Protein AF-A0AAD5Q472-F1 (afdb_monomer)

Secondary structure (DSSP, 8-state):
--SSGGG--HHHHHHHHHHHHHHHHHHHHHHHHHHTTT--EEEEEEEEEEE--GGG--EE--SSTT-TTBTT-EEEEEETTEEEEEEHHHHHH-TTT-EEEE-SS---SSEEEB--S-PPPPHHHHHHHHHHHHHHHHTHHHHHHHHHHTT--B--S-EEEEESSS---EEEETTEEEEEEEESSTT-SSEEEEE-BTTSS-EEEEEEETTT-TT-S-EEEEE--HHHHHHHHHHHHT-TT-EEETTEEE-SSS-EEEEEEEE--TT-TTS-BPEEEETTT-PBP-TTSSS--GGGSPPPEEEEETTTEEEEEEEEEEEEEEEE-SSSEEEEEEEEEEEEEEEE---HHHHHHHHHHHHHHHHHHHHHHHHHHHHHTTSS-----SGGGGTT-HHHHHHHHHSTTTHHHHHHHHHHTT--B-GGGHHHHH-HHHHHHHHHHHHHHHHHHHHHHHHHTT-PPP-TTHHHHHHHHHHHHHTHHHHHHTS-SSSSS-B--SS-HHHHHH--TTHHHHSTHHHHHTTT-HHHHHHHHHHHHHTTHHHHHS-----TT-TTT---S--HHHHHHHHHTT-S-S-HHHHHHHHTGGGTT-GGG-------PPP---SS----------------------------------------------------------

Structure (mmCIF, N/CA/C/O backbone):
data_AF-A0AAD5Q472-F1
#
_entry.id   AF-A0AAD5Q472-F1
#
loop_
_atom_site.group_PDB
_atom_site.id
_atom_site.type_symbol
_atom_site.label_atom_id
_atom_site.label_alt_id
_atom_site.label_comp_id
_atom_site.label_asym_id
_atom_site.label_entity_id
_atom_site.label_seq_id
_atom_site.pdbx_PDB_ins_code
_atom_site.Cartn_x
_atom_site.Cartn_y
_atom_site.Cartn_z
_atom_site.occupancy
_atom_site.B_iso_or_equiv
_atom_site.auth_seq_id
_atom_site.auth_comp_id
_atom_site.auth_asym_id
_atom_site.auth_atom_id
_atom_site.pdbx_PDB_model_num
ATOM 1 N N . MET A 1 1 ? 22.581 -11.177 -60.165 1.00 41.44 1 MET A N 1
ATOM 2 C CA . MET A 1 1 ? 21.904 -10.679 -58.945 1.00 41.44 1 MET A CA 1
ATOM 3 C C . MET A 1 1 ? 21.185 -11.772 -58.127 1.00 41.44 1 MET A C 1
ATOM 5 O O . MET A 1 1 ? 20.852 -11.508 -56.986 1.00 41.44 1 MET A O 1
ATOM 9 N N . GLY A 1 2 ? 20.999 -13.009 -58.627 1.00 43.72 2 GLY A N 1
ATOM 10 C CA . GLY A 1 2 ? 20.171 -14.043 -57.966 1.00 43.72 2 GLY A CA 1
ATOM 11 C C . GLY A 1 2 ? 20.872 -15.263 -57.334 1.00 43.72 2 GLY A C 1
ATOM 12 O O . GLY A 1 2 ? 20.244 -16.307 -57.261 1.00 43.72 2 GLY A O 1
ATOM 13 N N . LYS A 1 3 ? 22.147 -15.198 -56.906 1.00 43.47 3 LYS A N 1
ATOM 14 C CA . LYS A 1 3 ? 22.877 -16.388 -56.381 1.00 43.47 3 LYS A CA 1
ATOM 15 C C . LYS A 1 3 ? 23.445 -16.292 -54.951 1.00 43.47 3 LYS A C 1
ATOM 17 O O . LYS A 1 3 ? 24.090 -17.232 -54.513 1.00 43.47 3 LYS A O 1
ATOM 22 N N . ARG A 1 4 ? 23.199 -15.215 -54.191 1.00 48.53 4 ARG A N 1
ATOM 23 C CA . ARG A 1 4 ? 23.667 -15.094 -52.784 1.00 48.53 4 ARG A CA 1
ATOM 24 C C . ARG A 1 4 ? 22.573 -15.111 -51.712 1.00 48.53 4 ARG A C 1
ATOM 26 O O . ARG A 1 4 ? 22.899 -15.083 -50.535 1.00 48.53 4 ARG A O 1
ATOM 33 N N . LEU A 1 5 ? 21.298 -15.230 -52.088 1.00 48.47 5 LEU A N 1
ATOM 34 C CA . LEU A 1 5 ? 20.202 -15.404 -51.122 1.00 48.47 5 LEU A CA 1
ATOM 35 C C . LEU A 1 5 ? 20.043 -16.860 -50.632 1.00 48.47 5 LEU A C 1
ATOM 37 O O . LEU A 1 5 ? 19.292 -17.099 -49.697 1.00 48.47 5 LEU A O 1
ATOM 41 N N . GLN A 1 6 ? 20.777 -17.825 -51.204 1.00 47.38 6 GLN A N 1
ATOM 42 C CA . GLN A 1 6 ? 20.754 -19.244 -50.798 1.00 47.38 6 GLN A CA 1
ATOM 43 C C . GLN A 1 6 ? 21.632 -19.573 -49.570 1.00 47.38 6 GLN A C 1
ATOM 45 O O . GLN A 1 6 ? 21.747 -20.736 -49.204 1.00 47.38 6 GLN A O 1
ATOM 50 N N . GLY A 1 7 ? 22.247 -18.573 -48.928 1.00 55.06 7 GLY A N 1
ATOM 51 C CA . GLY A 1 7 ? 23.180 -18.766 -47.809 1.00 55.06 7 GLY A CA 1
ATOM 52 C C . GLY A 1 7 ? 22.794 -18.060 -46.508 1.00 55.06 7 GLY A C 1
ATOM 53 O O . GLY A 1 7 ? 23.669 -17.823 -45.679 1.00 55.06 7 GLY A O 1
ATOM 54 N N . VAL A 1 8 ? 21.528 -17.667 -46.317 1.00 60.12 8 VAL A N 1
ATOM 55 C CA . VAL A 1 8 ? 21.082 -17.166 -45.007 1.00 60.12 8 VAL A CA 1
ATOM 56 C C . VAL A 1 8 ? 20.968 -18.371 -44.078 1.00 60.12 8 VAL A C 1
ATOM 58 O O . VAL A 1 8 ? 20.042 -19.169 -44.207 1.00 60.12 8 VAL A O 1
ATOM 61 N N . SER A 1 9 ? 21.915 -18.530 -43.154 1.00 75.00 9 SER A N 1
ATOM 62 C CA . SER A 1 9 ? 21.753 -19.510 -42.081 1.00 75.00 9 SER A CA 1
ATOM 63 C C . SER A 1 9 ? 20.526 -19.126 -41.244 1.00 75.00 9 SER A C 1
ATOM 65 O O . SER A 1 9 ? 20.268 -17.940 -41.018 1.00 75.00 9 SER A O 1
ATOM 67 N N . GLY A 1 10 ? 19.763 -20.110 -40.758 1.00 78.81 10 GLY A N 1
ATOM 68 C CA . GLY A 1 10 ? 18.623 -19.840 -39.868 1.00 78.81 10 GLY A CA 1
ATOM 69 C C . GLY A 1 10 ? 19.013 -19.000 -38.641 1.00 78.81 10 GLY A C 1
ATOM 70 O O . GLY A 1 10 ? 18.224 -18.185 -38.173 1.00 78.81 10 GLY A O 1
ATOM 71 N N . TRP A 1 11 ? 20.266 -19.120 -38.191 1.00 79.94 11 TRP A N 1
ATOM 72 C CA . TRP A 1 11 ? 20.851 -18.322 -37.113 1.00 79.94 11 TRP A CA 1
ATOM 73 C C . TRP A 1 11 ? 20.925 -16.824 -37.427 1.00 79.94 11 TRP A C 1
ATOM 75 O O . TRP A 1 11 ? 20.538 -16.015 -36.589 1.00 79.94 11 TRP A O 1
ATOM 85 N N . ASN A 1 12 ? 21.335 -16.441 -38.640 1.00 79.38 12 ASN A N 1
ATOM 86 C CA . ASN A 1 12 ? 21.407 -15.029 -39.037 1.00 79.38 12 ASN A CA 1
ATOM 87 C C . ASN A 1 12 ? 20.014 -14.379 -39.053 1.00 79.38 12 ASN A C 1
ATOM 89 O O . ASN A 1 12 ? 19.842 -13.235 -38.632 1.00 79.38 12 ASN A O 1
ATOM 93 N N . LEU A 1 13 ? 19.001 -15.126 -39.505 1.00 80.44 13 LEU A N 1
ATOM 94 C CA . LEU A 1 13 ? 17.613 -14.668 -39.480 1.00 80.44 13 LEU A CA 1
ATOM 95 C C . LEU A 1 13 ? 17.094 -14.524 -38.042 1.00 80.44 13 LEU A C 1
ATOM 97 O O . LEU A 1 13 ? 16.429 -13.538 -37.730 1.00 80.44 13 LEU A O 1
ATOM 101 N N . LEU A 1 14 ? 17.422 -15.471 -37.160 1.00 84.81 14 LEU A N 1
ATOM 102 C CA . LEU A 1 14 ? 17.043 -15.411 -35.749 1.00 84.81 14 LEU A CA 1
ATOM 103 C C . LEU A 1 14 ? 17.661 -14.192 -35.048 1.00 84.81 14 LEU A C 1
ATOM 105 O O . LEU A 1 14 ? 16.957 -13.468 -34.347 1.00 84.81 14 LEU A O 1
ATOM 109 N N . GLU A 1 15 ? 18.948 -13.920 -35.278 1.00 82.44 15 GLU A N 1
ATOM 110 C CA . GLU A 1 15 ? 19.627 -12.736 -34.738 1.00 82.44 15 GLU A CA 1
ATOM 111 C C . GLU A 1 15 ? 19.015 -11.429 -35.255 1.00 82.44 15 GLU A C 1
ATOM 113 O O . GLU A 1 15 ? 18.872 -10.467 -34.496 1.00 82.44 15 GLU A O 1
ATOM 118 N N . PHE A 1 16 ? 18.619 -11.376 -36.530 1.00 83.50 16 PHE A N 1
ATOM 119 C CA . PHE A 1 16 ? 17.910 -10.218 -37.074 1.00 83.50 16 PHE A CA 1
ATOM 120 C C . PHE A 1 16 ? 16.604 -9.956 -36.331 1.00 83.50 16 PHE A C 1
ATOM 122 O O . PHE A 1 16 ? 16.375 -8.856 -35.827 1.00 83.50 16 PHE A O 1
ATOM 129 N N . VAL A 1 17 ? 15.757 -10.986 -36.261 1.00 87.88 17 VAL A N 1
ATOM 130 C CA . VAL A 1 17 ? 14.439 -10.908 -35.631 1.00 87.88 17 VAL A CA 1
ATOM 131 C C . VAL A 1 17 ? 14.589 -10.524 -34.166 1.00 87.88 17 VAL A C 1
ATOM 133 O O . VAL A 1 17 ? 13.853 -9.657 -33.697 1.00 87.88 17 VAL A O 1
ATOM 136 N N . TYR A 1 18 ? 15.576 -11.087 -33.468 1.00 90.00 18 TYR A N 1
ATOM 137 C CA . TYR A 1 18 ? 15.899 -10.718 -32.094 1.00 90.00 18 TYR A CA 1
ATOM 138 C C . TYR A 1 18 ? 16.235 -9.226 -31.958 1.00 90.00 18 TYR A C 1
ATOM 140 O O . TYR A 1 18 ? 15.607 -8.540 -31.156 1.00 90.00 18 TYR A O 1
ATOM 148 N N . ASN A 1 19 ? 17.162 -8.692 -32.760 1.00 88.94 19 ASN A N 1
ATOM 149 C CA . ASN A 1 19 ? 17.557 -7.281 -32.672 1.00 88.94 19 ASN A CA 1
ATOM 150 C C . ASN A 1 19 ? 16.419 -6.323 -33.033 1.00 88.94 19 ASN A C 1
ATOM 152 O O . ASN A 1 19 ? 16.234 -5.313 -32.357 1.00 88.94 19 ASN A O 1
ATOM 156 N N . CYS A 1 20 ? 15.633 -6.639 -34.065 1.00 91.38 20 CYS A N 1
ATOM 157 C CA . CYS A 1 20 ? 14.455 -5.854 -34.426 1.00 91.38 20 CYS A CA 1
ATOM 158 C C . CYS A 1 20 ? 13.390 -5.884 -33.327 1.00 91.38 20 CYS A C 1
ATOM 160 O O . CYS A 1 20 ? 12.823 -4.842 -33.003 1.00 91.38 20 CYS A O 1
ATOM 162 N N . SER A 1 21 ? 13.142 -7.055 -32.735 1.00 93.00 21 SER A N 1
ATOM 163 C CA . SER A 1 21 ? 12.173 -7.210 -31.645 1.00 93.00 21 SER A CA 1
ATOM 164 C C . SER A 1 21 ? 12.630 -6.469 -30.395 1.00 93.00 21 SER A C 1
ATOM 166 O O . SER A 1 21 ? 11.836 -5.776 -29.771 1.00 93.00 21 SER A O 1
ATOM 168 N N . LEU A 1 22 ? 13.918 -6.555 -30.059 1.00 94.06 22 LEU A N 1
ATOM 169 C CA . LEU A 1 22 ? 14.508 -5.839 -28.936 1.00 94.06 22 LEU A CA 1
ATOM 170 C C . LEU A 1 22 ? 14.446 -4.322 -29.144 1.00 94.06 22 LEU A C 1
ATOM 172 O O . LEU A 1 22 ? 14.017 -3.607 -28.242 1.00 94.06 22 LEU A O 1
ATOM 176 N N . TRP A 1 23 ? 14.828 -3.831 -30.326 1.00 95.00 23 TRP A N 1
ATOM 177 C CA . TRP A 1 23 ? 14.689 -2.417 -30.669 1.00 95.00 23 TRP A CA 1
ATOM 178 C C . TRP A 1 23 ? 13.230 -1.966 -30.551 1.00 95.00 23 TRP A C 1
ATOM 180 O O . TRP A 1 23 ? 12.956 -0.970 -29.888 1.00 95.00 23 TRP A O 1
ATOM 190 N N . GLY A 1 24 ? 12.294 -2.723 -31.133 1.00 96.25 24 GLY A N 1
ATOM 191 C CA . GLY A 1 24 ? 10.863 -2.423 -31.081 1.00 96.25 24 GLY A CA 1
ATOM 192 C C . GLY A 1 24 ? 10.313 -2.432 -29.656 1.00 96.25 24 GLY A C 1
ATOM 193 O O . GLY A 1 24 ? 9.514 -1.567 -29.302 1.00 96.25 24 GLY A O 1
ATOM 194 N N . PHE A 1 25 ? 10.784 -3.352 -28.813 1.00 95.50 25 PHE A N 1
ATOM 195 C CA . PHE A 1 25 ? 10.421 -3.428 -27.402 1.00 95.50 25 PHE A CA 1
ATOM 196 C C . PHE A 1 25 ? 10.905 -2.197 -26.629 1.00 95.50 25 PHE A C 1
ATOM 198 O O . PHE A 1 25 ? 10.089 -1.509 -26.021 1.00 95.50 25 PHE A O 1
ATOM 205 N N . VAL A 1 26 ? 12.196 -1.852 -26.716 1.00 95.31 26 VAL A N 1
ATOM 206 C CA . VAL A 1 26 ? 12.748 -0.653 -26.055 1.00 95.31 26 VAL A CA 1
ATOM 207 C C . VAL A 1 26 ? 12.073 0.614 -26.576 1.00 95.31 26 VAL A C 1
ATOM 209 O O . VAL A 1 26 ? 11.718 1.486 -25.786 1.00 95.31 26 VAL A O 1
ATOM 212 N N . ALA A 1 27 ? 11.855 0.708 -27.890 1.00 94.75 27 ALA A N 1
ATOM 213 C CA . ALA A 1 27 ? 11.152 1.826 -28.496 1.00 94.75 27 ALA A CA 1
ATOM 214 C C . ALA A 1 27 ? 9.730 1.947 -27.947 1.00 94.75 27 ALA A C 1
ATOM 216 O O . ALA A 1 27 ? 9.341 3.033 -27.544 1.00 94.75 27 ALA A O 1
ATOM 217 N N . THR A 1 28 ? 8.983 0.849 -27.847 1.00 94.50 28 THR A N 1
ATOM 218 C CA . THR A 1 28 ? 7.626 0.866 -27.280 1.00 94.50 28 THR A CA 1
ATOM 219 C C . THR A 1 28 ? 7.625 1.379 -25.840 1.00 94.50 28 THR A C 1
ATOM 221 O O . THR A 1 28 ? 6.799 2.226 -25.510 1.00 94.50 28 THR A O 1
ATOM 224 N N . LEU A 1 29 ? 8.571 0.930 -25.007 1.00 93.50 29 LEU A N 1
ATOM 225 C CA . LEU A 1 29 ? 8.691 1.394 -23.621 1.00 93.50 29 LEU A CA 1
ATOM 226 C C . LEU A 1 29 ? 9.037 2.889 -23.541 1.00 93.50 29 LEU A C 1
ATOM 228 O O . LEU A 1 29 ? 8.368 3.648 -22.854 1.00 93.50 29 LEU A O 1
ATOM 232 N N . VAL A 1 30 ? 10.054 3.356 -24.264 1.00 91.62 30 VAL A N 1
ATOM 233 C CA . VAL A 1 30 ? 10.430 4.781 -24.224 1.00 91.62 30 VAL A CA 1
ATOM 234 C C . VAL A 1 30 ? 9.322 5.652 -24.828 1.00 91.62 30 VAL A C 1
ATOM 236 O O . VAL A 1 30 ? 8.928 6.657 -24.240 1.00 91.62 30 VAL A O 1
ATOM 239 N N . PHE A 1 31 ? 8.757 5.254 -25.972 1.00 89.62 31 PHE A N 1
ATOM 240 C CA . PHE A 1 31 ? 7.719 6.036 -26.641 1.00 89.62 31 PHE A CA 1
ATOM 241 C C . PHE A 1 31 ? 6.389 6.062 -25.887 1.00 89.62 31 PHE A C 1
ATOM 243 O O . PHE A 1 31 ? 5.662 7.050 -26.010 1.00 89.62 31 PHE A O 1
ATOM 250 N N . SER A 1 32 ? 6.085 5.061 -25.052 1.00 88.88 32 SER A N 1
ATOM 251 C CA . SER A 1 32 ? 4.887 5.117 -24.210 1.00 88.88 32 SER A CA 1
ATOM 252 C C . SER A 1 32 ? 4.921 6.281 -23.223 1.00 88.88 32 SER A C 1
ATOM 254 O O . SER A 1 32 ? 3.861 6.780 -22.861 1.00 88.88 32 SER A O 1
ATOM 256 N N . GLN A 1 33 ? 6.101 6.779 -22.832 1.00 87.44 33 GLN A N 1
ATOM 257 C CA . GLN A 1 33 ? 6.166 7.971 -21.987 1.00 87.44 33 GLN A CA 1
ATOM 258 C C . GLN A 1 33 ? 5.735 9.248 -22.713 1.00 87.44 33 GLN A C 1
ATOM 260 O O . GLN A 1 33 ? 5.134 10.102 -22.074 1.00 87.44 33 GLN A O 1
ATOM 265 N N . PHE A 1 34 ? 5.970 9.391 -24.025 1.00 86.06 34 PHE A N 1
ATOM 266 C CA . PHE A 1 34 ? 5.501 10.572 -24.772 1.00 86.06 34 PHE A CA 1
ATOM 267 C C . PHE A 1 34 ? 3.977 10.683 -24.773 1.00 86.06 34 PHE A C 1
ATOM 269 O O . PHE A 1 34 ? 3.448 11.793 -24.808 1.00 86.06 34 PHE A O 1
ATOM 276 N N . LEU A 1 35 ? 3.267 9.552 -24.681 1.00 83.94 35 LEU A N 1
ATOM 277 C CA . LEU A 1 35 ? 1.818 9.570 -24.484 1.00 83.94 35 LEU A CA 1
ATOM 278 C C . LEU A 1 35 ? 1.450 10.298 -23.188 1.00 83.94 35 LEU A C 1
ATOM 280 O O . LEU A 1 35 ? 0.440 10.987 -23.177 1.00 83.94 35 LEU A O 1
ATOM 284 N N . GLY A 1 36 ? 2.305 10.254 -22.162 1.00 81.62 36 GLY A N 1
ATOM 285 C CA . GLY A 1 36 ? 2.156 10.971 -20.893 1.00 81.62 36 GLY A CA 1
ATOM 286 C C . GLY A 1 36 ? 2.056 12.497 -21.004 1.00 81.62 36 GLY A C 1
ATOM 287 O O . GLY A 1 36 ? 1.557 13.125 -20.077 1.00 81.62 36 GLY A O 1
ATOM 288 N N . ILE A 1 37 ? 2.457 13.098 -22.135 1.00 84.81 37 ILE A N 1
ATOM 289 C CA . ILE A 1 37 ? 2.254 14.535 -22.406 1.00 84.81 37 ILE A CA 1
ATOM 290 C C . ILE A 1 37 ? 0.758 14.868 -22.496 1.00 84.81 37 ILE A C 1
ATOM 292 O O . ILE A 1 37 ? 0.328 15.930 -22.057 1.00 84.81 37 ILE A O 1
ATOM 296 N N . ILE A 1 38 ? -0.025 13.967 -23.093 1.00 86.06 38 ILE A N 1
ATOM 297 C CA . ILE A 1 38 ? -1.461 14.152 -23.352 1.00 86.06 38 ILE A CA 1
ATOM 298 C C . ILE A 1 38 ? -2.295 13.276 -22.404 1.00 86.06 38 ILE A C 1
ATOM 300 O O . ILE A 1 38 ? -3.406 13.631 -22.025 1.00 86.06 38 ILE A O 1
ATOM 304 N N . TRP A 1 39 ? -1.747 12.127 -22.018 1.00 84.56 39 TRP A N 1
ATOM 305 C CA . TRP A 1 39 ? -2.395 11.051 -21.284 1.00 84.56 39 TRP A CA 1
ATOM 306 C C . TRP A 1 39 ? -1.654 10.796 -19.967 1.00 84.56 39 TRP A C 1
ATOM 308 O O . TRP A 1 39 ? -0.916 9.824 -19.812 1.00 84.56 39 TRP A O 1
ATOM 318 N N . ASN A 1 40 ? -1.830 11.702 -19.010 1.00 87.94 40 ASN A N 1
ATOM 319 C CA . ASN A 1 40 ? -1.152 11.670 -17.710 1.00 87.94 40 ASN A CA 1
ATOM 320 C C . ASN A 1 40 ? -1.830 10.752 -16.673 1.00 87.94 40 ASN A C 1
ATOM 322 O O . ASN A 1 40 ? -1.322 10.597 -15.563 1.00 87.94 40 ASN A O 1
ATOM 326 N N . THR A 1 41 ? -2.977 10.157 -17.014 1.00 90.81 41 THR A N 1
ATOM 327 C CA . THR A 1 41 ? -3.786 9.343 -16.100 1.00 90.81 41 THR A CA 1
ATOM 328 C C . THR A 1 41 ? -4.124 7.982 -16.691 1.00 90.81 41 THR A C 1
ATOM 330 O O . THR A 1 41 ? -4.542 7.864 -17.838 1.00 90.81 41 THR A O 1
ATOM 333 N N . VAL A 1 42 ? -4.011 6.920 -15.897 1.00 90.56 42 VAL A N 1
ATOM 334 C CA . VAL A 1 42 ? -4.455 5.575 -16.278 1.00 90.56 42 VAL A CA 1
ATOM 335 C C . VAL A 1 42 ? -5.531 5.121 -15.311 1.00 90.56 42 VAL A C 1
ATOM 337 O O . VAL A 1 42 ? -5.316 5.052 -14.104 1.00 90.56 42 VAL A O 1
ATOM 340 N N . THR A 1 43 ? -6.702 4.790 -15.854 1.00 93.06 43 THR A N 1
ATOM 341 C CA . THR A 1 43 ? -7.795 4.193 -15.085 1.00 93.06 43 THR A CA 1
ATOM 342 C C . THR A 1 43 ? -7.801 2.687 -15.296 1.00 93.06 43 THR A C 1
ATOM 344 O O . THR A 1 43 ? -7.841 2.216 -16.431 1.00 93.06 43 THR A O 1
ATOM 347 N N . SER A 1 44 ? -7.822 1.929 -14.206 1.00 91.69 44 SER A N 1
ATOM 348 C CA . SER A 1 44 ? -8.008 0.481 -14.223 1.00 91.69 44 SER A CA 1
ATOM 349 C C . SER A 1 44 ? -9.131 0.080 -13.271 1.00 91.69 44 SER A C 1
ATOM 351 O O . SER A 1 44 ? -9.378 0.732 -12.255 1.00 91.69 44 SER A O 1
ATOM 353 N N . ARG A 1 45 ? -9.853 -0.984 -13.624 1.00 92.31 45 ARG A N 1
ATOM 354 C CA . ARG A 1 45 ? -10.760 -1.674 -12.706 1.00 92.31 45 ARG A CA 1
ATOM 355 C C . ARG A 1 45 ? -10.082 -2.956 -12.282 1.00 92.31 45 ARG A C 1
ATOM 357 O O . ARG A 1 45 ? -9.588 -3.694 -13.133 1.00 92.31 45 ARG A O 1
ATOM 364 N N . GLN A 1 46 ? -10.045 -3.186 -10.985 1.00 89.12 46 GLN A N 1
ATOM 365 C CA . GLN A 1 46 ? -9.382 -4.336 -10.407 1.00 89.12 46 GLN A CA 1
ATOM 366 C C . GLN A 1 46 ? -10.346 -5.057 -9.487 1.00 89.12 46 GLN A C 1
ATOM 368 O O . GLN A 1 46 ? -11.144 -4.441 -8.778 1.00 89.12 46 GLN A O 1
ATOM 373 N N . HIS A 1 47 ? -10.239 -6.374 -9.523 1.00 90.19 47 HIS A N 1
ATOM 374 C CA . HIS A 1 47 ? -10.820 -7.243 -8.529 1.00 90.19 47 HIS A CA 1
ATOM 375 C C . HIS A 1 47 ? -9.663 -7.799 -7.707 1.00 90.19 47 HIS A C 1
ATOM 377 O O . HIS A 1 47 ? -8.800 -8.497 -8.242 1.00 90.19 47 HIS A O 1
ATOM 383 N N . LEU A 1 48 ? -9.588 -7.371 -6.452 1.00 86.94 48 LEU A N 1
ATOM 384 C CA . LEU A 1 48 ? -8.544 -7.771 -5.522 1.00 86.94 48 LEU A CA 1
ATOM 385 C C . LEU A 1 48 ? -9.056 -8.937 -4.693 1.00 86.94 48 LEU A C 1
ATOM 387 O O . LEU A 1 48 ? -10.174 -8.872 -4.191 1.00 86.94 48 LEU A O 1
ATOM 391 N N . ILE A 1 49 ? -8.224 -9.963 -4.538 1.00 86.75 49 ILE A N 1
ATOM 392 C CA . ILE A 1 49 ? -8.462 -11.080 -3.628 1.00 86.75 49 ILE A CA 1
ATOM 393 C C . ILE A 1 49 ? -7.154 -11.348 -2.885 1.00 86.75 49 ILE A C 1
ATOM 395 O O . ILE A 1 49 ? -6.129 -11.649 -3.501 1.00 86.75 49 ILE A O 1
ATOM 399 N N . TYR A 1 50 ? -7.201 -11.245 -1.563 1.00 84.69 50 TYR A N 1
ATOM 400 C CA . TYR A 1 50 ? -6.144 -11.662 -0.650 1.00 84.69 50 TYR A CA 1
ATOM 401 C C . TYR A 1 50 ? -6.696 -12.708 0.315 1.00 84.69 50 TYR A C 1
ATOM 403 O O . TYR A 1 50 ? -7.859 -12.638 0.703 1.00 84.69 50 TYR A O 1
ATOM 411 N N . GLY A 1 51 ? -5.851 -13.653 0.727 1.00 85.44 51 GLY A N 1
ATOM 412 C CA . GLY A 1 51 ? -6.256 -14.738 1.618 1.00 85.44 51 GLY A CA 1
ATOM 413 C C . GLY A 1 51 ? -6.904 -15.914 0.888 1.00 85.44 51 GLY A C 1
ATOM 414 O O . GLY A 1 51 ? -6.618 -16.153 -0.287 1.00 85.44 51 GLY A O 1
ATOM 415 N N . ARG A 1 52 ? -7.720 -16.691 1.604 1.00 87.44 52 ARG A N 1
ATOM 416 C CA . ARG A 1 52 ? -8.348 -17.925 1.097 1.00 87.44 52 ARG A CA 1
ATOM 417 C C . ARG A 1 52 ? -9.828 -17.964 1.438 1.00 87.44 52 ARG A C 1
ATOM 419 O O . ARG A 1 52 ? -10.274 -17.327 2.387 1.00 87.44 52 ARG A O 1
ATOM 426 N N . HIS A 1 53 ? -10.594 -18.732 0.670 1.00 88.75 53 HIS A N 1
ATOM 427 C CA . HIS A 1 53 ? -12.022 -18.872 0.925 1.00 88.75 53 HIS A CA 1
ATOM 428 C C . HIS A 1 53 ? -12.272 -19.589 2.263 1.00 88.75 53 HIS A C 1
ATOM 430 O O . HIS A 1 53 ? -11.586 -20.553 2.600 1.00 88.75 53 HIS A O 1
ATOM 436 N N . MET A 1 54 ? -13.288 -19.160 3.017 1.00 87.19 54 MET A N 1
ATOM 437 C CA . MET A 1 54 ? -13.548 -19.664 4.379 1.00 87.19 54 MET A CA 1
ATOM 438 C C . MET A 1 54 ? -13.869 -21.164 4.433 1.00 87.19 54 MET A C 1
ATOM 440 O O . MET A 1 54 ? -13.652 -21.810 5.454 1.00 87.19 54 MET A O 1
ATOM 444 N N . SER A 1 55 ? -14.346 -21.740 3.325 1.00 87.69 55 SER A N 1
ATOM 445 C CA . SER A 1 55 ? -14.624 -23.179 3.214 1.00 87.69 55 SER A CA 1
ATOM 446 C C . SER A 1 55 ? -13.375 -24.061 3.283 1.00 87.69 55 SER A C 1
ATOM 448 O O . SER A 1 55 ? -13.504 -25.263 3.488 1.00 87.69 55 SER A O 1
ATOM 450 N N . GLU A 1 56 ? -12.179 -23.499 3.088 1.00 90.56 56 GLU A N 1
ATOM 451 C CA . GLU A 1 56 ? -10.915 -24.239 3.207 1.00 90.56 56 GLU A CA 1
ATOM 452 C C . GLU A 1 56 ? -10.488 -24.452 4.670 1.00 90.56 56 GLU A C 1
ATOM 454 O O . GLU A 1 56 ? -9.583 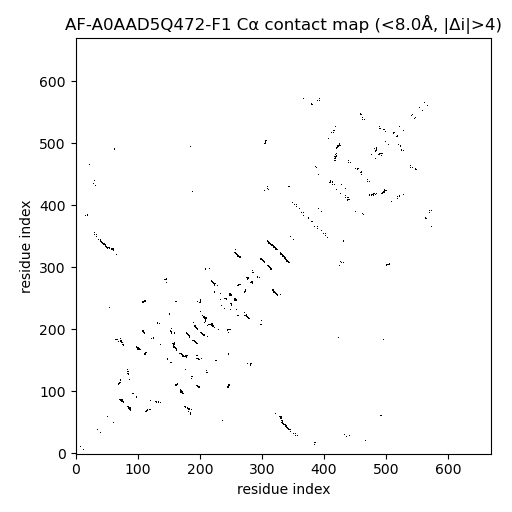-25.242 4.938 1.00 90.56 56 GLU A O 1
ATOM 459 N N . GLY A 1 57 ? -11.166 -23.800 5.620 1.00 90.50 57 GLY A N 1
ATOM 460 C CA . GLY A 1 57 ? -10.892 -23.913 7.049 1.00 90.50 57 GLY A CA 1
ATOM 461 C C . GLY A 1 57 ? -9.733 -23.036 7.531 1.00 90.50 57 GLY A C 1
ATOM 462 O O . GLY A 1 57 ? -9.207 -22.190 6.809 1.00 90.50 57 GLY A O 1
ATOM 463 N N . LEU A 1 58 ? -9.367 -23.221 8.803 1.00 92.81 58 LEU A N 1
ATOM 464 C CA . LEU A 1 58 ? -8.341 -22.422 9.476 1.00 92.81 58 LEU A CA 1
ATOM 465 C C . LEU A 1 58 ? -6.944 -22.738 8.927 1.00 92.81 58 LEU A C 1
ATOM 467 O O . LEU A 1 58 ? -6.566 -23.906 8.794 1.00 92.81 58 LEU A O 1
ATOM 471 N N . TYR A 1 59 ? -6.145 -21.706 8.675 1.00 92.19 59 TYR A N 1
ATOM 472 C CA . TYR A 1 59 ? -4.789 -21.843 8.153 1.00 92.19 59 TYR A CA 1
ATOM 473 C C . TYR A 1 59 ? -3.820 -20.853 8.809 1.00 92.19 59 TYR A C 1
ATOM 475 O O . TYR A 1 59 ? -4.222 -19.920 9.505 1.00 92.19 59 TYR A O 1
ATOM 483 N N . ALA A 1 60 ? -2.519 -21.080 8.608 1.00 89.88 60 ALA A N 1
ATOM 484 C CA . ALA A 1 60 ? -1.484 -20.141 9.024 1.00 89.88 60 ALA A CA 1
ATOM 485 C C . ALA A 1 60 ? -1.480 -18.925 8.082 1.00 89.88 60 ALA A C 1
ATOM 487 O O . ALA A 1 60 ? -1.129 -19.043 6.907 1.00 89.88 60 ALA A O 1
ATOM 488 N N . ILE A 1 61 ? -1.897 -17.775 8.599 1.00 86.06 61 ILE A N 1
ATOM 489 C CA . ILE A 1 61 ? -1.950 -16.494 7.905 1.00 86.06 61 ILE A CA 1
ATOM 490 C C . ILE A 1 61 ? -0.518 -15.972 7.767 1.00 86.06 61 ILE A C 1
ATOM 492 O O . ILE A 1 61 ? 0.182 -15.740 8.752 1.00 86.06 61 ILE A O 1
ATOM 496 N N . SER A 1 62 ? -0.073 -15.821 6.525 1.00 78.00 62 SER A N 1
ATOM 497 C CA . SER A 1 62 ? 1.246 -15.281 6.207 1.00 78.00 62 SER A CA 1
ATOM 498 C C . SER A 1 62 ? 1.257 -13.761 6.367 1.00 78.00 62 SER A C 1
ATOM 500 O O . SER A 1 62 ? 0.265 -13.091 6.077 1.00 78.00 62 SER A O 1
ATOM 502 N N . GLY A 1 63 ? 2.397 -13.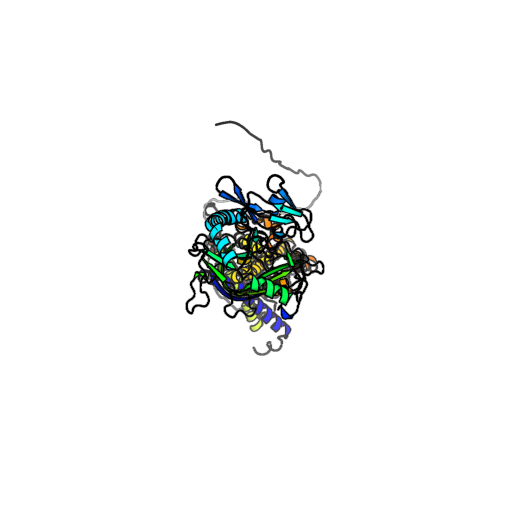218 6.789 1.00 73.81 63 GLY A N 1
ATOM 503 C CA . GLY A 1 63 ? 2.593 -11.778 6.899 1.00 73.81 63 GLY A CA 1
ATOM 504 C C . GLY A 1 63 ? 2.059 -11.159 8.179 1.00 73.81 63 GLY A C 1
ATOM 505 O O . GLY A 1 63 ? 1.743 -11.833 9.157 1.00 73.81 63 GLY A O 1
ATOM 506 N N . TYR A 1 64 ? 2.100 -9.835 8.177 1.00 71.81 64 TYR A N 1
ATOM 507 C CA . TYR A 1 64 ? 1.924 -8.968 9.342 1.00 71.81 64 TYR A CA 1
ATOM 508 C C . TYR A 1 64 ? 1.083 -7.721 9.023 1.00 71.81 64 TYR A C 1
ATOM 510 O O . TYR A 1 64 ? 0.763 -6.922 9.916 1.00 71.81 64 TYR A O 1
ATOM 518 N N . ASN A 1 65 ? 0.782 -7.525 7.740 1.00 64.62 65 ASN A N 1
ATOM 519 C CA . ASN A 1 65 ? -0.123 -6.489 7.269 1.00 64.62 65 ASN A CA 1
ATOM 520 C C . ASN A 1 65 ? -1.546 -6.956 7.567 1.00 64.62 65 ASN A C 1
ATOM 522 O O . ASN A 1 65 ? -1.813 -8.157 7.547 1.00 64.62 65 ASN A O 1
ATOM 526 N N . ASP A 1 66 ? -2.432 -6.021 7.888 1.00 68.38 66 ASP A N 1
ATOM 527 C CA . ASP A 1 66 ? -3.822 -6.302 8.257 1.00 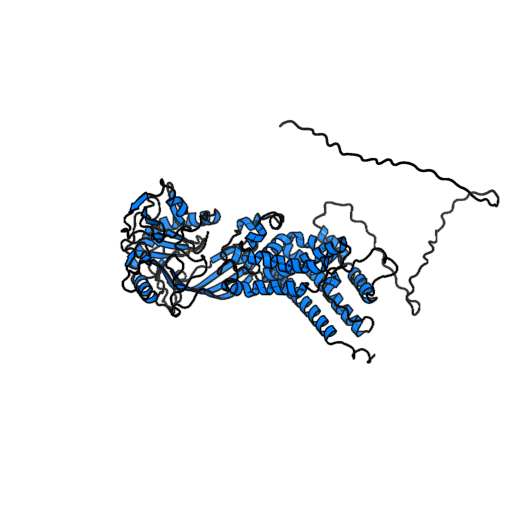68.38 66 ASP A CA 1
ATOM 528 C C . ASP A 1 66 ? -3.988 -7.118 9.553 1.00 68.38 66 ASP A C 1
ATOM 530 O O . ASP A 1 66 ? -5.017 -7.754 9.767 1.00 68.38 66 ASP A O 1
ATOM 534 N N . GLU A 1 67 ? -2.998 -7.078 10.453 1.00 79.06 67 GLU A N 1
ATOM 535 C CA . GLU A 1 67 ? -3.167 -7.445 11.865 1.00 79.06 67 GLU A CA 1
ATOM 536 C C . GLU A 1 67 ? -3.575 -6.200 12.678 1.00 79.06 67 GLU A C 1
ATOM 538 O O . GLU A 1 67 ? -2.704 -5.464 13.155 1.00 79.06 67 GLU A O 1
ATOM 543 N N . PRO A 1 68 ? -4.875 -5.907 12.847 1.00 75.25 68 PRO A N 1
ATOM 544 C CA . PRO A 1 68 ? -5.334 -4.667 13.482 1.00 75.25 68 PRO A CA 1
ATOM 545 C C . PRO A 1 68 ? -5.141 -4.661 15.007 1.00 75.25 68 PRO A C 1
ATOM 547 O O . PRO A 1 68 ? -5.290 -3.636 15.655 1.00 75.25 68 PRO A O 1
ATOM 550 N N . TYR A 1 69 ? -4.832 -5.801 15.622 1.00 77.44 69 TYR A N 1
ATOM 551 C CA . TYR A 1 69 ? -4.734 -5.940 17.079 1.00 77.44 69 TYR A CA 1
ATOM 552 C C . TYR A 1 69 ? -3.302 -5.801 17.623 1.00 77.44 69 TYR A C 1
ATOM 554 O O . TYR A 1 69 ? -3.075 -6.077 18.800 1.00 77.44 69 TYR A O 1
ATOM 562 N N . ALA A 1 70 ? -2.337 -5.401 16.793 1.00 80.81 70 ALA A N 1
ATOM 563 C CA . ALA A 1 70 ? -0.951 -5.186 17.209 1.00 80.81 70 ALA A CA 1
ATOM 564 C C . ALA A 1 70 ? -0.772 -3.906 18.062 1.00 80.81 70 ALA A C 1
ATOM 566 O O . ALA A 1 70 ? -1.640 -3.041 18.106 1.00 80.81 70 ALA A O 1
ATOM 567 N N . ASP A 1 71 ? 0.366 -3.736 18.732 1.00 68.56 71 ASP A N 1
ATOM 568 C CA . ASP A 1 71 ? 0.680 -2.578 19.592 1.00 68.56 71 ASP A CA 1
ATOM 569 C C . ASP A 1 71 ? 0.995 -1.269 18.834 1.00 68.56 71 ASP A C 1
ATOM 571 O O . ASP A 1 71 ? 1.136 -0.207 19.449 1.00 68.56 71 ASP A O 1
ATOM 575 N N . ARG A 1 72 ? 1.008 -1.313 17.495 1.00 82.25 72 ARG A N 1
ATOM 576 C CA . ARG A 1 72 ? 1.031 -0.145 16.586 1.00 82.25 72 ARG A CA 1
ATOM 577 C C . ARG A 1 72 ? -0.233 0.723 16.631 1.00 82.25 72 ARG A C 1
ATOM 579 O O . ARG A 1 72 ? -0.350 1.694 15.890 1.00 82.25 72 ARG A O 1
ATOM 586 N N . ASN A 1 73 ? -1.188 0.357 17.476 1.00 90.38 73 ASN A N 1
ATOM 587 C CA . ASN A 1 73 ? -2.427 1.087 17.657 1.00 90.38 73 ASN A CA 1
ATOM 588 C C . ASN A 1 73 ? -2.194 2.495 18.209 1.00 90.38 73 ASN A C 1
ATOM 590 O O . ASN A 1 73 ? -1.234 2.770 18.934 1.00 90.38 73 ASN A O 1
ATOM 594 N N . ILE A 1 74 ? -3.124 3.383 17.887 1.00 94.06 74 ILE A N 1
ATOM 595 C CA . ILE A 1 74 ? -3.108 4.788 18.273 1.00 94.06 74 ILE A CA 1
ATOM 596 C C . ILE A 1 74 ? -4.276 5.033 19.228 1.00 94.06 74 ILE A C 1
ATOM 598 O O . ILE A 1 74 ? -5.343 4.420 19.138 1.00 94.06 74 ILE A O 1
ATOM 602 N N . ILE A 1 75 ? -4.062 5.932 20.178 1.00 95.44 75 ILE A N 1
ATOM 603 C CA . ILE A 1 75 ? -5.082 6.403 21.105 1.00 95.44 75 ILE A CA 1
ATOM 604 C C . ILE A 1 75 ? -5.100 7.924 21.113 1.00 95.44 75 ILE A C 1
ATOM 606 O O . ILE A 1 75 ? -4.073 8.573 20.936 1.00 95.44 75 ILE A O 1
ATOM 610 N N . CYS A 1 76 ? -6.270 8.495 21.358 1.00 96.75 76 CYS A N 1
ATOM 611 C CA . CYS A 1 76 ? -6.434 9.935 21.498 1.00 96.75 76 CYS A CA 1
ATOM 612 C C . CYS A 1 76 ? -6.371 10.294 22.985 1.00 96.75 76 CYS A C 1
ATOM 614 O O . CYS A 1 76 ? -7.316 9.989 23.719 1.00 96.75 76 CYS A O 1
ATOM 616 N N . ILE A 1 77 ? -5.274 10.909 23.438 1.00 95.94 77 ILE A N 1
ATOM 617 C CA . ILE A 1 77 ? -5.074 11.331 24.835 1.00 95.94 77 ILE A CA 1
ATOM 618 C C . ILE A 1 77 ? -5.457 12.801 24.983 1.00 95.94 77 ILE A C 1
ATOM 620 O O . ILE A 1 77 ? -5.040 13.642 24.194 1.00 95.94 77 ILE A O 1
ATOM 624 N N . ALA A 1 78 ? -6.235 13.125 26.013 1.00 94.38 78 ALA A N 1
ATOM 625 C CA . ALA A 1 78 ? -6.572 14.501 26.340 1.00 94.38 78 ALA A CA 1
ATOM 626 C C . ALA A 1 78 ? -5.317 15.272 26.766 1.00 94.38 78 ALA A C 1
ATOM 628 O O . ALA A 1 78 ? -4.705 14.925 27.780 1.00 94.38 78 ALA A O 1
ATOM 629 N N . GLU A 1 79 ? -5.000 16.367 26.081 1.00 92.88 79 GLU A N 1
ATOM 630 C CA . GLU A 1 79 ? -3.964 17.339 26.434 1.00 92.88 79 GLU A CA 1
ATOM 631 C C . GLU A 1 79 ? -4.586 18.740 26.501 1.00 92.88 79 GLU A C 1
ATOM 633 O O . GLU A 1 79 ? -4.872 19.390 25.499 1.00 92.88 79 GLU A O 1
ATOM 638 N N . GLY A 1 80 ? -4.865 19.213 27.720 1.00 89.25 80 GLY A N 1
ATOM 639 C CA . GLY A 1 80 ? -5.581 20.473 27.910 1.00 89.25 80 GLY A CA 1
ATOM 640 C C . GLY A 1 80 ? -7.025 20.382 27.409 1.00 89.25 80 GLY A C 1
ATOM 641 O O . GLY A 1 80 ? -7.860 19.766 28.067 1.00 89.25 80 GLY A O 1
ATOM 642 N N . ARG A 1 81 ? -7.323 21.038 26.279 1.00 87.12 81 ARG A N 1
ATOM 643 C CA . ARG A 1 81 ? -8.666 21.091 25.663 1.00 87.12 81 ARG A CA 1
ATOM 644 C C . ARG A 1 81 ? -8.790 20.280 24.369 1.00 87.12 81 ARG A C 1
ATOM 646 O O . ARG A 1 81 ? -9.889 20.213 23.830 1.00 87.12 81 ARG A O 1
ATOM 653 N N . SER A 1 82 ? -7.699 19.706 23.876 1.00 91.94 82 SER A N 1
ATOM 654 C CA . SER A 1 82 ? -7.656 18.926 22.637 1.00 91.94 82 SER A CA 1
ATOM 655 C C . SER A 1 82 ? -7.269 17.480 22.923 1.00 91.94 82 SER A C 1
ATOM 657 O O . SER A 1 82 ? -6.824 17.143 24.026 1.00 91.94 82 SER A O 1
ATOM 659 N N . PHE A 1 83 ? -7.456 16.617 21.927 1.00 94.56 83 PHE A N 1
ATOM 660 C CA . PHE A 1 83 ? -7.004 15.235 21.985 1.00 94.56 83 PHE A CA 1
ATOM 661 C C . PHE A 1 83 ? -5.864 15.019 20.996 1.00 94.56 83 PHE A C 1
ATOM 663 O O . PHE A 1 83 ? -6.011 15.291 19.810 1.00 94.56 83 PHE A O 1
ATOM 670 N N . VAL A 1 84 ? -4.738 14.509 21.487 1.00 94.62 84 VAL A N 1
ATOM 671 C CA . VAL A 1 84 ? -3.525 14.301 20.691 1.00 94.62 84 VAL A CA 1
ATOM 672 C C . VAL A 1 84 ? -3.344 12.805 20.419 1.00 94.62 84 VAL A C 1
ATOM 674 O O . VAL A 1 84 ? -3.483 11.997 21.350 1.00 94.62 84 VAL A O 1
ATOM 677 N N . PRO A 1 85 ? -3.048 12.401 19.170 1.00 95.50 85 PRO A N 1
ATOM 678 C CA . PRO A 1 85 ? -2.757 11.014 18.854 1.00 95.50 85 PRO A CA 1
ATOM 679 C C . PRO A 1 85 ? -1.445 10.596 19.515 1.00 95.50 85 PRO A C 1
ATOM 681 O O . PRO A 1 85 ? -0.405 11.228 19.360 1.00 95.50 85 PRO A O 1
ATOM 684 N N . THR A 1 86 ? -1.492 9.510 20.274 1.00 93.31 86 THR A N 1
ATOM 685 C CA . THR A 1 86 ? -0.331 8.907 20.926 1.00 93.31 86 THR A CA 1
ATOM 686 C C . THR A 1 86 ? -0.318 7.422 20.621 1.00 93.31 86 THR A C 1
ATOM 688 O O . THR A 1 86 ? -1.359 6.767 20.622 1.00 93.31 86 THR A O 1
ATOM 691 N N . GLN A 1 87 ? 0.866 6.868 20.385 1.00 92.06 87 GLN A N 1
ATOM 692 C CA . GLN A 1 87 ? 1.003 5.432 20.213 1.00 92.06 87 GLN A CA 1
ATOM 693 C C . GLN A 1 87 ? 0.659 4.687 21.508 1.00 92.06 87 GLN A C 1
ATOM 695 O O . GLN A 1 87 ? 1.131 5.040 22.594 1.00 92.06 87 GLN A O 1
ATOM 700 N N . LEU A 1 88 ? -0.140 3.629 21.394 1.00 92.12 88 LEU A N 1
ATOM 701 C CA . LEU A 1 88 ? -0.606 2.860 22.539 1.00 92.12 88 LEU A CA 1
ATOM 702 C C . LEU A 1 88 ? 0.553 2.241 23.326 1.00 92.12 88 LEU A C 1
ATOM 704 O O . LEU A 1 88 ? 0.578 2.350 24.550 1.00 92.12 88 LEU A O 1
ATOM 708 N N . SER A 1 89 ? 1.535 1.653 22.641 1.00 90.00 89 SER A N 1
ATOM 709 C CA . SER A 1 89 ? 2.721 1.058 23.270 1.00 90.00 89 SER A CA 1
ATOM 710 C C . SER A 1 89 ? 3.467 2.049 24.177 1.00 90.00 89 SER A C 1
ATOM 712 O O . SER A 1 89 ? 3.822 1.715 25.310 1.00 90.00 89 SER A O 1
ATOM 714 N N . LYS A 1 90 ? 3.632 3.301 23.727 1.00 90.25 90 LYS A N 1
ATOM 715 C CA . LYS A 1 90 ? 4.226 4.397 24.508 1.00 90.25 90 LYS A CA 1
ATOM 716 C C . LYS A 1 90 ? 3.392 4.708 25.753 1.00 90.25 90 LYS A C 1
ATOM 718 O O . LYS A 1 90 ? 3.939 4.797 26.849 1.00 90.25 90 LYS A O 1
ATOM 723 N N . ALA A 1 91 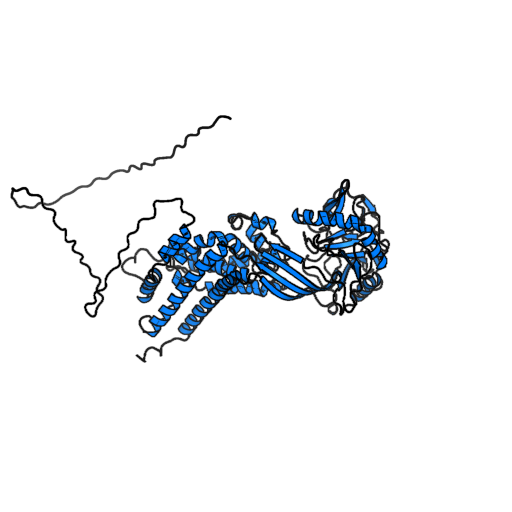? 2.071 4.808 25.607 1.00 91.56 91 ALA A N 1
ATOM 724 C CA . ALA A 1 91 ? 1.170 5.092 26.724 1.00 91.56 91 ALA A CA 1
ATOM 725 C C . ALA A 1 91 ? 1.109 3.956 27.763 1.00 91.56 91 ALA A C 1
ATOM 727 O O . ALA A 1 91 ? 0.964 4.221 28.954 1.00 91.56 91 ALA A O 1
ATOM 728 N N . LEU A 1 92 ? 1.238 2.695 27.337 1.00 91.06 92 LEU A N 1
ATOM 729 C CA . LEU A 1 92 ? 1.223 1.524 28.225 1.00 91.06 92 LEU A CA 1
ATOM 730 C C . LEU A 1 92 ? 2.538 1.297 28.982 1.00 91.06 92 LEU A C 1
ATOM 732 O O . LEU A 1 92 ? 2.530 0.595 30.002 1.00 91.06 92 LEU A O 1
ATOM 736 N N . LYS A 1 93 ? 3.653 1.841 28.474 1.00 89.12 93 LYS A N 1
ATOM 737 C CA . LYS A 1 93 ? 4.968 1.846 29.139 1.00 89.12 93 LYS A CA 1
ATOM 738 C C . LYS A 1 93 ? 5.107 2.990 30.140 1.00 89.12 93 LYS A C 1
ATOM 740 O O . LYS A 1 93 ? 5.825 2.847 31.126 1.00 89.12 93 LYS A O 1
ATOM 745 N N . ASP A 1 94 ? 4.409 4.098 29.911 1.00 91.38 94 ASP A N 1
ATOM 746 C CA . ASP A 1 94 ? 4.407 5.245 30.812 1.00 91.38 94 ASP A CA 1
ATOM 747 C C . ASP A 1 94 ? 3.414 5.045 31.975 1.00 91.38 94 ASP A C 1
ATOM 749 O O . ASP A 1 94 ? 2.190 5.013 31.798 1.00 91.38 94 ASP A O 1
ATOM 753 N N . SER A 1 95 ? 3.947 4.928 33.194 1.00 89.44 95 SER A N 1
ATOM 754 C CA . SER A 1 95 ? 3.162 4.777 34.426 1.00 89.44 95 SER A CA 1
ATOM 755 C C . SER A 1 95 ? 2.420 6.053 34.839 1.00 89.44 95 SER A C 1
ATOM 757 O O . SER A 1 95 ? 1.502 5.988 35.660 1.00 89.44 95 SER A O 1
ATOM 759 N N . ALA A 1 96 ? 2.772 7.211 34.270 1.00 91.00 96 ALA A N 1
ATOM 760 C CA . ALA A 1 96 ? 2.012 8.444 34.442 1.00 91.00 96 ALA A CA 1
ATOM 761 C C . ALA A 1 96 ? 0.731 8.452 33.588 1.00 91.00 96 ALA A C 1
ATOM 763 O O . ALA A 1 96 ? -0.255 9.091 33.968 1.00 91.00 96 ALA A O 1
ATOM 764 N N . LEU A 1 97 ? 0.727 7.734 32.458 1.00 92.19 97 LEU A N 1
ATOM 765 C CA . LEU A 1 97 ? -0.395 7.688 31.514 1.00 92.19 97 LEU A CA 1
ATOM 766 C C . LEU A 1 97 ? -1.317 6.484 31.734 1.00 92.19 97 LEU A C 1
ATOM 768 O O . LEU A 1 97 ? -2.532 6.609 31.552 1.00 92.19 97 LEU A O 1
ATOM 772 N N . SER A 1 98 ? -0.773 5.337 32.148 1.00 94.56 98 SER A N 1
ATOM 773 C CA . SER A 1 98 ? -1.531 4.095 32.337 1.00 94.56 98 SER A CA 1
ATOM 774 C C . SER A 1 98 ? -1.492 3.580 33.780 1.00 94.56 98 SER A C 1
ATOM 776 O O . SER A 1 98 ? -0.515 3.756 34.505 1.00 94.56 98 SER A O 1
ATOM 778 N N . LYS A 1 99 ? -2.578 2.929 34.220 1.00 94.75 99 LYS A N 1
ATOM 779 C CA . LYS A 1 99 ? -2.704 2.330 35.563 1.00 94.75 99 LYS A CA 1
ATOM 780 C C . LYS A 1 99 ? -3.174 0.886 35.467 1.00 94.75 99 LYS A C 1
ATOM 782 O O . LYS A 1 99 ? -4.122 0.602 34.744 1.00 94.75 99 LYS A O 1
ATOM 787 N N . VAL A 1 100 ? -2.562 -0.021 36.222 1.00 93.88 100 VAL A N 1
ATOM 788 C CA . VAL A 1 100 ? -3.024 -1.415 36.321 1.00 93.88 100 VAL A CA 1
ATOM 789 C C . VAL A 1 100 ? -4.331 -1.462 37.117 1.00 93.88 100 VAL A C 1
ATOM 791 O O . VAL A 1 100 ? -4.401 -0.898 38.207 1.00 93.88 100 VAL A O 1
ATOM 794 N N . VAL A 1 101 ? -5.361 -2.111 36.567 1.00 93.06 101 VAL A N 1
ATOM 795 C CA . VAL A 1 101 ? -6.701 -2.226 37.180 1.00 93.06 101 VAL A CA 1
ATOM 796 C C . VAL A 1 101 ? -7.120 -3.659 37.485 1.00 93.06 101 VAL A C 1
ATOM 798 O O . VAL A 1 101 ? -7.939 -3.864 38.373 1.00 93.06 101 VAL A O 1
ATOM 801 N N . ASP A 1 102 ? -6.561 -4.644 36.784 1.00 91.75 102 ASP A N 1
ATOM 802 C CA . ASP A 1 102 ? -6.759 -6.064 37.079 1.00 91.75 102 ASP A CA 1
ATOM 803 C C . ASP A 1 102 ? -5.486 -6.843 36.740 1.00 91.75 102 ASP A C 1
ATOM 805 O O . ASP A 1 102 ? -4.810 -6.536 35.759 1.00 91.75 102 ASP A O 1
ATOM 809 N N . THR A 1 103 ? -5.173 -7.853 37.543 1.00 90.69 103 THR A N 1
ATOM 810 C CA . THR A 1 103 ? -4.092 -8.828 37.307 1.00 90.69 103 THR A CA 1
ATOM 811 C C . THR A 1 103 ? -4.580 -10.274 37.414 1.00 90.69 103 THR A C 1
ATOM 813 O O . THR A 1 103 ? -3.827 -11.202 37.111 1.00 90.69 103 THR A O 1
ATOM 816 N N . SER A 1 104 ? -5.841 -10.477 37.816 1.00 86.94 104 SER A N 1
ATOM 817 C CA . SER A 1 104 ? -6.452 -11.794 38.009 1.00 86.94 104 SER A CA 1
ATOM 818 C C . SER A 1 104 ? -6.822 -12.484 36.694 1.00 86.94 104 SER A C 1
ATOM 820 O O . SER A 1 104 ? -7.077 -13.686 36.684 1.00 86.94 104 SER A O 1
ATOM 822 N N . GLY A 1 105 ? -6.865 -11.737 35.582 1.00 82.12 105 GLY A N 1
ATOM 823 C CA . GLY A 1 105 ? -7.310 -12.242 34.282 1.00 82.12 105 GLY A CA 1
ATOM 824 C C . GLY A 1 105 ? -8.826 -12.440 34.201 1.00 82.12 105 GLY A C 1
ATOM 825 O O . GLY A 1 105 ? -9.313 -13.116 33.291 1.00 82.12 105 GLY A O 1
ATOM 826 N N . THR A 1 106 ? -9.576 -11.876 35.151 1.00 85.56 106 THR A N 1
ATOM 827 C CA . THR A 1 106 ? -11.043 -11.943 35.174 1.00 85.56 106 THR A CA 1
ATOM 828 C C . THR A 1 106 ? -11.692 -10.759 34.472 1.00 85.56 106 THR A C 1
ATOM 830 O O . THR A 1 106 ? -12.873 -10.845 34.136 1.00 85.56 106 THR A O 1
ATOM 833 N N . ALA A 1 107 ? -10.939 -9.688 34.197 1.00 88.62 107 ALA A N 1
ATOM 834 C CA . ALA A 1 107 ? -11.418 -8.569 33.402 1.00 88.62 107 ALA A CA 1
ATOM 835 C C . ALA A 1 107 ? -11.954 -9.036 32.041 1.00 88.62 107 ALA A C 1
ATOM 837 O O . ALA A 1 107 ? -11.319 -9.822 31.331 1.00 88.62 107 ALA A O 1
ATOM 838 N N . VAL A 1 108 ? -13.136 -8.520 31.700 1.00 92.81 108 VAL A N 1
ATOM 839 C CA . VAL A 1 108 ? -13.826 -8.773 30.427 1.00 92.81 108 VAL A CA 1
ATOM 840 C C . VAL A 1 108 ? -13.968 -7.513 29.579 1.00 92.81 108 VAL A C 1
ATOM 842 O O . VAL A 1 108 ? -14.187 -7.611 28.379 1.00 92.81 108 VAL A O 1
ATOM 845 N N . ASN A 1 109 ? -13.837 -6.337 30.190 1.00 93.31 109 ASN A N 1
ATOM 846 C CA . ASN A 1 109 ? -14.209 -5.039 29.635 1.00 93.31 109 ASN A CA 1
ATOM 847 C C . ASN A 1 109 ? -13.021 -4.224 29.107 1.00 93.31 109 ASN A C 1
ATOM 849 O O . ASN A 1 109 ? -13.048 -2.991 29.138 1.00 93.31 109 ASN A O 1
ATOM 853 N N . SER A 1 110 ? -11.964 -4.895 28.661 1.00 94.12 110 SER A N 1
ATOM 854 C CA . SER A 1 110 ? -10.838 -4.262 27.980 1.00 94.12 110 SER A CA 1
ATOM 855 C C . SER A 1 110 ? -10.842 -4.589 26.488 1.00 94.12 110 SER A C 1
ATOM 857 O O . SER A 1 110 ? -11.748 -5.243 25.971 1.00 94.12 110 SER A O 1
ATOM 859 N N . TYR A 1 111 ? -9.831 -4.114 25.775 1.00 94.06 111 TYR A N 1
ATOM 860 C CA . TYR A 1 111 ? -9.487 -4.635 24.467 1.00 94.06 111 TYR A CA 1
ATOM 861 C C . TYR A 1 111 ? -8.088 -5.243 24.514 1.00 94.06 111 TYR A C 1
ATOM 863 O O . TYR A 1 111 ? -7.138 -4.603 24.968 1.00 94.06 111 TYR A O 1
ATOM 871 N N . ARG A 1 112 ? -7.957 -6.498 24.092 1.00 93.38 112 ARG A N 1
ATOM 872 C CA . ARG A 1 112 ? -6.684 -7.213 24.082 1.00 93.38 112 ARG A CA 1
ATOM 873 C C . ARG A 1 112 ? -5.891 -6.847 22.834 1.00 93.38 112 ARG A C 1
ATOM 875 O O . ARG A 1 112 ? -6.406 -6.929 21.719 1.00 93.38 112 ARG A O 1
ATOM 882 N N . ILE A 1 113 ? -4.637 -6.473 23.053 1.00 91.62 113 ILE A N 1
ATOM 883 C CA . ILE A 1 113 ? -3.655 -6.183 22.007 1.00 91.62 113 ILE A CA 1
ATOM 884 C C . ILE A 1 113 ? -2.523 -7.206 22.065 1.00 91.62 113 ILE A C 1
ATOM 886 O O . ILE A 1 113 ? -2.298 -7.824 23.105 1.00 91.62 113 ILE A O 1
ATOM 890 N N . VAL A 1 114 ? -1.801 -7.367 20.964 1.00 88.19 114 VAL A N 1
ATOM 891 C CA . VAL A 1 114 ? -0.624 -8.234 20.863 1.00 88.19 114 VAL A CA 1
ATOM 892 C C . VAL A 1 114 ? 0.605 -7.363 20.654 1.00 88.19 114 VAL A C 1
ATOM 894 O O . VAL A 1 114 ? 0.618 -6.523 19.757 1.00 88.19 114 VAL A O 1
ATOM 897 N N . TRP A 1 115 ? 1.633 -7.554 21.478 1.00 81.06 115 TRP A N 1
ATOM 898 C CA . TRP A 1 115 ? 2.887 -6.821 21.319 1.00 81.06 115 TRP A CA 1
ATOM 899 C C . TRP A 1 115 ? 3.653 -7.288 20.093 1.00 81.06 115 TRP A C 1
ATOM 901 O O . TRP A 1 115 ? 3.828 -8.489 19.879 1.00 81.06 115 TRP A O 1
ATOM 911 N N . ARG A 1 116 ? 4.151 -6.325 19.324 1.00 73.25 116 ARG A N 1
ATOM 912 C CA . ARG A 1 116 ? 5.125 -6.523 18.256 1.00 73.25 116 ARG A CA 1
ATOM 913 C C . ARG A 1 116 ? 6.309 -5.578 18.475 1.00 73.25 116 ARG A C 1
ATOM 915 O O . ARG A 1 116 ? 6.368 -4.861 19.472 1.00 73.25 116 ARG A O 1
ATOM 922 N N . ASP A 1 117 ? 7.304 -5.671 17.596 1.00 63.53 117 ASP A N 1
ATOM 923 C CA . ASP A 1 117 ? 8.496 -4.819 17.621 1.00 63.53 117 ASP A CA 1
ATOM 924 C C . ASP A 1 117 ? 8.119 -3.333 17.780 1.00 63.53 117 ASP A C 1
ATOM 926 O O . ASP A 1 117 ? 7.111 -2.889 17.230 1.00 63.53 117 ASP A O 1
ATOM 930 N N . GLU A 1 118 ? 8.926 -2.558 18.517 1.00 67.62 118 GLU A N 1
ATOM 931 C CA . GLU A 1 118 ? 8.664 -1.139 18.808 1.00 67.62 118 GLU A CA 1
ATOM 932 C C . GLU A 1 118 ? 8.721 -0.273 17.536 1.00 67.62 118 GLU A C 1
ATOM 934 O O . GLU A 1 118 ? 9.733 0.354 17.223 1.00 67.62 118 GLU A O 1
ATOM 939 N N . ILE A 1 119 ? 7.622 -0.229 16.787 1.00 74.19 119 ILE A N 1
ATOM 940 C CA . ILE A 1 119 ? 7.428 0.713 15.683 1.00 74.19 119 ILE A CA 1
ATOM 941 C C . ILE A 1 119 ? 7.192 2.089 16.291 1.00 74.19 119 ILE A C 1
ATOM 943 O O . ILE A 1 119 ? 6.445 2.206 17.251 1.00 74.19 119 ILE A O 1
ATOM 947 N N . THR A 1 120 ? 7.791 3.140 15.747 1.00 81.69 120 THR A N 1
ATOM 948 C CA . THR A 1 120 ? 7.501 4.516 16.163 1.00 81.69 120 THR A CA 1
ATOM 949 C C . THR A 1 120 ? 6.442 5.129 15.257 1.00 81.69 120 THR A C 1
ATOM 951 O O . THR A 1 120 ? 6.565 5.044 14.031 1.00 81.69 120 THR A O 1
ATOM 954 N N . LEU A 1 121 ? 5.444 5.784 15.855 1.00 83.06 121 LEU A N 1
ATOM 955 C CA . LEU A 1 121 ? 4.497 6.627 15.122 1.00 83.06 121 LEU A CA 1
ATOM 956 C C . LEU A 1 121 ? 5.255 7.757 14.410 1.00 83.06 121 LEU A C 1
ATOM 958 O O . LEU A 1 121 ? 5.957 8.520 15.075 1.00 83.06 121 LEU A O 1
ATOM 962 N N . ASP A 1 122 ? 5.138 7.849 13.086 1.00 81.94 122 ASP A N 1
ATOM 963 C CA . ASP A 1 122 ? 5.783 8.915 12.315 1.00 81.94 122 ASP A CA 1
ATOM 964 C C . ASP A 1 122 ? 4.986 10.229 12.350 1.00 81.94 122 ASP A C 1
ATOM 966 O O . ASP A 1 122 ? 3.776 10.247 12.593 1.00 81.94 122 ASP A O 1
ATOM 970 N N . ASP A 1 123 ? 5.679 11.332 12.060 1.00 85.06 123 ASP A N 1
ATOM 971 C CA . ASP A 1 123 ? 5.126 12.684 12.155 1.00 85.06 123 ASP A CA 1
ATOM 972 C C . ASP A 1 123 ? 3.949 12.921 11.197 1.00 85.06 123 ASP A C 1
ATOM 974 O O . ASP A 1 123 ? 2.979 13.569 11.583 1.00 85.06 123 ASP A O 1
ATOM 978 N N . ALA A 1 124 ? 3.980 12.370 9.977 1.00 81.56 124 ALA A N 1
ATOM 979 C CA . ALA A 1 124 ? 2.911 12.580 8.998 1.00 81.56 124 ALA A CA 1
ATOM 980 C C . ALA A 1 124 ? 1.635 11.824 9.395 1.00 81.56 124 ALA A C 1
ATOM 982 O O . ALA A 1 124 ? 0.524 12.342 9.258 1.00 81.56 124 ALA A O 1
ATOM 983 N N . THR A 1 125 ? 1.784 10.615 9.938 1.00 85.38 125 THR A N 1
ATOM 984 C CA . THR A 1 125 ? 0.657 9.857 10.492 1.00 85.38 125 THR A CA 1
ATOM 985 C C . THR A 1 125 ? 0.099 10.529 11.747 1.00 85.38 125 THR A C 1
ATOM 987 O O . THR A 1 125 ? -1.120 10.632 11.898 1.00 85.38 125 THR A O 1
ATOM 990 N N . ALA A 1 126 ? 0.954 11.047 12.634 1.00 89.88 126 ALA A N 1
ATOM 991 C CA . ALA A 1 126 ? 0.514 11.821 13.796 1.00 89.88 126 ALA A CA 1
ATOM 992 C C . ALA A 1 126 ? -0.233 13.108 13.389 1.00 89.88 126 ALA A C 1
ATOM 994 O O . ALA A 1 126 ? -1.291 13.415 13.948 1.00 89.88 126 ALA A O 1
ATOM 995 N N . GLU A 1 127 ? 0.262 13.831 12.381 1.00 90.19 127 GLU A N 1
ATOM 996 C CA . GLU A 1 127 ? -0.402 15.012 11.819 1.00 90.19 127 GLU A CA 1
ATOM 997 C C . GLU A 1 127 ? -1.774 14.651 11.239 1.00 90.19 127 GLU A C 1
ATOM 999 O O . GLU A 1 127 ? -2.754 15.340 11.519 1.00 90.19 127 GLU A O 1
ATOM 1004 N N . PHE A 1 128 ? -1.878 13.527 10.521 1.00 90.25 128 PHE A N 1
ATOM 1005 C CA . PHE A 1 128 ? -3.149 13.030 9.995 1.00 90.25 128 PHE A CA 1
ATOM 1006 C C . PHE A 1 128 ? -4.157 12.698 11.107 1.00 90.25 128 PHE A C 1
ATOM 1008 O O . PHE A 1 128 ? -5.315 13.109 11.031 1.00 90.25 128 PHE A O 1
ATOM 1015 N N . TYR A 1 129 ? -3.744 11.986 12.162 1.00 93.44 129 TYR A N 1
ATOM 1016 C CA . TYR A 1 129 ? -4.667 11.580 13.231 1.00 93.44 129 TYR A CA 1
ATOM 1017 C C . TYR A 1 129 ? -5.024 12.697 14.215 1.00 93.44 129 TYR A C 1
ATOM 1019 O O . TYR A 1 129 ? -5.965 12.534 14.990 1.00 93.44 129 TYR A O 1
ATOM 1027 N N . THR A 1 130 ? -4.336 13.837 14.186 1.00 94.31 130 THR A N 1
ATOM 1028 C CA . THR A 1 130 ? -4.663 14.989 15.040 1.00 94.31 130 THR A CA 1
ATOM 1029 C C . THR A 1 130 ? -6.096 15.497 14.805 1.00 94.31 130 THR A C 1
ATOM 1031 O O . THR A 1 130 ? -6.909 15.422 15.731 1.00 94.31 130 THR A O 1
ATOM 1034 N N . PRO A 1 131 ? -6.494 15.914 13.583 1.00 94.06 131 PRO A N 1
ATOM 1035 C CA . PRO A 1 131 ? -7.879 16.293 13.307 1.00 94.06 131 PRO A CA 1
ATOM 1036 C C . PRO A 1 131 ? -8.860 15.118 13.449 1.00 94.06 131 PRO A C 1
ATOM 1038 O O . PRO A 1 131 ? -10.022 15.336 13.794 1.00 94.06 131 PRO A O 1
ATOM 1041 N N . VAL A 1 132 ? -8.416 13.874 13.231 1.00 95.06 132 VAL A N 1
ATOM 1042 C CA . VAL A 1 132 ? -9.250 12.678 13.438 1.00 95.06 132 VAL A CA 1
ATOM 1043 C C . VAL A 1 132 ? -9.618 12.527 14.916 1.00 95.06 132 VAL A C 1
ATOM 1045 O O . VAL A 1 132 ? -10.787 12.315 15.230 1.00 95.06 132 VAL A O 1
ATOM 1048 N N . CYS A 1 133 ? -8.664 12.688 15.837 1.00 96.19 133 CYS A N 1
ATOM 1049 C CA . CYS A 1 133 ? -8.918 12.639 17.277 1.00 96.19 133 CYS A CA 1
ATOM 1050 C C . CYS A 1 133 ? -9.914 13.717 17.722 1.00 96.19 133 CYS A C 1
ATOM 1052 O O . CYS A 1 133 ? -10.832 13.421 18.494 1.00 96.19 133 CYS A O 1
ATOM 1054 N N . ASP A 1 134 ? -9.798 14.934 17.188 1.00 94.25 134 ASP A N 1
ATOM 1055 C CA . ASP A 1 134 ? -10.750 16.013 17.461 1.00 94.25 134 ASP A CA 1
ATOM 1056 C C . ASP A 1 134 ? -12.158 15.684 16.936 1.00 94.25 134 ASP A C 1
ATOM 1058 O O . ASP A 1 134 ? -13.152 15.885 17.639 1.00 94.25 134 ASP A O 1
ATOM 1062 N N . LYS A 1 135 ? -12.266 15.114 15.728 1.00 94.69 135 LYS A N 1
ATOM 1063 C CA . LYS A 1 135 ? -13.548 14.680 15.143 1.00 94.69 135 LYS A CA 1
ATOM 1064 C C . LYS A 1 135 ? -14.179 13.523 15.910 1.00 94.69 135 LYS A C 1
ATOM 1066 O O . LYS A 1 135 ? -15.388 13.542 16.138 1.00 94.69 135 LYS A O 1
ATOM 1071 N N . ILE A 1 136 ? -13.383 12.541 16.329 1.00 95.56 136 ILE A N 1
ATOM 1072 C CA . ILE A 1 136 ? -13.848 11.428 17.163 1.00 95.56 136 ILE A CA 1
ATOM 1073 C C . ILE A 1 136 ? -14.375 11.966 18.492 1.00 95.56 136 ILE A C 1
ATOM 1075 O O . ILE A 1 136 ? -15.465 11.580 18.903 1.00 95.56 136 ILE A O 1
ATOM 1079 N N . SER A 1 137 ? -13.643 12.875 19.138 1.00 95.19 137 SER A N 1
ATOM 1080 C CA . SER A 1 137 ? -14.077 13.517 20.381 1.00 95.19 137 SER A CA 1
ATOM 1081 C C . SER A 1 137 ? -15.400 14.272 20.199 1.00 95.19 137 SER A C 1
ATOM 1083 O O . SER A 1 137 ? -16.352 14.049 20.948 1.00 95.19 137 SER A O 1
ATOM 1085 N N . ALA A 1 138 ? -15.514 15.088 19.145 1.00 94.19 138 ALA A N 1
ATOM 1086 C CA . ALA A 1 138 ? -16.717 15.869 18.849 1.00 94.19 138 ALA A CA 1
ATOM 1087 C C . ALA A 1 138 ? -17.955 15.012 18.519 1.00 94.19 138 ALA A C 1
ATOM 1089 O O . ALA A 1 138 ? -19.087 15.451 18.732 1.00 94.19 138 ALA A O 1
ATOM 1090 N N . HIS A 1 139 ? -17.755 13.800 17.998 1.00 95.44 139 HIS A N 1
ATOM 1091 C CA . HIS A 1 139 ? -18.826 12.883 17.598 1.00 95.44 139 HIS A CA 1
ATOM 1092 C C . HIS A 1 139 ? -18.920 11.629 18.480 1.00 95.44 139 HIS A C 1
ATOM 1094 O O . HIS A 1 139 ? -19.638 10.687 18.132 1.00 95.44 139 HIS A O 1
ATOM 1100 N N . LEU A 1 140 ? -18.251 11.614 19.638 1.00 95.69 140 LEU A N 1
ATOM 1101 C CA . LEU A 1 140 ? -18.136 10.432 20.493 1.00 95.69 140 LEU A CA 1
ATOM 1102 C C . LEU A 1 140 ? -19.504 9.862 20.881 1.00 95.69 140 LEU A C 1
ATOM 1104 O O . LEU A 1 140 ? -19.733 8.664 20.731 1.00 95.69 140 LEU A O 1
ATOM 1108 N N . ASP A 1 141 ? -20.442 10.715 21.295 1.00 96.31 141 ASP A N 1
ATOM 1109 C CA . ASP A 1 141 ? -21.793 10.296 21.688 1.00 96.31 141 ASP A CA 1
ATOM 1110 C C . ASP A 1 141 ? -22.543 9.591 20.549 1.00 96.31 141 ASP A C 1
ATOM 1112 O O . ASP A 1 141 ? -23.303 8.645 20.776 1.00 96.31 141 ASP A O 1
ATOM 1116 N N . LYS A 1 142 ? -22.326 10.025 19.302 1.00 96.69 142 LYS A N 1
ATOM 1117 C CA . LYS A 1 142 ? -22.969 9.453 18.111 1.00 96.69 142 LYS A CA 1
ATOM 1118 C C . LYS A 1 142 ? -22.340 8.129 17.711 1.00 96.69 142 LYS A C 1
ATOM 1120 O O . LYS A 1 142 ? -23.071 7.185 17.406 1.00 96.69 142 LYS A O 1
ATOM 1125 N N . ILE A 1 143 ? -21.015 8.026 17.802 1.00 96.50 143 ILE A N 1
ATOM 1126 C CA . ILE A 1 143 ? -20.282 6.765 17.635 1.00 96.50 143 ILE A CA 1
ATOM 1127 C C . ILE A 1 143 ? -20.777 5.744 18.672 1.00 96.50 143 ILE A C 1
ATOM 1129 O O . ILE A 1 143 ? -21.167 4.628 18.325 1.00 96.50 143 ILE A O 1
ATOM 1133 N N . GLN A 1 144 ? -20.852 6.151 19.940 1.00 96.31 144 GLN A N 1
ATOM 1134 C CA . GLN A 1 144 ? -21.324 5.311 21.039 1.00 96.31 144 GLN A CA 1
ATOM 1135 C C . GLN A 1 144 ? -22.785 4.872 20.853 1.00 96.31 144 GLN A C 1
ATOM 1137 O O . GLN A 1 144 ? -23.103 3.691 21.000 1.00 96.31 144 GLN A O 1
ATOM 1142 N N . THR A 1 145 ? -23.670 5.797 20.472 1.00 96.75 145 THR A N 1
ATOM 1143 C CA . THR A 1 145 ? -25.086 5.495 20.201 1.00 96.75 145 THR A CA 1
ATOM 1144 C C . THR A 1 145 ? -25.239 4.512 19.038 1.00 96.75 145 THR A C 1
ATOM 1146 O O . THR A 1 145 ? -26.055 3.597 19.126 1.00 96.75 145 THR A O 1
ATOM 1149 N N . SER A 1 146 ? -24.418 4.637 17.990 1.00 97.31 146 SER A N 1
ATOM 1150 C CA . SER A 1 146 ? -24.423 3.720 16.840 1.00 97.31 146 SER A CA 1
ATOM 1151 C C . SER A 1 146 ? -23.992 2.303 17.243 1.00 97.31 146 SER A C 1
ATOM 1153 O O . SER A 1 146 ? -24.660 1.333 16.887 1.00 97.31 146 SER A O 1
ATOM 1155 N N . CYS A 1 147 ? -22.951 2.160 18.076 1.00 97.38 147 CYS A N 1
ATOM 1156 C CA . CYS A 1 147 ? -22.588 0.862 18.663 1.00 97.38 147 CYS A CA 1
ATOM 1157 C C . CYS A 1 147 ? -23.725 0.270 19.514 1.00 97.38 147 CYS A C 1
ATOM 1159 O O . CYS A 1 147 ? -24.024 -0.920 19.407 1.00 97.38 147 CYS A O 1
ATOM 1161 N N . SER A 1 148 ? -24.399 1.078 20.335 1.00 97.00 148 SER A N 1
ATOM 1162 C CA . SER A 1 148 ? -25.551 0.604 21.114 1.00 97.00 148 SER A CA 1
ATOM 1163 C C . SER A 1 148 ? -26.728 0.177 20.225 1.00 97.00 148 SER A C 1
ATOM 1165 O O . SER A 1 148 ? -27.345 -0.849 20.500 1.00 97.00 148 SER A O 1
ATOM 1167 N N . ALA A 1 149 ? -26.997 0.884 19.122 1.00 97.31 149 ALA A N 1
ATOM 1168 C CA . ALA A 1 149 ? -28.021 0.513 18.136 1.00 97.31 149 ALA A CA 1
ATOM 1169 C C . ALA A 1 149 ? -27.709 -0.803 17.388 1.00 97.31 149 ALA A C 1
ATOM 1171 O O . ALA A 1 149 ? -28.603 -1.453 16.838 1.00 97.31 149 ALA A O 1
ATOM 1172 N N . LEU A 1 150 ? -26.441 -1.217 17.385 1.00 97.38 150 LEU A N 1
ATOM 1173 C CA . LEU A 1 150 ? -25.981 -2.511 16.875 1.00 97.38 150 LEU A CA 1
ATOM 1174 C C . LEU A 1 150 ? -26.039 -3.638 17.915 1.00 97.38 150 LEU A C 1
ATOM 1176 O O . LEU A 1 150 ? -25.710 -4.778 17.583 1.00 97.38 150 LEU A O 1
ATOM 1180 N N . GLY A 1 151 ? -26.462 -3.330 19.144 1.00 97.62 151 GLY A N 1
ATOM 1181 C CA . GLY A 1 151 ? -26.613 -4.277 20.248 1.00 97.62 151 GLY A CA 1
ATOM 1182 C C . GLY A 1 151 ? -25.412 -4.356 21.193 1.00 97.62 151 GLY A C 1
ATOM 1183 O O . GLY A 1 151 ? -25.433 -5.167 22.115 1.00 97.62 151 GLY A O 1
ATOM 1184 N N . TYR A 1 152 ? -24.363 -3.545 21.007 1.00 97.69 152 TYR A N 1
ATOM 1185 C CA . TYR A 1 152 ? -23.163 -3.598 21.850 1.00 97.69 152 TYR A CA 1
ATOM 1186 C C . TYR A 1 152 ? -23.339 -2.857 23.185 1.00 97.69 152 TYR A C 1
ATOM 1188 O O . TYR A 1 152 ? -23.711 -1.680 23.223 1.00 97.69 152 TYR A O 1
ATOM 1196 N N . ASN A 1 153 ? -22.975 -3.520 24.289 1.00 96.81 153 ASN A N 1
ATOM 1197 C CA . ASN A 1 153 ? -22.963 -2.936 25.634 1.00 96.81 153 ASN A CA 1
ATOM 1198 C C . ASN A 1 153 ? -21.617 -2.248 25.935 1.00 96.81 153 ASN A C 1
ATOM 1200 O O . ASN A 1 153 ? -20.781 -2.768 26.670 1.00 96.81 153 ASN A O 1
ATOM 1204 N N . ILE A 1 154 ? -21.373 -1.106 25.298 1.00 95.94 154 ILE A N 1
ATOM 1205 C CA . ILE A 1 154 ? -20.079 -0.405 25.299 1.00 95.94 154 ILE A CA 1
ATOM 1206 C C . ILE A 1 154 ? -19.679 0.224 26.646 1.00 95.94 154 ILE A C 1
ATOM 1208 O O . ILE A 1 154 ? -20.512 0.715 27.410 1.00 95.94 154 ILE A O 1
ATOM 1212 N N . THR A 1 155 ? -18.370 0.290 26.897 1.00 93.88 155 THR A N 1
ATOM 1213 C CA . THR A 1 155 ? -17.784 1.140 27.943 1.00 93.88 155 THR A CA 1
ATOM 1214 C C . THR A 1 155 ? -17.800 2.606 27.506 1.00 93.88 155 THR A C 1
ATOM 1216 O O . THR A 1 155 ? -17.591 2.896 26.328 1.00 93.88 155 THR A O 1
ATOM 1219 N N . ARG A 1 156 ? -18.020 3.540 28.439 1.00 91.88 156 ARG A N 1
ATOM 1220 C CA . ARG A 1 156 ? -18.116 4.985 28.140 1.00 91.88 156 ARG A CA 1
ATOM 1221 C C . ARG A 1 156 ? -17.074 5.853 28.838 1.00 91.88 156 ARG A C 1
ATOM 1223 O O . ARG A 1 156 ? -17.013 7.045 28.572 1.00 91.88 156 ARG A O 1
ATOM 1230 N N . ASP A 1 157 ? -16.309 5.275 29.751 1.00 88.06 157 ASP A N 1
ATOM 1231 C CA . ASP A 1 157 ? -15.402 5.991 30.635 1.00 88.06 157 ASP A CA 1
ATOM 1232 C C . ASP A 1 157 ? -14.020 6.178 30.002 1.00 88.06 157 ASP A C 1
ATOM 1234 O O . ASP A 1 157 ? -13.745 7.220 29.420 1.00 88.06 157 ASP A O 1
ATOM 1238 N N . SER A 1 158 ? -13.153 5.173 30.081 1.00 92.12 158 SER A N 1
ATOM 1239 C CA . SER A 1 158 ? -11.773 5.261 29.608 1.00 92.12 158 SER A CA 1
ATOM 1240 C C . SER A 1 158 ? -11.374 3.980 28.903 1.00 92.12 158 SER A C 1
ATOM 1242 O O . SER A 1 158 ? -11.922 2.903 29.161 1.00 92.12 158 SER A O 1
ATOM 1244 N N . LEU A 1 159 ? -10.369 4.087 28.039 1.00 95.75 159 LEU A N 1
ATOM 1245 C CA . LEU A 1 159 ? -9.836 2.927 27.351 1.00 95.75 159 LEU A CA 1
ATOM 1246 C C . LEU A 1 159 ? -9.162 1.973 28.345 1.00 95.75 159 LEU A C 1
ATOM 1248 O O . LEU A 1 159 ? -8.264 2.358 29.100 1.00 95.75 159 LEU A O 1
ATOM 1252 N N . ARG A 1 160 ? -9.596 0.713 28.318 1.00 95.50 160 ARG A N 1
ATOM 1253 C CA . ARG A 1 160 ? -8.973 -0.404 29.029 1.00 95.50 160 ARG A CA 1
ATOM 1254 C C . ARG A 1 160 ? -8.312 -1.325 28.021 1.00 95.50 160 ARG A C 1
ATOM 1256 O O . ARG A 1 160 ? -8.933 -1.684 27.024 1.00 95.50 160 ARG A O 1
ATOM 1263 N N . VAL A 1 161 ? -7.089 -1.745 28.309 1.00 94.88 161 VAL A N 1
ATOM 1264 C CA . VAL A 1 161 ? -6.280 -2.581 27.423 1.00 94.88 161 VAL A CA 1
ATOM 1265 C C . VAL A 1 161 ? -5.718 -3.765 28.195 1.00 94.88 161 VAL A C 1
ATOM 1267 O O . VAL A 1 161 ? -5.195 -3.595 29.296 1.00 94.88 161 VAL A O 1
ATOM 1270 N N . THR A 1 162 ? -5.829 -4.961 27.622 1.00 93.75 162 THR A N 1
ATOM 1271 C CA . THR A 1 162 ? -5.114 -6.146 28.112 1.00 93.75 162 THR A CA 1
ATOM 1272 C C . THR A 1 162 ? -3.896 -6.390 27.242 1.00 93.75 162 THR A C 1
ATOM 1274 O O . THR A 1 162 ? -3.980 -6.428 26.016 1.00 93.75 162 THR A O 1
ATOM 1277 N N . ASP A 1 163 ? -2.767 -6.520 27.919 1.00 85.62 163 ASP A N 1
ATOM 1278 C CA . ASP A 1 163 ? -1.453 -6.277 27.351 1.00 85.62 163 ASP A CA 1
ATOM 1279 C C . ASP A 1 163 ? -0.785 -7.593 26.940 1.00 85.62 163 ASP A C 1
ATOM 1281 O O . ASP A 1 163 ? -0.109 -8.168 27.782 1.00 85.62 163 ASP A O 1
ATOM 1285 N N . ASP A 1 164 ? -0.990 -8.065 25.701 1.00 86.56 164 ASP A N 1
ATOM 1286 C CA . ASP A 1 164 ? -0.591 -9.373 25.127 1.00 86.56 164 ASP A CA 1
ATOM 1287 C C . ASP A 1 164 ? -1.696 -10.459 25.086 1.00 86.56 164 ASP A C 1
ATOM 1289 O O . ASP A 1 164 ? -2.664 -10.459 25.859 1.00 86.56 164 ASP A O 1
ATOM 1293 N N . THR A 1 165 ? -1.531 -11.437 24.183 1.00 85.00 165 THR A N 1
ATOM 1294 C CA . THR A 1 165 ? -2.432 -12.577 23.945 1.00 85.00 165 THR A CA 1
ATOM 1295 C C . THR A 1 165 ? -2.702 -13.359 25.222 1.00 85.00 165 THR A C 1
ATOM 1297 O O . THR A 1 165 ? -3.856 -13.680 25.508 1.00 85.00 165 THR A O 1
ATOM 1300 N N . PHE A 1 166 ? -1.661 -13.650 26.010 1.00 87.19 166 PHE A N 1
ATOM 1301 C CA . PHE A 1 166 ? -1.758 -14.505 27.200 1.00 87.19 166 PHE A CA 1
ATOM 1302 C C . PHE A 1 166 ? -1.803 -13.747 28.522 1.00 87.19 166 PHE A C 1
ATOM 1304 O O . PHE A 1 166 ? -2.106 -14.342 29.555 1.00 87.19 166 PHE A O 1
ATOM 1311 N N . SER A 1 167 ? -1.593 -12.434 28.489 1.00 88.31 167 SER A N 1
ATOM 1312 C CA . SER A 1 167 ? -1.575 -11.610 29.688 1.00 88.31 167 SER A CA 1
ATOM 1313 C C . SER A 1 167 ? -2.909 -11.604 30.426 1.00 88.31 167 SER A C 1
ATOM 1315 O O . SER A 1 167 ? -3.994 -11.556 29.829 1.00 88.31 167 SER A O 1
ATOM 1317 N N . THR A 1 168 ? -2.795 -11.639 31.751 1.00 90.44 168 THR A N 1
ATOM 1318 C CA . THR A 1 168 ? -3.884 -11.460 32.716 1.00 90.44 168 THR A CA 1
ATOM 1319 C C . THR A 1 168 ? -3.970 -10.022 33.222 1.00 90.44 168 THR A C 1
ATOM 1321 O O . THR A 1 168 ? -4.876 -9.693 33.987 1.00 90.44 168 THR A O 1
ATOM 1324 N N . THR A 1 169 ? -3.032 -9.162 32.810 1.00 93.00 169 THR A N 1
ATOM 1325 C CA . THR A 1 169 ? -2.938 -7.785 33.288 1.00 93.00 169 THR A CA 1
ATOM 1326 C C . THR A 1 169 ? -3.737 -6.856 32.390 1.00 93.00 169 THR A C 1
ATOM 1328 O O . THR A 1 169 ? -3.489 -6.752 31.189 1.00 93.00 169 THR A O 1
ATOM 1331 N N . THR A 1 170 ? -4.674 -6.139 32.998 1.00 94.38 170 THR A N 1
ATOM 1332 C CA . THR A 1 170 ? -5.457 -5.090 32.356 1.00 94.38 170 THR A CA 1
ATOM 1333 C C . THR A 1 170 ? -5.027 -3.737 32.894 1.00 94.38 170 THR A C 1
ATOM 1335 O O . THR A 1 170 ? -4.966 -3.519 34.108 1.00 94.38 170 THR A O 1
ATOM 1338 N N . LYS A 1 171 ? -4.749 -2.814 31.978 1.00 95.25 171 LYS A N 1
ATOM 1339 C CA . LYS A 1 171 ? -4.412 -1.420 32.255 1.00 95.25 171 LYS A CA 1
ATOM 1340 C C . LYS A 1 171 ? -5.550 -0.512 31.792 1.00 95.25 171 LYS A C 1
ATOM 1342 O O . LYS A 1 171 ? -6.224 -0.805 30.810 1.00 95.25 171 LYS A O 1
ATOM 1347 N N . ILE A 1 172 ? -5.763 0.595 32.490 1.00 95.50 172 ILE A N 1
ATOM 1348 C CA . ILE A 1 172 ? -6.649 1.690 32.084 1.00 95.50 172 ILE A CA 1
ATOM 1349 C C . ILE A 1 172 ? -5.804 2.908 31.716 1.00 95.50 172 ILE A C 1
ATOM 1351 O O . ILE A 1 172 ? -4.775 3.156 32.348 1.00 95.50 172 ILE A O 1
ATOM 1355 N N . ILE A 1 173 ? -6.253 3.677 30.727 1.00 96.25 173 ILE A N 1
ATOM 1356 C CA . ILE A 1 173 ? -5.635 4.939 30.307 1.00 96.25 173 ILE A CA 1
ATOM 1357 C C . ILE A 1 173 ? -6.661 6.054 30.558 1.00 96.25 173 ILE A C 1
ATOM 1359 O O . ILE A 1 173 ? -7.483 6.337 29.687 1.00 96.25 173 ILE A O 1
ATOM 1363 N N . PRO A 1 174 ? -6.679 6.669 31.759 1.00 94.25 174 PRO A N 1
ATOM 1364 C CA . PRO A 1 174 ? -7.802 7.500 32.206 1.00 94.25 174 PRO A CA 1
ATOM 1365 C C . PRO A 1 174 ? -8.087 8.728 31.336 1.00 94.25 174 PRO A C 1
ATOM 1367 O O . PRO A 1 174 ? -9.216 9.200 31.281 1.00 94.25 174 PRO A O 1
ATOM 1370 N N . ARG A 1 175 ? -7.053 9.268 30.683 1.00 94.62 175 ARG A N 1
ATOM 1371 C CA . ARG A 1 175 ? -7.146 10.473 29.844 1.00 94.62 175 ARG A CA 1
ATOM 1372 C C . ARG A 1 175 ? -7.391 10.168 28.366 1.00 94.62 175 ARG A C 1
ATOM 1374 O O . ARG A 1 175 ? -7.427 11.105 27.577 1.00 94.62 175 ARG A O 1
ATOM 1381 N N . ALA A 1 176 ? -7.518 8.901 27.979 1.00 96.25 176 ALA A N 1
ATOM 1382 C CA . ALA A 1 176 ? -7.784 8.530 26.596 1.00 96.25 176 ALA A CA 1
ATOM 1383 C C . ALA A 1 176 ? -9.288 8.433 26.315 1.00 96.25 176 ALA A C 1
ATOM 1385 O O . ALA A 1 176 ? -10.056 8.001 27.179 1.00 96.25 176 ALA A O 1
ATOM 1386 N N . LEU A 1 177 ? -9.692 8.766 25.085 1.00 96.38 177 LEU A N 1
ATOM 1387 C CA . LEU A 1 177 ? -11.019 8.401 24.578 1.00 96.38 177 LEU A CA 1
ATOM 1388 C C . LEU A 1 177 ? -11.212 6.876 24.680 1.00 96.38 177 LEU A C 1
ATOM 1390 O O . LEU A 1 177 ? -10.244 6.137 24.491 1.00 96.38 177 LEU A O 1
ATOM 1394 N N . PRO A 1 178 ? -12.437 6.366 24.909 1.00 95.94 178 PRO A N 1
ATOM 1395 C CA . PRO A 1 178 ? -12.707 4.928 25.013 1.00 95.94 178 PRO A CA 1
ATOM 1396 C C . PRO A 1 178 ? -12.688 4.217 23.643 1.00 95.94 178 PRO A C 1
ATOM 1398 O O . PRO A 1 178 ? -13.404 3.239 23.441 1.00 95.94 178 PRO A O 1
ATOM 1401 N N . ILE A 1 179 ? -11.902 4.726 22.693 1.00 96.44 179 ILE A N 1
ATOM 1402 C CA . ILE A 1 179 ? -11.768 4.238 21.323 1.00 96.44 179 ILE A CA 1
ATOM 1403 C C . ILE A 1 179 ? -10.299 3.918 21.072 1.00 96.44 179 ILE A C 1
ATOM 1405 O O . ILE A 1 179 ? -9.418 4.748 21.294 1.00 96.44 179 ILE A O 1
ATOM 1409 N N . LEU A 1 180 ? -10.060 2.714 20.574 1.00 95.75 180 LEU A N 1
ATOM 1410 C CA . LEU A 1 180 ? -8.780 2.266 20.057 1.00 95.75 180 LEU A CA 1
ATOM 1411 C C . LEU A 1 180 ? -8.754 2.474 18.541 1.00 95.75 180 LEU A C 1
ATOM 1413 O O . LEU A 1 180 ? -9.654 1.995 17.851 1.00 95.75 180 LEU A O 1
ATOM 1417 N N . ILE A 1 181 ? -7.734 3.164 18.035 1.00 95.56 181 ILE A N 1
ATOM 1418 C CA . ILE A 1 181 ? -7.483 3.330 16.601 1.00 95.56 181 ILE A CA 1
ATOM 1419 C C . ILE A 1 181 ? -6.488 2.251 16.181 1.00 95.56 181 ILE A C 1
ATOM 1421 O O . ILE A 1 181 ? -5.407 2.138 16.757 1.00 95.56 181 ILE A O 1
ATOM 1425 N N . MET A 1 182 ? -6.859 1.455 15.189 1.00 92.75 182 MET A N 1
ATOM 1426 C CA . MET A 1 182 ? -6.140 0.263 14.752 1.00 92.75 182 MET A CA 1
ATOM 1427 C C . MET A 1 182 ? -5.798 0.377 13.263 1.00 92.75 182 MET A C 1
ATOM 1429 O O . MET A 1 182 ? -6.599 -0.037 12.420 1.00 92.75 182 MET A O 1
ATOM 1433 N N . PRO A 1 183 ? -4.651 0.981 12.910 1.00 89.19 183 PRO A N 1
ATOM 1434 C CA . PRO A 1 183 ? -4.214 1.101 11.522 1.00 89.19 183 PRO A CA 1
ATOM 1435 C C . PRO A 1 183 ? -4.157 -0.256 10.801 1.00 89.19 183 PRO A C 1
ATOM 1437 O O . PRO A 1 183 ? -3.746 -1.257 11.391 1.00 89.19 183 PRO A O 1
ATOM 1440 N N . PHE A 1 184 ? -4.540 -0.289 9.516 1.00 81.38 184 PHE A N 1
ATOM 1441 C CA . PHE A 1 184 ? -4.479 -1.516 8.695 1.00 81.38 184 PHE A CA 1
ATOM 1442 C C . PHE A 1 184 ? -3.037 -2.054 8.562 1.00 81.38 184 PHE A C 1
ATOM 1444 O O . PHE A 1 184 ? -2.804 -3.261 8.555 1.00 81.38 184 PHE A O 1
ATOM 1451 N N . TRP A 1 185 ? -2.051 -1.160 8.514 1.00 79.00 185 TRP A N 1
ATOM 1452 C CA . TRP A 1 185 ? -0.622 -1.473 8.486 1.00 79.00 185 TRP A CA 1
ATOM 1453 C C . TRP A 1 185 ? 0.159 -0.440 9.309 1.00 79.00 185 TRP A C 1
ATOM 1455 O O . TRP A 1 185 ? -0.411 0.533 9.809 1.00 79.00 185 TRP A O 1
ATOM 1465 N N . ASP A 1 186 ? 1.465 -0.653 9.467 1.00 76.38 186 ASP A N 1
ATOM 1466 C CA . ASP A 1 186 ? 2.346 0.248 10.220 1.00 76.38 186 ASP A CA 1
ATOM 1467 C C . ASP A 1 186 ? 2.282 1.666 9.649 1.00 76.38 186 ASP A C 1
ATOM 1469 O O . ASP A 1 186 ? 2.533 1.860 8.460 1.00 76.38 186 ASP A O 1
ATOM 1473 N N . ASN A 1 187 ? 1.946 2.651 10.488 1.00 77.50 187 ASN A N 1
ATOM 1474 C CA . ASN A 1 187 ? 1.787 4.044 10.061 1.00 77.50 187 ASN A CA 1
ATOM 1475 C C . ASN A 1 187 ? 0.747 4.237 8.931 1.00 77.50 187 ASN A C 1
ATOM 1477 O O . ASN A 1 187 ? 0.854 5.114 8.074 1.00 77.50 187 ASN A O 1
ATOM 1481 N N . GLY A 1 188 ? -0.286 3.390 8.904 1.00 79.75 188 GLY A N 1
ATOM 1482 C CA . GLY A 1 188 ? -1.434 3.564 8.020 1.00 79.75 188 GLY A CA 1
ATOM 1483 C C . GLY A 1 188 ? -2.325 4.729 8.458 1.00 79.75 188 GLY A C 1
ATOM 1484 O O . GLY A 1 188 ? -2.739 4.809 9.615 1.00 79.75 188 GLY A O 1
ATOM 1485 N N . ILE A 1 189 ? -2.682 5.601 7.512 1.00 83.62 189 ILE A N 1
ATOM 1486 C CA . ILE A 1 189 ? -3.638 6.705 7.731 1.00 83.62 189 ILE A CA 1
ATOM 1487 C C . ILE A 1 189 ? -5.102 6.245 7.722 1.00 83.62 189 ILE A C 1
ATOM 1489 O O . ILE A 1 189 ? -5.986 6.974 8.137 1.00 83.62 189 ILE A O 1
ATOM 1493 N N . TYR A 1 190 ? -5.377 5.027 7.263 1.00 84.38 190 TYR A N 1
ATOM 1494 C CA . TYR A 1 190 ? -6.701 4.425 7.384 1.00 84.38 190 TYR A CA 1
ATOM 1495 C C . TYR A 1 190 ? -6.680 3.412 8.524 1.00 84.38 190 TYR A C 1
ATOM 1497 O O . TYR A 1 190 ? -5.685 2.697 8.704 1.00 84.38 190 TYR A O 1
ATOM 1505 N N . ALA A 1 191 ? -7.782 3.320 9.265 1.00 89.50 191 ALA A N 1
ATOM 1506 C CA . ALA A 1 191 ? -7.847 2.462 10.438 1.00 89.50 191 ALA A CA 1
ATOM 1507 C C . ALA A 1 191 ? -9.181 1.731 10.611 1.00 89.50 191 ALA A C 1
ATOM 1509 O O . ALA A 1 191 ? -10.235 2.064 10.065 1.00 89.50 191 ALA A O 1
ATOM 1510 N N . HIS A 1 192 ? -9.102 0.695 11.432 1.00 91.69 192 HIS A N 1
ATOM 1511 C CA . HIS A 1 192 ? -10.214 0.106 12.142 1.00 91.69 192 HIS A CA 1
ATOM 1512 C C . HIS A 1 192 ? -10.339 0.810 13.490 1.00 91.69 192 HIS A C 1
ATOM 1514 O O . HIS A 1 192 ? -9.365 1.328 14.033 1.00 91.69 192 HIS A O 1
ATOM 1520 N N . TYR A 1 193 ? -11.524 0.769 14.077 1.00 95.56 193 TYR A N 1
ATOM 1521 C CA . TYR A 1 193 ? -11.755 1.340 15.393 1.00 95.56 193 TYR A CA 1
ATOM 1522 C C . TYR A 1 193 ? -12.421 0.310 16.292 1.00 95.56 193 TYR A C 1
ATOM 1524 O O . TYR A 1 193 ? -13.223 -0.505 15.824 1.00 95.56 193 TYR A O 1
ATOM 1532 N N . ALA A 1 194 ? -12.084 0.337 17.578 1.00 96.06 194 ALA A N 1
ATOM 1533 C CA . ALA A 1 194 ? -12.677 -0.547 18.571 1.00 96.06 194 ALA A CA 1
ATOM 1534 C C . ALA A 1 194 ? -13.092 0.210 19.833 1.00 96.06 194 ALA A C 1
ATOM 1536 O O . ALA A 1 194 ? -12.346 1.049 20.331 1.00 96.06 194 ALA A O 1
ATOM 1537 N N . ILE A 1 195 ? -14.256 -0.137 20.383 1.00 96.81 195 ILE A N 1
ATOM 1538 C CA . ILE A 1 195 ? -14.691 0.273 21.726 1.00 96.81 195 ILE A CA 1
ATOM 1539 C C . ILE A 1 195 ? -14.859 -0.989 22.584 1.00 96.81 195 ILE A C 1
ATOM 1541 O O . ILE A 1 195 ? -15.590 -1.897 22.167 1.00 96.81 195 ILE A O 1
ATOM 1545 N N . PRO A 1 196 ? -14.230 -1.077 23.772 1.00 96.19 196 PRO A N 1
ATOM 1546 C CA . PRO A 1 196 ? -14.479 -2.169 24.709 1.00 96.19 196 PRO A CA 1
ATOM 1547 C C . PRO A 1 196 ? -15.952 -2.244 25.131 1.00 96.19 196 PRO A C 1
ATOM 1549 O O . PRO A 1 196 ? -16.666 -1.241 25.170 1.00 96.19 196 PRO A O 1
ATOM 1552 N N . THR A 1 197 ? -16.427 -3.435 25.483 1.00 96.56 197 THR A N 1
ATOM 1553 C CA . THR A 1 197 ? -17.797 -3.638 25.976 1.00 96.56 197 THR A CA 1
ATOM 1554 C C . THR A 1 197 ? -17.789 -4.330 27.332 1.00 96.56 197 THR A C 1
ATOM 1556 O O . THR A 1 197 ? -16.869 -5.076 27.652 1.00 96.56 197 THR A O 1
ATOM 1559 N N . TRP A 1 198 ? -18.821 -4.107 28.143 1.00 95.06 198 TRP A N 1
ATOM 1560 C CA . TRP A 1 198 ? -18.966 -4.725 29.465 1.00 95.06 198 TRP A CA 1
ATOM 1561 C C . TRP A 1 198 ? -19.174 -6.243 29.413 1.00 95.06 198 TRP A C 1
ATOM 1563 O O . TRP A 1 198 ? -18.933 -6.923 30.404 1.00 95.06 198 TRP A O 1
ATOM 1573 N N . ASP A 1 199 ? -19.599 -6.770 28.266 1.00 94.06 199 ASP A N 1
ATOM 1574 C CA . ASP A 1 199 ? -19.765 -8.200 27.983 1.00 94.06 199 ASP A CA 1
ATOM 1575 C C . ASP A 1 199 ? -18.586 -8.812 27.199 1.00 94.06 199 ASP A C 1
ATOM 1577 O O . ASP A 1 199 ? -18.625 -9.986 26.843 1.00 94.06 199 ASP A O 1
ATOM 1581 N N . GLY A 1 200 ? -17.546 -8.023 26.915 1.00 94.38 200 GLY A N 1
ATOM 1582 C CA . GLY A 1 200 ? -16.268 -8.480 26.373 1.00 94.38 200 GLY A CA 1
ATOM 1583 C C . GLY A 1 200 ? -16.185 -8.782 24.881 1.00 94.38 200 GLY A C 1
ATOM 1584 O O . GLY A 1 200 ? -15.096 -9.117 24.424 1.00 94.38 200 GLY A O 1
ATOM 1585 N N . ILE A 1 201 ? -17.253 -8.631 24.093 1.00 95.69 201 ILE A N 1
ATOM 1586 C CA . ILE A 1 201 ? -17.191 -8.801 22.628 1.00 95.69 201 ILE A CA 1
ATOM 1587 C C . ILE A 1 201 ? -16.464 -7.643 21.925 1.00 95.69 201 ILE A C 1
ATOM 1589 O O . ILE A 1 201 ? -15.741 -7.862 20.955 1.00 95.69 201 ILE A O 1
ATOM 1593 N N . GLY A 1 202 ? -16.601 -6.410 22.419 1.00 95.25 202 GLY A N 1
ATOM 1594 C CA . GLY A 1 202 ? -16.121 -5.191 21.760 1.00 95.25 202 GLY A CA 1
ATOM 1595 C C . GLY A 1 202 ? -17.006 -4.754 20.581 1.00 95.25 202 GLY A C 1
ATOM 1596 O O . GLY A 1 202 ? -17.577 -5.585 19.882 1.00 95.25 202 GLY A O 1
ATOM 1597 N N . CYS A 1 203 ? -17.120 -3.449 20.334 1.00 97.00 203 CYS A N 1
ATOM 1598 C CA . CYS A 1 203 ? -17.723 -2.901 19.114 1.00 97.00 203 CYS A CA 1
ATOM 1599 C C . CYS A 1 203 ? -16.602 -2.559 18.127 1.00 97.00 203 CYS A C 1
ATOM 1601 O O . CYS A 1 203 ? -15.814 -1.657 18.408 1.00 97.00 203 CYS A O 1
ATOM 1603 N N . LEU A 1 204 ? -16.522 -3.272 17.000 1.00 96.25 204 LEU A N 1
ATOM 1604 C CA . LEU A 1 204 ? -15.561 -3.011 15.923 1.00 96.25 204 LEU A CA 1
ATOM 1605 C C . LEU A 1 204 ? -16.226 -2.253 14.785 1.00 96.25 204 LEU A C 1
ATOM 1607 O O . LEU A 1 204 ? -17.314 -2.629 14.353 1.00 96.25 204 LEU A O 1
ATOM 1611 N N . PHE A 1 205 ? -15.593 -1.193 14.294 1.00 96.06 205 PHE A N 1
ATOM 1612 C CA . PHE A 1 205 ? -16.193 -0.328 13.284 1.00 96.06 205 PHE A CA 1
ATOM 1613 C C . PHE A 1 205 ? -15.157 0.344 12.378 1.00 96.06 205 PHE A C 1
ATOM 1615 O O . PHE A 1 205 ? -13.941 0.220 12.559 1.00 96.06 205 PHE A O 1
ATOM 1622 N N . ARG A 1 206 ? -15.667 1.026 11.353 1.00 94.50 206 ARG A N 1
ATOM 1623 C CA . ARG A 1 206 ? -14.939 1.917 10.448 1.00 94.50 206 ARG A CA 1
ATOM 1624 C C . ARG A 1 206 ? -15.546 3.308 10.544 1.00 94.50 206 ARG A C 1
ATOM 1626 O O . ARG A 1 206 ? -16.770 3.439 10.629 1.00 94.50 206 ARG A O 1
ATOM 1633 N N . LEU A 1 207 ? -14.691 4.320 10.515 1.00 93.94 207 LEU A N 1
ATOM 1634 C CA . LEU A 1 207 ? -15.082 5.711 10.332 1.00 93.94 207 LEU A CA 1
ATOM 1635 C C . LEU A 1 207 ? -14.614 6.121 8.942 1.00 93.94 207 LEU A C 1
ATOM 1637 O O . LEU A 1 207 ? -13.505 5.789 8.569 1.00 93.94 207 LEU A O 1
ATOM 1641 N N . ASN A 1 208 ? -15.464 6.789 8.172 1.00 91.69 208 ASN A N 1
ATOM 1642 C CA . ASN A 1 208 ? -15.162 7.224 6.809 1.00 91.69 208 ASN A CA 1
ATOM 1643 C C . ASN A 1 208 ? -15.675 8.659 6.590 1.00 91.69 208 ASN A C 1
ATOM 1645 O O . ASN A 1 208 ? -16.470 9.190 7.377 1.00 91.69 208 ASN A O 1
ATOM 1649 N N . GLY A 1 209 ? -15.256 9.273 5.480 1.00 90.56 209 GLY A N 1
ATOM 1650 C CA . GLY A 1 209 ? -15.695 10.611 5.079 1.00 90.56 209 GLY A CA 1
ATOM 1651 C C . GLY A 1 209 ? -15.132 11.691 6.005 1.00 90.56 209 GLY A C 1
ATOM 1652 O O . GLY A 1 209 ? -13.969 11.599 6.368 1.00 90.56 209 GLY A O 1
ATOM 1653 N N . ASN A 1 210 ? -15.928 12.676 6.433 1.00 91.38 210 ASN A N 1
ATOM 1654 C CA . ASN A 1 210 ? -15.510 13.885 7.163 1.00 91.38 210 ASN A CA 1
ATOM 1655 C C . ASN A 1 210 ? -14.677 13.646 8.437 1.00 91.38 210 ASN A C 1
ATOM 1657 O O . ASN A 1 210 ? -14.063 14.582 8.946 1.00 91.38 210 ASN A O 1
ATOM 1661 N N . ILE A 1 211 ? -14.696 12.427 8.983 1.00 91.19 211 ILE A N 1
ATOM 1662 C CA . ILE A 1 211 ? -13.887 12.051 10.146 1.00 91.19 211 ILE A CA 1
ATOM 1663 C C . ILE A 1 211 ? -12.424 11.825 9.746 1.00 91.19 211 ILE A C 1
ATOM 1665 O O . ILE A 1 211 ? -11.543 12.358 10.407 1.00 91.19 211 ILE A O 1
ATOM 1669 N N . GLU A 1 212 ? -12.174 11.069 8.673 1.00 89.44 212 GLU A N 1
ATOM 1670 C CA . GLU A 1 212 ? -10.824 10.760 8.167 1.00 89.44 212 GLU A CA 1
ATOM 1671 C C . GLU A 1 212 ? -10.377 11.726 7.051 1.00 89.44 212 GLU A C 1
ATOM 1673 O O . GLU A 1 212 ? -9.191 11.924 6.820 1.00 89.44 212 GLU A O 1
ATOM 1678 N N . GLN A 1 213 ? -11.328 12.336 6.344 1.00 87.75 213 GLN A N 1
ATOM 1679 C CA . GLN A 1 213 ? -11.130 13.174 5.162 1.00 87.75 213 GLN A CA 1
ATOM 1680 C C . GLN A 1 213 ? -11.939 14.472 5.322 1.00 87.75 213 GLN A C 1
ATOM 1682 O O . GLN A 1 213 ? -13.130 14.501 4.997 1.00 87.75 213 GLN A O 1
ATOM 1687 N N . PRO A 1 214 ? -11.342 15.553 5.861 1.00 84.88 214 PRO A N 1
ATOM 1688 C CA . PRO A 1 214 ? -12.061 16.784 6.206 1.00 84.88 214 PRO A CA 1
ATOM 1689 C C . PRO A 1 214 ? -12.793 17.465 5.038 1.00 84.88 214 PRO A C 1
ATOM 1691 O O . PRO A 1 214 ? -13.744 18.214 5.270 1.00 84.88 214 PRO A O 1
ATOM 1694 N N . ASP A 1 215 ? -12.357 17.212 3.804 1.00 85.62 215 ASP A N 1
ATOM 1695 C CA . ASP A 1 215 ? -12.940 17.700 2.552 1.00 85.62 215 ASP A CA 1
ATOM 1696 C C . ASP A 1 215 ? -14.242 16.981 2.164 1.00 85.62 215 ASP A C 1
ATOM 1698 O O . ASP A 1 215 ? -15.035 17.515 1.385 1.00 85.62 215 ASP A O 1
ATOM 1702 N N . GLN A 1 216 ? -14.503 15.799 2.727 1.00 89.19 216 GLN A N 1
ATOM 1703 C CA . GLN A 1 216 ? -15.733 15.058 2.474 1.00 89.19 216 GLN A CA 1
ATOM 1704 C C . GLN A 1 216 ? -16.897 15.603 3.315 1.00 89.19 216 GLN A C 1
ATOM 1706 O O . GLN A 1 216 ? -16.726 15.870 4.509 1.00 89.19 216 GLN A O 1
ATOM 1711 N N . PRO A 1 217 ? -18.107 15.745 2.744 1.00 88.12 217 PRO A N 1
ATOM 1712 C CA . PRO A 1 217 ? -19.256 16.296 3.464 1.00 88.12 217 PRO A CA 1
ATOM 1713 C C . PRO A 1 217 ? -19.852 15.313 4.484 1.00 88.12 217 PRO A C 1
ATOM 1715 O O . PRO A 1 217 ? -20.291 15.728 5.564 1.00 88.12 217 PRO A O 1
ATOM 1718 N N . ASP A 1 218 ? -19.850 14.023 4.157 1.00 90.44 218 ASP A N 1
ATOM 1719 C CA . ASP A 1 218 ? -20.527 12.969 4.912 1.00 90.44 218 ASP A CA 1
ATOM 1720 C C . ASP A 1 218 ? -19.599 12.409 5.990 1.00 90.44 218 ASP A C 1
ATOM 1722 O O . ASP A 1 218 ? -18.462 12.081 5.689 1.00 90.44 218 ASP A O 1
ATOM 1726 N N . ALA A 1 219 ? -20.055 12.273 7.236 1.00 92.56 219 ALA A N 1
ATOM 1727 C CA . ALA A 1 219 ? -19.350 11.491 8.256 1.00 92.56 219 ALA A CA 1
ATOM 1728 C C . ALA A 1 219 ? -20.044 10.136 8.363 1.00 92.56 219 ALA A C 1
ATOM 1730 O O . ALA A 1 219 ? -21.256 10.097 8.572 1.00 92.56 219 ALA A O 1
ATOM 1731 N N . VAL A 1 220 ? -19.311 9.036 8.228 1.00 94.06 220 VAL A N 1
ATOM 1732 C CA . VAL A 1 220 ? -19.924 7.705 8.163 1.00 94.06 220 VAL A CA 1
ATOM 1733 C C . VAL A 1 220 ? -19.325 6.805 9.227 1.00 94.06 220 VAL A C 1
ATOM 1735 O O . VAL A 1 220 ? -18.110 6.652 9.307 1.00 94.06 220 VAL A O 1
ATOM 1738 N N . PHE A 1 221 ? -20.192 6.193 10.026 1.00 96.19 221 PHE A N 1
ATOM 1739 C CA . PHE A 1 221 ? -19.867 5.090 10.921 1.00 96.19 221 PHE A CA 1
ATOM 1740 C C . PHE A 1 221 ? -20.382 3.794 10.295 1.00 96.19 221 PHE A C 1
ATOM 1742 O O . PHE A 1 221 ? -21.538 3.718 9.877 1.00 96.19 221 PHE A O 1
ATOM 1749 N N . ARG A 1 222 ? -19.550 2.754 10.239 1.00 95.62 222 ARG A N 1
ATOM 1750 C CA . ARG A 1 222 ? -19.917 1.474 9.625 1.00 95.62 222 ARG A CA 1
ATOM 1751 C C . ARG A 1 222 ? -19.475 0.297 10.482 1.00 95.62 222 ARG A C 1
ATOM 1753 O O . ARG A 1 222 ? -18.321 0.233 10.893 1.00 95.62 222 ARG A O 1
ATOM 1760 N N . SER A 1 223 ? -20.379 -0.648 10.727 1.00 96.06 223 SER A N 1
ATOM 1761 C CA . SER A 1 223 ? -20.100 -1.825 11.558 1.00 96.06 223 SER A CA 1
ATOM 1762 C C . SER A 1 223 ? -21.115 -2.947 11.315 1.00 96.06 223 SER A C 1
ATOM 1764 O O . SER A 1 223 ? -22.129 -2.757 10.643 1.00 96.06 223 SER A O 1
ATOM 1766 N N . VAL A 1 224 ? -20.834 -4.130 11.855 1.00 96.25 224 VAL A N 1
ATOM 1767 C CA . VAL A 1 224 ? -21.706 -5.308 11.821 1.00 96.25 224 VAL A CA 1
ATOM 1768 C C . VAL A 1 224 ? -22.418 -5.459 13.166 1.00 96.25 224 VAL A C 1
ATOM 1770 O O . VAL A 1 224 ? -21.869 -5.132 14.222 1.00 96.25 224 VAL A O 1
ATOM 1773 N N . SER A 1 225 ? -23.660 -5.951 13.132 1.00 97.06 225 SER A N 1
ATOM 1774 C CA . SER A 1 225 ? -24.448 -6.169 14.349 1.00 97.06 225 SER A CA 1
ATOM 1775 C C . SER A 1 225 ? -23.749 -7.133 15.315 1.00 97.06 225 SER A C 1
ATOM 1777 O O . SER A 1 225 ? -23.039 -8.050 14.889 1.00 97.06 225 SER A O 1
ATOM 1779 N N . ARG A 1 226 ? -23.972 -6.945 16.619 1.00 96.75 226 ARG A N 1
ATOM 1780 C CA . ARG A 1 226 ? -23.389 -7.795 17.664 1.00 96.75 226 ARG A CA 1
ATOM 1781 C C . ARG A 1 226 ? -23.717 -9.272 17.449 1.00 96.75 226 ARG A C 1
ATOM 1783 O O . ARG A 1 226 ? -22.825 -10.113 17.531 1.00 96.75 226 ARG A O 1
ATOM 1790 N N . ASP A 1 227 ? -24.977 -9.575 17.152 1.00 96.94 227 ASP A N 1
ATOM 1791 C CA . ASP A 1 227 ? -25.453 -10.953 17.013 1.00 96.94 227 ASP A CA 1
ATOM 1792 C C . ASP A 1 227 ? -24.870 -11.626 15.770 1.00 96.94 227 ASP A C 1
ATOM 1794 O O . ASP A 1 227 ? -24.448 -12.779 15.838 1.00 96.94 227 ASP A O 1
ATOM 1798 N N . THR A 1 228 ? -24.752 -10.894 14.656 1.00 96.75 228 THR A N 1
ATOM 1799 C CA . THR A 1 228 ? -24.043 -11.383 13.466 1.00 96.75 228 THR A CA 1
ATOM 1800 C C . THR A 1 228 ? -22.580 -11.672 13.791 1.00 96.75 228 THR A C 1
ATOM 1802 O O . THR A 1 228 ? -22.073 -12.728 13.412 1.00 96.75 228 THR A O 1
ATOM 1805 N N . ARG A 1 229 ? -21.906 -10.769 14.523 1.00 95.81 229 ARG A N 1
ATOM 1806 C CA . ARG A 1 229 ? -20.498 -10.948 14.895 1.00 95.81 229 ARG A CA 1
ATOM 1807 C C . ARG A 1 229 ? -20.280 -12.189 15.761 1.00 95.81 229 ARG A C 1
ATOM 1809 O O . ARG A 1 229 ? -19.362 -12.971 15.510 1.00 95.81 229 ARG A O 1
ATOM 1816 N N . ASP A 1 230 ? -21.131 -12.393 16.757 1.00 96.25 230 ASP A N 1
ATOM 1817 C CA . ASP A 1 230 ? -21.072 -13.569 17.623 1.00 96.25 230 ASP A CA 1
ATOM 1818 C C . ASP A 1 230 ? -21.384 -14.861 16.850 1.00 96.25 230 ASP A C 1
ATOM 1820 O O . ASP A 1 230 ? -20.581 -15.796 16.853 1.00 96.25 230 ASP A O 1
ATOM 1824 N N . ALA A 1 231 ? -22.501 -14.895 16.117 1.00 96.06 231 ALA A N 1
ATOM 1825 C CA . ALA A 1 231 ? -22.947 -16.080 15.388 1.00 96.06 231 ALA A CA 1
ATOM 1826 C C . ALA A 1 231 ? -21.921 -16.545 14.346 1.00 96.06 231 ALA A C 1
ATOM 1828 O O . ALA A 1 231 ? -21.558 -17.721 14.328 1.00 96.06 231 ALA A O 1
ATOM 1829 N N . LYS A 1 232 ? -21.401 -15.623 13.525 1.00 95.50 232 LYS A N 1
ATOM 1830 C CA . LYS A 1 232 ? -20.435 -15.947 12.466 1.00 95.50 232 LYS A CA 1
ATOM 1831 C C . LYS A 1 232 ? -19.075 -16.357 13.020 1.00 95.50 232 LYS A C 1
ATOM 1833 O O . LYS A 1 232 ? -18.481 -17.303 12.515 1.00 95.50 232 LYS A O 1
ATOM 1838 N N . THR A 1 233 ? -18.622 -15.738 14.114 1.00 95.31 233 THR A N 1
ATOM 1839 C CA . THR A 1 233 ? -17.385 -16.164 14.794 1.00 95.31 233 THR A CA 1
ATOM 1840 C C . THR A 1 233 ? -17.495 -17.614 15.274 1.00 95.31 233 THR A C 1
ATOM 1842 O O . THR A 1 233 ? -16.594 -18.416 15.032 1.00 95.31 233 THR A O 1
ATOM 1845 N N . ARG A 1 234 ? -18.617 -17.981 15.906 1.00 95.00 234 ARG A N 1
ATOM 1846 C CA . ARG A 1 234 ? -18.863 -19.353 16.381 1.00 95.00 234 ARG A CA 1
ATOM 1847 C C . ARG A 1 234 ? -18.988 -20.357 15.240 1.00 95.00 234 ARG A C 1
ATOM 1849 O O . ARG A 1 234 ? -18.439 -21.455 15.342 1.00 95.00 234 ARG A O 1
ATOM 1856 N N . GLU A 1 235 ? -19.709 -19.976 14.185 1.00 93.88 235 GLU A N 1
ATOM 1857 C CA . GLU A 1 235 ? -19.909 -20.767 12.967 1.00 93.88 235 GLU A CA 1
ATOM 1858 C C . GLU A 1 235 ? -18.564 -21.091 12.311 1.00 93.88 235 GLU A C 1
ATOM 1860 O O . GLU A 1 235 ? -18.233 -22.261 12.128 1.00 93.88 235 GLU A O 1
ATOM 1865 N N . TRP A 1 236 ? -17.759 -20.069 12.021 1.00 94.25 236 TRP A N 1
ATOM 1866 C CA . TRP A 1 236 ? -16.520 -20.218 11.259 1.00 94.25 236 TRP A CA 1
ATOM 1867 C C . TRP A 1 236 ? -15.381 -20.860 12.048 1.00 94.25 236 TRP A C 1
ATOM 1869 O O . TRP A 1 236 ? -14.581 -21.593 11.469 1.00 94.25 236 TRP A O 1
ATOM 1879 N N . LEU A 1 237 ? -15.323 -20.662 13.369 1.00 92.94 237 LEU A N 1
ATOM 1880 C CA . LEU A 1 237 ? -14.387 -21.411 14.215 1.00 92.94 237 LEU A CA 1
ATOM 1881 C C . LEU A 1 237 ? -14.836 -22.856 14.452 1.00 92.94 237 LEU A C 1
ATOM 1883 O O . LEU A 1 237 ? -14.020 -23.676 14.870 1.00 92.94 237 LEU A O 1
ATOM 1887 N N . MET A 1 238 ? -16.115 -23.177 14.221 1.00 92.19 238 MET A N 1
ATOM 1888 C CA . MET A 1 238 ? -16.738 -24.440 14.633 1.00 92.19 238 MET A CA 1
ATOM 1889 C C . MET A 1 238 ? -16.583 -24.696 16.146 1.00 92.19 238 MET A C 1
ATOM 1891 O O . MET A 1 238 ? -16.381 -25.824 16.601 1.00 92.19 238 MET A O 1
ATOM 1895 N N . LYS A 1 239 ? -16.668 -23.622 16.944 1.00 90.38 239 LYS A N 1
ATOM 1896 C CA . LYS A 1 239 ? -16.506 -23.627 18.408 1.00 90.38 239 LYS A CA 1
ATOM 1897 C C . LYS A 1 239 ? -17.670 -22.872 19.056 1.00 90.38 239 LYS A C 1
ATOM 1899 O O . LYS A 1 239 ? -17.511 -21.708 19.378 1.00 90.38 239 LYS A O 1
ATOM 1904 N N . PRO A 1 240 ? -18.849 -23.481 19.261 1.00 90.19 240 PRO A N 1
ATOM 1905 C CA . PRO A 1 240 ? -20.025 -22.750 19.751 1.00 90.19 240 PRO A CA 1
ATOM 1906 C C . PRO A 1 240 ? -20.011 -22.428 21.258 1.00 90.19 240 PRO A C 1
ATOM 1908 O O . PRO A 1 240 ? -20.775 -21.566 21.696 1.00 90.19 240 PRO A O 1
ATOM 1911 N N . GLY A 1 241 ? -19.185 -23.130 22.045 1.00 90.50 241 GLY A N 1
ATOM 1912 C CA . GLY A 1 241 ? -19.152 -23.052 23.514 1.00 90.50 241 GLY A CA 1
ATOM 1913 C C . GLY A 1 241 ? -18.166 -22.042 24.110 1.00 90.50 241 GLY A C 1
ATOM 1914 O O . GLY A 1 241 ? -18.044 -21.971 25.329 1.00 90.50 241 GLY A O 1
ATOM 1915 N N . GLY A 1 242 ? -17.448 -21.294 23.278 1.00 92.88 242 GLY A N 1
ATOM 1916 C CA . GLY A 1 242 ? -16.539 -20.248 23.730 1.00 92.88 242 GLY A CA 1
ATOM 1917 C C . GLY A 1 242 ? -17.248 -18.982 24.221 1.00 92.88 242 GLY A C 1
ATOM 1918 O O . GLY A 1 242 ? -18.454 -18.792 24.033 1.00 92.88 242 GLY A O 1
ATOM 1919 N N . VAL A 1 243 ? -16.471 -18.107 24.855 1.00 94.75 243 VAL A N 1
ATOM 1920 C CA . VAL A 1 243 ? -16.942 -16.899 25.543 1.00 94.75 243 VAL A CA 1
ATOM 1921 C C . VAL A 1 243 ? -16.133 -15.693 25.086 1.00 94.75 243 VAL A C 1
ATOM 1923 O O . VAL A 1 243 ? -14.922 -15.776 24.904 1.00 94.75 243 VAL A O 1
ATOM 1926 N N . TRP A 1 244 ? -16.793 -14.548 24.935 1.00 95.38 244 TRP A N 1
ATOM 1927 C CA . TRP A 1 244 ? -16.118 -13.292 24.627 1.00 95.38 244 TRP A CA 1
ATOM 1928 C C . TRP A 1 244 ? -15.476 -12.682 25.868 1.00 95.38 244 TRP A C 1
ATOM 1930 O O . TRP A 1 244 ? -16.128 -12.522 26.902 1.00 95.38 244 TRP A O 1
ATOM 1940 N N . ARG A 1 245 ? -14.200 -12.313 25.757 1.00 94.56 245 ARG A N 1
ATOM 1941 C CA . ARG A 1 245 ? -13.477 -11.527 26.757 1.00 94.56 245 ARG A CA 1
ATOM 1942 C C . ARG A 1 245 ? -12.508 -10.586 26.069 1.00 94.56 245 ARG A C 1
ATOM 1944 O O . ARG A 1 245 ? -11.736 -10.994 25.205 1.00 94.56 245 ARG A O 1
ATOM 1951 N N . ASN A 1 246 ? -12.487 -9.337 26.517 1.00 94.62 246 ASN A N 1
ATOM 1952 C CA . ASN A 1 246 ? -11.493 -8.351 26.108 1.00 94.62 246 ASN A CA 1
ATOM 1953 C C . ASN A 1 246 ? -11.406 -8.143 24.580 1.00 94.62 246 ASN A C 1
ATOM 1955 O O . ASN A 1 246 ? -10.322 -7.980 24.026 1.00 94.62 246 ASN A O 1
ATOM 1959 N N . GLY A 1 247 ? -12.537 -8.210 23.878 1.00 93.81 247 GLY A N 1
ATOM 1960 C CA . GLY A 1 247 ? -12.640 -8.079 22.421 1.00 93.81 247 GLY A CA 1
ATOM 1961 C C . GLY A 1 247 ? -12.375 -9.362 21.623 1.00 93.81 247 GLY A C 1
ATOM 1962 O O . GLY A 1 247 ? -12.461 -9.329 20.394 1.00 93.81 247 GLY A O 1
ATOM 1963 N N . TRP A 1 248 ? -12.036 -10.468 22.293 1.00 95.06 248 TRP A N 1
ATOM 1964 C CA . TRP A 1 248 ? -11.585 -11.725 21.687 1.00 95.06 248 TRP A CA 1
ATOM 1965 C C . TRP A 1 248 ? -12.479 -12.899 22.099 1.00 95.06 248 TRP A C 1
ATOM 1967 O O . TRP A 1 248 ? -13.036 -12.923 23.198 1.00 95.06 248 TRP A O 1
ATOM 1977 N N . TYR A 1 249 ? -12.603 -13.886 21.216 1.00 95.88 249 TYR A N 1
ATOM 1978 C CA . TYR A 1 249 ? -13.372 -15.103 21.446 1.00 95.88 249 TYR A CA 1
ATOM 1979 C C . TYR A 1 249 ? -12.487 -16.198 22.047 1.00 95.88 249 TYR A C 1
ATOM 1981 O O . TYR A 1 249 ? -11.562 -16.679 21.394 1.00 95.88 249 TYR A O 1
ATOM 1989 N N . GLU A 1 250 ? -12.750 -16.596 23.289 1.00 94.50 250 GLU A N 1
ATOM 1990 C CA . GLU A 1 250 ? -12.025 -17.671 23.968 1.00 94.50 250 GLU A CA 1
ATOM 1991 C C . GLU A 1 250 ? -12.762 -18.997 23.764 1.00 94.50 250 GLU A C 1
ATOM 1993 O O . GLU A 1 250 ? -13.879 -19.170 24.246 1.00 94.50 250 GLU A O 1
ATOM 1998 N N . ASP A 1 251 ? -12.154 -19.948 23.058 1.00 88.56 251 ASP A N 1
ATOM 1999 C CA . ASP A 1 251 ? -12.835 -21.154 22.559 1.00 88.56 251 ASP A CA 1
ATOM 2000 C C . ASP A 1 251 ? -13.026 -22.277 23.603 1.00 88.56 251 ASP A C 1
ATOM 2002 O O . ASP A 1 251 ? -13.542 -23.350 23.285 1.00 88.56 251 ASP A O 1
ATOM 2006 N N . GLY A 1 252 ? -12.583 -22.050 24.842 1.00 83.25 252 GLY A N 1
ATOM 2007 C CA . GLY A 1 252 ? -12.605 -23.022 25.940 1.00 83.25 252 GLY A CA 1
ATOM 2008 C C . GLY A 1 252 ? -11.469 -24.055 25.912 1.00 83.25 252 GLY A C 1
ATOM 2009 O O . GLY A 1 252 ? -11.267 -24.744 26.909 1.00 83.25 252 GLY A O 1
ATOM 2010 N N . SER A 1 253 ? -10.691 -24.140 24.826 1.00 85.00 253 SER A N 1
ATOM 2011 C CA . SER A 1 253 ? -9.489 -24.987 24.719 1.00 85.00 253 SER A CA 1
ATOM 2012 C C . SER A 1 253 ? -8.195 -24.256 25.104 1.00 85.00 253 SER A C 1
ATOM 2014 O O . SER A 1 253 ? -7.113 -24.840 25.099 1.00 85.00 253 SER A O 1
ATOM 2016 N N . GLY A 1 254 ? -8.314 -22.976 25.470 1.00 83.75 254 GLY A N 1
ATOM 2017 C CA . GLY A 1 254 ? -7.197 -22.087 25.788 1.00 83.75 254 GLY A CA 1
ATOM 2018 C C . GLY A 1 254 ? -6.753 -21.222 24.607 1.00 83.75 254 GLY A C 1
ATOM 2019 O O . GLY A 1 254 ? -5.854 -20.398 24.776 1.00 83.75 254 GLY A O 1
ATOM 2020 N N . GLN A 1 255 ? -7.386 -21.358 23.435 1.00 91.12 255 GLN A N 1
ATOM 2021 C CA . GLN A 1 255 ? -7.151 -20.468 22.303 1.00 91.12 255 GLN A CA 1
ATOM 2022 C C . GLN A 1 255 ? -8.060 -19.241 22.384 1.00 91.12 255 GLN A C 1
ATOM 2024 O O . GLN A 1 255 ? -9.209 -19.299 22.825 1.00 91.12 255 GLN A O 1
ATOM 2029 N N . ARG A 1 256 ? -7.519 -18.104 21.951 1.00 93.00 256 ARG A N 1
ATOM 2030 C CA . ARG A 1 256 ? -8.207 -16.814 21.924 1.00 93.00 256 ARG A CA 1
ATOM 2031 C C . ARG A 1 256 ? -8.152 -16.297 20.509 1.00 93.00 256 ARG A C 1
ATOM 2033 O O . ARG A 1 256 ? -7.055 -16.146 19.994 1.00 93.00 256 ARG A O 1
ATOM 2040 N N . PHE A 1 257 ? -9.294 -16.001 19.911 1.00 93.88 257 PHE A N 1
ATOM 2041 C CA . PHE A 1 257 ? -9.388 -15.538 18.535 1.00 93.88 257 PHE A CA 1
ATOM 2042 C C . PHE A 1 257 ? -9.847 -14.086 18.481 1.00 93.88 257 PHE A C 1
ATOM 2044 O O . PHE A 1 257 ? -10.927 -13.738 18.961 1.00 93.88 257 PHE A O 1
ATOM 2051 N N . TYR A 1 258 ? -9.040 -13.245 17.847 1.00 94.38 258 TYR A N 1
ATOM 2052 C CA . TYR A 1 258 ? -9.518 -11.998 17.284 1.00 94.38 258 TYR A CA 1
ATOM 2053 C C . TYR A 1 258 ? -10.518 -12.306 16.169 1.00 94.38 258 TYR A C 1
ATOM 2055 O O . TYR A 1 258 ? -10.380 -13.314 15.474 1.00 94.38 258 TYR A O 1
ATOM 2063 N N . SER A 1 259 ? -11.516 -11.442 16.000 1.00 94.25 259 SER A N 1
ATOM 2064 C CA . SER A 1 259 ? -12.512 -11.589 14.946 1.00 94.25 259 SER A CA 1
ATOM 2065 C C . SER A 1 259 ? -13.071 -10.232 14.538 1.00 94.25 259 SER A C 1
ATOM 2067 O O . SER A 1 259 ? -13.726 -9.562 15.344 1.00 94.25 259 SER A O 1
ATOM 2069 N N . ASP A 1 260 ? -12.815 -9.847 13.292 1.00 93.19 260 ASP A N 1
ATOM 2070 C CA . ASP A 1 260 ? -13.383 -8.687 12.610 1.00 93.19 260 ASP A CA 1
ATOM 2071 C C . ASP A 1 260 ? -13.808 -9.084 11.210 1.00 93.19 260 ASP A C 1
ATOM 2073 O O . ASP A 1 260 ? -13.050 -9.694 10.456 1.00 93.19 260 ASP A O 1
ATOM 2077 N N . PHE A 1 261 ? -15.029 -8.731 10.852 1.00 93.62 261 PHE A N 1
ATOM 2078 C CA . PHE A 1 261 ? -15.518 -8.949 9.511 1.00 93.62 261 PHE A CA 1
ATOM 2079 C C . PHE A 1 261 ? -16.599 -7.951 9.169 1.00 93.62 261 PHE A C 1
ATOM 2081 O O . PHE A 1 261 ? -17.395 -7.537 10.013 1.00 93.62 261 PHE A O 1
ATOM 2088 N N . ILE A 1 262 ? -16.602 -7.553 7.906 1.00 94.31 262 ILE A N 1
ATOM 2089 C CA . ILE A 1 262 ? -17.485 -6.527 7.390 1.00 94.31 262 ILE A CA 1
ATOM 2090 C C . ILE A 1 262 ? -17.623 -6.691 5.879 1.00 94.31 262 ILE A C 1
ATOM 2092 O O . ILE A 1 262 ? -16.642 -6.942 5.174 1.00 94.31 262 ILE A O 1
ATOM 2096 N N . SER A 1 263 ? -18.844 -6.537 5.375 1.00 94.44 263 SER A N 1
ATOM 2097 C CA . SER A 1 263 ? -19.111 -6.480 3.941 1.00 94.44 263 SER A CA 1
ATOM 2098 C C . SER A 1 263 ? -19.848 -5.202 3.572 1.00 94.44 263 SER A C 1
ATOM 2100 O O . SER A 1 263 ? -20.789 -4.786 4.244 1.00 94.44 263 SER A O 1
ATOM 2102 N N . THR A 1 264 ? -19.427 -4.580 2.479 1.00 92.56 264 THR A N 1
ATOM 2103 C CA . THR A 1 264 ? -20.200 -3.553 1.767 1.00 92.56 264 THR A CA 1
ATOM 2104 C C . THR A 1 264 ? -20.793 -4.088 0.467 1.00 92.56 264 THR A C 1
ATOM 2106 O O . THR A 1 264 ? -21.442 -3.337 -0.257 1.00 92.56 264 THR A O 1
ATOM 2109 N N . ASN A 1 265 ? -20.583 -5.373 0.160 1.00 91.12 265 ASN A N 1
ATOM 2110 C CA . ASN A 1 265 ? -21.153 -6.016 -1.013 1.00 91.12 265 ASN A CA 1
ATOM 2111 C C . ASN A 1 265 ? -22.669 -6.192 -0.814 1.00 91.12 265 ASN A C 1
ATOM 2113 O O . ASN A 1 265 ? -23.068 -6.923 0.091 1.00 91.12 265 ASN A O 1
ATOM 2117 N N . PRO A 1 266 ? -23.521 -5.582 -1.659 1.00 85.50 266 PRO A N 1
ATOM 2118 C CA . PRO A 1 266 ? -24.973 -5.716 -1.547 1.00 85.50 266 PRO A CA 1
ATOM 2119 C C . PRO A 1 266 ? -25.489 -7.158 -1.653 1.00 85.50 266 PRO A C 1
ATOM 2121 O O . PRO A 1 266 ? -26.572 -7.443 -1.146 1.00 85.50 266 PRO A O 1
ATOM 2124 N N . GLU A 1 267 ? -24.740 -8.053 -2.304 1.00 87.69 267 GLU A N 1
ATOM 2125 C CA . GLU A 1 267 ? -25.076 -9.480 -2.411 1.00 87.69 267 GLU A CA 1
ATOM 2126 C C . GLU A 1 267 ? -24.841 -10.242 -1.098 1.00 87.69 267 GLU A C 1
ATOM 2128 O O . GLU A 1 267 ? -25.414 -11.311 -0.912 1.00 87.69 267 GLU A O 1
ATOM 2133 N N . ASP A 1 268 ? -24.021 -9.686 -0.198 1.00 86.12 268 ASP A N 1
ATOM 2134 C CA . ASP A 1 268 ? -23.648 -10.239 1.108 1.00 86.12 268 ASP A CA 1
ATOM 2135 C C . ASP A 1 268 ? -23.428 -11.766 1.110 1.00 86.12 268 ASP A C 1
ATOM 2137 O O . ASP A 1 268 ? -24.133 -12.503 1.809 1.00 86.12 268 ASP A O 1
ATOM 2141 N N . PRO A 1 269 ? -22.434 -12.275 0.356 1.00 87.56 269 PRO A N 1
ATOM 2142 C CA . PRO A 1 269 ? -22.222 -13.717 0.205 1.00 87.56 269 PRO A CA 1
ATOM 2143 C C . PRO A 1 269 ? -21.917 -14.434 1.531 1.00 87.56 269 PRO A C 1
ATOM 2145 O O . PRO A 1 269 ? -22.014 -15.657 1.615 1.00 87.56 269 PRO A O 1
ATOM 2148 N N . PHE A 1 270 ? -21.544 -13.685 2.572 1.00 91.44 270 PHE A N 1
ATOM 2149 C CA . PHE A 1 270 ? -21.085 -14.216 3.851 1.00 91.44 270 PHE A CA 1
ATOM 2150 C C . PHE A 1 270 ? -22.047 -13.935 5.018 1.00 91.44 270 PHE A C 1
ATOM 2152 O O . PHE A 1 270 ? -21.831 -14.453 6.117 1.00 91.44 270 PHE A O 1
ATOM 2159 N N . GLY A 1 271 ? -23.127 -13.177 4.801 1.00 92.75 271 GLY A N 1
ATOM 2160 C CA . GLY A 1 271 ? -24.086 -12.823 5.852 1.00 92.75 271 GLY A CA 1
ATOM 2161 C C . GLY A 1 271 ? -23.524 -11.839 6.887 1.00 92.75 271 GLY A C 1
ATOM 2162 O O . GLY A 1 271 ? -23.848 -11.952 8.069 1.00 92.75 271 GLY A O 1
ATOM 2163 N N . ILE A 1 272 ? -22.629 -10.943 6.468 1.00 94.25 272 ILE A N 1
ATOM 2164 C CA . ILE A 1 272 ? -21.890 -9.971 7.293 1.00 94.25 272 ILE A CA 1
ATOM 2165 C C . ILE A 1 272 ? -22.062 -8.535 6.775 1.00 94.25 272 ILE A C 1
ATOM 2167 O O . ILE A 1 272 ? -21.177 -7.691 6.966 1.00 94.25 272 ILE A O 1
ATOM 2171 N N . LEU A 1 273 ? -23.174 -8.245 6.091 1.00 94.38 273 LEU A N 1
ATOM 2172 C CA . LEU A 1 273 ? -23.434 -6.915 5.552 1.00 94.38 273 LEU A CA 1
ATOM 2173 C C . LEU A 1 273 ? -23.368 -5.852 6.649 1.00 94.38 273 LEU A C 1
ATOM 2175 O O . LEU A 1 273 ? -24.004 -5.949 7.703 1.00 94.38 273 LEU A O 1
ATOM 2179 N N . ALA A 1 274 ? -22.613 -4.802 6.364 1.00 94.56 274 ALA A N 1
ATOM 2180 C CA . ALA A 1 274 ? -22.445 -3.688 7.263 1.00 94.56 274 ALA A CA 1
ATOM 2181 C C . ALA A 1 274 ? -23.716 -2.841 7.352 1.00 94.56 274 ALA A C 1
ATOM 2183 O O . ALA A 1 274 ? -24.353 -2.514 6.348 1.00 94.56 274 ALA A O 1
ATOM 2184 N N . ARG A 1 275 ? -24.019 -2.398 8.568 1.00 94.81 275 ARG A N 1
ATOM 2185 C CA . ARG A 1 275 ? -24.973 -1.324 8.843 1.00 94.81 275 ARG A CA 1
ATOM 2186 C C . ARG A 1 275 ? -24.209 -0.004 8.889 1.00 94.81 275 ARG A C 1
ATOM 2188 O O . ARG A 1 275 ? -23.092 0.054 9.414 1.00 94.81 275 ARG A O 1
ATOM 2195 N N . GLN A 1 276 ? -24.783 1.039 8.298 1.00 95.31 276 GLN A N 1
ATOM 2196 C CA . GLN A 1 276 ? -24.125 2.337 8.130 1.00 95.31 276 GLN A CA 1
ATOM 2197 C C . GLN A 1 276 ? -24.931 3.425 8.828 1.00 95.31 276 GLN A C 1
ATOM 2199 O O . GLN A 1 276 ? -26.147 3.469 8.693 1.00 95.31 276 GLN A O 1
ATOM 2204 N N . PHE A 1 277 ? -24.253 4.312 9.544 1.00 96.19 277 PHE A N 1
ATOM 2205 C CA . PHE A 1 277 ? -24.858 5.397 10.303 1.00 96.19 277 PHE A CA 1
ATOM 2206 C C . PHE A 1 277 ? -24.187 6.716 9.938 1.00 96.19 277 PHE A C 1
ATOM 2208 O O . PHE A 1 277 ? -22.982 6.771 9.681 1.00 96.19 277 PHE A O 1
ATOM 2215 N N . ASP A 1 278 ? -24.960 7.792 9.951 1.00 94.19 278 ASP A N 1
ATOM 2216 C CA . ASP A 1 278 ? -24.430 9.146 9.896 1.00 94.19 278 ASP A CA 1
ATOM 2217 C C . ASP A 1 278 ? -23.686 9.453 11.203 1.00 94.19 278 ASP A C 1
ATOM 2219 O O . ASP A 1 278 ? -24.279 9.491 12.281 1.00 94.19 278 ASP A O 1
ATOM 2223 N N . GLY A 1 279 ? -22.383 9.708 11.114 1.00 90.94 279 GLY A N 1
ATOM 2224 C CA . GLY A 1 279 ? -21.540 10.043 12.259 1.00 90.94 279 GLY A CA 1
ATOM 2225 C C . GLY A 1 279 ? -21.928 11.355 12.955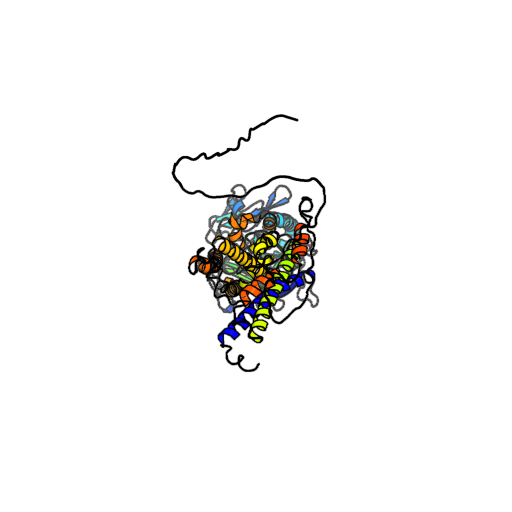 1.00 90.94 279 GLY A C 1
ATOM 2226 O O . GLY A 1 279 ? -21.584 11.542 14.121 1.00 90.94 279 GLY A O 1
ATOM 2227 N N . LYS A 1 280 ? -22.667 12.255 12.289 1.00 90.31 280 LYS A N 1
ATOM 2228 C CA . LYS A 1 280 ? -23.131 13.529 12.868 1.00 90.31 280 LYS A CA 1
ATOM 2229 C C . LYS A 1 280 ? -24.471 13.379 13.578 1.00 90.31 280 LYS A C 1
ATOM 2231 O O . LYS A 1 280 ? -24.643 13.885 14.689 1.00 90.31 280 LYS A O 1
ATOM 2236 N N . THR A 1 281 ? -25.439 12.715 12.949 1.00 91.69 281 THR A N 1
ATOM 2237 C CA . THR A 1 281 ? -26.802 12.603 13.502 1.00 91.69 281 THR A CA 1
ATOM 2238 C C . THR A 1 281 ? -27.006 11.336 14.334 1.00 91.69 281 THR A C 1
ATOM 2240 O O . THR A 1 281 ? -27.756 11.370 15.317 1.00 91.69 281 THR A O 1
ATOM 2243 N N . GLY A 1 282 ? -26.283 10.259 14.020 1.00 91.94 282 GLY A N 1
ATOM 2244 C CA . GLY A 1 282 ? -26.456 8.915 14.578 1.00 91.94 282 GLY A CA 1
ATOM 2245 C C . GLY A 1 282 ? -27.594 8.122 13.929 1.00 91.94 282 GLY A C 1
ATOM 2246 O O . GLY A 1 282 ? -27.969 7.074 14.450 1.00 91.94 282 GLY A O 1
ATOM 2247 N N . LEU A 1 283 ? -28.183 8.626 12.839 1.00 94.44 283 LEU A N 1
ATOM 2248 C CA . LEU A 1 283 ? -29.258 7.947 12.116 1.00 94.44 283 LEU A CA 1
ATOM 2249 C C . LEU A 1 283 ? -28.689 6.900 11.159 1.00 94.44 283 LEU A C 1
ATOM 2251 O O . LEU A 1 283 ? -27.664 7.123 10.520 1.00 94.44 283 LEU A O 1
ATOM 2255 N N . GLU A 1 284 ? -29.367 5.761 11.055 1.00 95.50 284 GLU A N 1
ATOM 2256 C CA . GLU A 1 284 ? -28.983 4.690 10.138 1.00 95.50 284 GLU A CA 1
ATOM 2257 C C . GLU A 1 284 ? -29.367 5.035 8.692 1.00 95.50 284 GLU A C 1
ATOM 2259 O O . GLU A 1 284 ? -30.477 5.502 8.425 1.00 95.50 284 GLU A O 1
ATOM 2264 N N . TYR A 1 285 ? -28.455 4.783 7.756 1.00 93.81 285 TYR A N 1
ATOM 2265 C CA . TYR A 1 285 ? -28.705 4.900 6.325 1.00 93.81 285 TYR A CA 1
ATOM 2266 C C . TYR A 1 285 ? -29.341 3.624 5.771 1.00 93.81 285 TYR A C 1
ATOM 2268 O O . TYR A 1 285 ? -28.869 2.514 6.025 1.00 93.81 285 TYR A O 1
ATOM 2276 N N . ASP A 1 286 ? -30.348 3.781 4.910 1.00 90.38 286 ASP A N 1
ATOM 2277 C CA . ASP A 1 286 ? -30.855 2.677 4.097 1.00 90.38 286 ASP A CA 1
ATOM 2278 C C . ASP A 1 286 ? -30.008 2.508 2.827 1.00 90.38 286 ASP A C 1
ATOM 2280 O O . ASP A 1 286 ? -30.302 3.052 1.760 1.00 90.38 286 ASP A O 1
ATOM 2284 N N . CYS A 1 287 ? -28.933 1.730 2.950 1.00 88.31 287 CYS A N 1
ATOM 2285 C CA . CYS A 1 287 ? -28.051 1.406 1.828 1.00 88.31 287 CYS A CA 1
ATOM 2286 C C . CYS A 1 287 ? -28.595 0.299 0.909 1.00 88.31 287 CYS A C 1
ATOM 2288 O O . CYS A 1 287 ? -27.949 -0.029 -0.085 1.00 88.31 287 CYS A O 1
ATOM 2290 N N . LYS A 1 288 ? -29.768 -0.274 1.219 1.00 85.81 288 LYS A N 1
ATOM 2291 C CA . LYS A 1 288 ? -30.464 -1.254 0.366 1.00 85.81 288 LYS A CA 1
ATOM 2292 C C . LYS A 1 288 ? -31.536 -0.606 -0.509 1.00 85.81 288 LYS A C 1
ATOM 2294 O O . LYS A 1 288 ? -32.075 -1.266 -1.399 1.00 85.81 288 LYS A O 1
ATOM 2299 N N . ALA A 1 289 ? -31.848 0.667 -0.271 1.00 85.81 289 ALA A N 1
ATOM 2300 C CA . ALA A 1 289 ? -32.766 1.431 -1.097 1.00 85.81 289 ALA A CA 1
ATOM 2301 C C . ALA A 1 289 ? -32.345 1.403 -2.576 1.00 85.81 289 ALA A C 1
ATOM 2303 O O . ALA A 1 289 ? -31.165 1.355 -2.913 1.00 85.81 289 ALA A O 1
ATOM 2304 N N . LYS A 1 290 ? -33.323 1.516 -3.484 1.00 83.31 290 LYS A N 1
ATOM 2305 C CA . LYS A 1 290 ? -33.084 1.579 -4.941 1.00 83.31 290 LYS A CA 1
ATOM 2306 C C . LYS A 1 290 ? -32.125 2.714 -5.343 1.00 83.31 290 LYS A C 1
ATOM 2308 O O . LYS A 1 290 ? -31.430 2.608 -6.350 1.00 83.31 290 LYS A O 1
ATOM 2313 N N . HIS A 1 291 ? -32.108 3.789 -4.557 1.00 84.44 291 HIS A N 1
ATOM 2314 C CA . HIS A 1 291 ? -31.204 4.927 -4.693 1.00 84.44 291 HIS A CA 1
ATOM 2315 C C . HIS A 1 291 ? -30.556 5.198 -3.332 1.00 84.44 291 HIS A C 1
ATOM 2317 O O . HIS A 1 291 ? -31.058 6.038 -2.582 1.00 84.44 291 HIS A O 1
ATOM 2323 N N . PRO A 1 292 ? -29.501 4.449 -2.974 1.00 86.50 292 PRO A N 1
ATOM 2324 C CA . PRO A 1 292 ? -28.856 4.619 -1.684 1.00 86.50 292 PRO A CA 1
ATOM 2325 C C . PRO A 1 292 ? -28.164 5.994 -1.620 1.00 86.50 292 PRO A C 1
ATOM 2327 O O . PRO A 1 292 ? -27.689 6.489 -2.651 1.00 86.50 292 PRO A O 1
ATOM 2330 N N . PRO A 1 293 ? -28.093 6.624 -0.433 1.00 87.12 293 PRO A N 1
ATOM 2331 C CA . PRO A 1 293 ? -27.320 7.848 -0.227 1.00 87.12 293 PRO A CA 1
ATOM 2332 C C . PRO A 1 293 ? -25.863 7.704 -0.688 1.00 87.12 293 PRO A C 1
ATOM 2334 O O . PRO A 1 293 ? -25.286 6.621 -0.589 1.00 87.12 293 PRO A O 1
ATOM 2337 N N . SER A 1 294 ? -25.228 8.801 -1.118 1.00 85.56 294 SER A N 1
ATOM 2338 C CA . SER A 1 294 ? -23.793 8.813 -1.468 1.00 85.56 294 SER A CA 1
ATOM 2339 C C . SER A 1 294 ? -22.911 8.297 -0.330 1.00 85.56 294 SER A C 1
ATOM 2341 O O . SER A 1 294 ? -21.950 7.579 -0.588 1.00 85.56 294 SER A O 1
ATOM 2343 N N . ALA A 1 295 ? -23.300 8.586 0.915 1.00 86.44 295 ALA A N 1
ATOM 2344 C CA . ALA A 1 295 ? -22.647 8.137 2.142 1.00 86.44 295 ALA A CA 1
ATOM 2345 C C . ALA A 1 295 ? -22.548 6.604 2.287 1.00 86.44 295 ALA A C 1
ATOM 2347 O O . ALA A 1 295 ? -21.728 6.112 3.059 1.00 86.44 295 ALA A O 1
ATOM 2348 N N . CYS A 1 296 ? -23.363 5.835 1.554 1.00 87.12 296 CYS A N 1
ATOM 2349 C CA . CYS A 1 296 ? -23.288 4.374 1.556 1.00 87.12 296 CYS A CA 1
ATOM 2350 C C . CYS A 1 296 ? -22.076 3.824 0.793 1.00 87.12 296 CYS A C 1
ATOM 2352 O O . CYS A 1 296 ? -21.724 2.657 0.986 1.00 87.12 296 CYS A O 1
ATOM 2354 N N . PHE A 1 297 ? -21.452 4.642 -0.057 1.00 87.44 297 PHE A N 1
ATOM 2355 C CA . PHE A 1 297 ? -20.273 4.292 -0.840 1.00 87.44 297 PHE A CA 1
ATOM 2356 C C . PHE A 1 297 ? -19.014 4.876 -0.206 1.00 87.44 297 PHE A C 1
ATOM 2358 O O . PHE A 1 297 ? -19.056 5.911 0.457 1.00 87.44 297 PHE A O 1
ATOM 2365 N N . ASP A 1 298 ? -17.878 4.217 -0.418 1.00 86.06 298 ASP A N 1
ATOM 2366 C CA . ASP A 1 298 ? -16.619 4.737 0.098 1.00 86.06 298 ASP A CA 1
ATOM 2367 C C . ASP A 1 298 ? -16.159 5.953 -0.712 1.00 86.06 298 ASP A C 1
ATOM 2369 O O . ASP A 1 298 ? -16.160 5.906 -1.951 1.00 86.06 298 ASP A O 1
ATOM 2373 N N . PRO A 1 299 ? -15.744 7.042 -0.037 1.00 87.50 299 PRO A N 1
ATOM 2374 C CA . PRO A 1 299 ? -15.185 8.183 -0.730 1.00 87.50 299 PRO A CA 1
ATOM 2375 C C . PRO A 1 299 ? -13.874 7.779 -1.423 1.00 87.50 299 PRO A C 1
ATOM 2377 O O . PRO A 1 299 ? -13.177 6.863 -0.969 1.00 87.50 299 PRO A O 1
ATOM 2380 N N . PRO A 1 300 ? -13.504 8.455 -2.523 1.00 88.81 300 PRO A N 1
ATOM 2381 C CA . PRO A 1 300 ? -12.223 8.224 -3.168 1.00 88.81 300 PRO A CA 1
ATOM 2382 C C . PRO A 1 300 ? -11.075 8.473 -2.185 1.00 88.81 300 PRO A C 1
ATOM 2384 O O . PRO A 1 300 ? -10.970 9.536 -1.579 1.00 88.81 300 PRO A O 1
ATOM 2387 N N . ARG A 1 301 ? -10.184 7.496 -2.048 1.00 87.06 301 ARG A N 1
ATOM 2388 C CA . ARG A 1 301 ? -8.961 7.608 -1.254 1.00 87.06 301 ARG A CA 1
ATOM 2389 C C . ARG A 1 301 ? -7.834 8.028 -2.173 1.00 87.06 301 ARG A C 1
ATOM 2391 O O . ARG A 1 301 ? -7.558 7.334 -3.151 1.00 87.06 301 ARG A O 1
ATOM 2398 N N . LYS A 1 302 ? -7.210 9.168 -1.888 1.00 85.75 302 LYS A N 1
ATOM 2399 C CA . LYS A 1 302 ? -6.061 9.656 -2.649 1.00 85.75 302 LYS A CA 1
ATOM 2400 C C . LYS A 1 302 ? -4.784 9.451 -1.845 1.00 85.75 302 LYS A C 1
ATOM 2402 O O . LYS A 1 302 ? -4.734 9.779 -0.667 1.00 85.75 302 LYS A O 1
ATOM 2407 N N . GLU A 1 303 ? -3.776 8.900 -2.500 1.00 84.81 303 GLU A N 1
ATOM 2408 C CA . GLU A 1 303 ? -2.417 8.748 -1.996 1.00 84.81 303 GLU A CA 1
ATOM 2409 C C . GLU A 1 303 ? -1.451 9.419 -2.975 1.00 84.81 303 GLU A C 1
ATOM 2411 O O . GLU A 1 303 ? -1.729 9.535 -4.175 1.00 84.81 303 GLU A O 1
ATOM 2416 N N . TRP A 1 304 ? -0.309 9.870 -2.467 1.00 87.19 304 TRP A N 1
ATOM 2417 C CA . TRP A 1 304 ? 0.700 10.593 -3.235 1.00 87.19 304 TRP A CA 1
ATOM 2418 C C . TRP A 1 304 ? 2.076 10.009 -2.957 1.00 87.19 304 TRP A C 1
ATOM 2420 O O . TRP A 1 304 ? 2.324 9.489 -1.869 1.00 87.19 304 TRP A O 1
ATOM 2430 N N . TRP A 1 305 ? 2.961 10.119 -3.943 1.00 87.88 305 TRP A N 1
ATOM 2431 C CA . TRP A 1 305 ? 4.366 9.776 -3.789 1.00 87.88 305 TRP A CA 1
ATOM 2432 C C . TRP A 1 305 ? 5.233 10.854 -4.436 1.00 87.88 305 TRP A C 1
ATOM 2434 O O . TRP A 1 305 ? 5.324 10.962 -5.665 1.00 87.88 305 TRP A O 1
ATOM 2444 N N . GLY A 1 306 ? 5.819 11.688 -3.578 1.00 86.88 306 GLY A N 1
ATOM 2445 C CA . GLY A 1 306 ? 6.420 12.957 -3.961 1.00 86.88 306 GLY A CA 1
ATOM 2446 C C . GLY A 1 306 ? 5.410 13.887 -4.638 1.00 86.88 306 GLY A C 1
ATOM 2447 O O . GLY A 1 306 ? 4.190 13.707 -4.579 1.00 86.88 306 GLY A O 1
ATOM 2448 N N . SER A 1 307 ? 5.930 14.884 -5.343 1.00 86.38 307 SER A N 1
ATOM 2449 C CA . SER A 1 307 ? 5.103 15.835 -6.096 1.00 86.38 307 SER A CA 1
ATOM 2450 C C . SER A 1 307 ? 4.604 15.318 -7.458 1.00 86.38 307 SER A C 1
ATOM 2452 O O . SER A 1 307 ? 3.735 15.955 -8.072 1.00 86.38 307 SER A O 1
ATOM 2454 N N . GLU A 1 308 ? 5.130 14.186 -7.939 1.00 88.19 308 GLU A N 1
ATOM 2455 C CA . GLU A 1 308 ? 4.974 13.715 -9.324 1.00 88.19 308 GLU A CA 1
ATOM 2456 C C . GLU A 1 308 ? 3.914 12.627 -9.515 1.00 88.19 308 GLU A C 1
ATOM 2458 O O . GLU A 1 308 ? 3.327 12.553 -10.597 1.00 88.19 308 GLU A O 1
ATOM 2463 N N . PHE A 1 309 ? 3.648 11.805 -8.497 1.00 91.00 309 PHE A N 1
ATOM 2464 C CA . PHE A 1 309 ? 2.750 10.655 -8.603 1.00 91.00 309 PHE A CA 1
ATOM 2465 C C . PHE A 1 309 ? 1.587 10.771 -7.633 1.00 91.00 309 PHE A C 1
ATOM 2467 O O . PHE A 1 309 ? 1.758 11.111 -6.462 1.00 91.00 309 PHE A O 1
ATOM 2474 N N . SER A 1 310 ? 0.392 10.434 -8.108 1.00 92.25 310 SER A N 1
ATOM 2475 C CA . SER A 1 310 ? -0.746 10.224 -7.222 1.00 92.25 310 SER A CA 1
ATOM 2476 C C . SER A 1 310 ? -1.594 9.049 -7.674 1.00 92.25 310 SER A C 1
ATOM 2478 O O . SER A 1 310 ? -1.662 8.714 -8.855 1.00 92.25 310 SER A O 1
ATOM 2480 N N . MET A 1 311 ? -2.242 8.406 -6.718 1.00 92.38 311 MET A N 1
ATOM 2481 C CA . MET A 1 311 ? -3.165 7.311 -6.949 1.00 92.38 311 MET A CA 1
ATOM 2482 C C . MET A 1 311 ? -4.472 7.648 -6.251 1.00 92.38 311 MET A C 1
ATOM 2484 O O . MET A 1 311 ? -4.481 8.034 -5.091 1.00 92.38 311 MET A O 1
ATOM 2488 N N . THR A 1 312 ? -5.583 7.505 -6.960 1.00 92.50 312 THR A N 1
ATOM 2489 C CA . THR A 1 312 ? -6.923 7.589 -6.385 1.00 92.50 312 THR A CA 1
ATOM 2490 C C . THR A 1 312 ? -7.589 6.227 -6.494 1.00 92.50 312 THR A C 1
ATOM 2492 O O . THR A 1 312 ? -7.730 5.690 -7.594 1.00 92.50 312 THR A O 1
ATOM 2495 N N . GLU A 1 313 ? -8.001 5.665 -5.366 1.00 91.25 313 GLU A N 1
ATOM 2496 C CA . GLU A 1 313 ? -8.747 4.413 -5.287 1.00 91.25 313 GLU A CA 1
ATOM 2497 C C . GLU A 1 313 ? -10.190 4.699 -4.876 1.00 91.25 313 GLU A C 1
ATOM 2499 O O . GLU A 1 313 ? -10.462 5.409 -3.912 1.00 91.25 313 GLU A O 1
ATOM 2504 N N . THR A 1 314 ? -11.139 4.152 -5.626 1.00 91.69 314 THR A N 1
ATOM 2505 C CA . THR A 1 314 ? -12.562 4.182 -5.289 1.00 91.69 314 THR A CA 1
ATOM 2506 C C . THR A 1 314 ? -13.039 2.749 -5.161 1.00 91.69 314 THR A C 1
ATOM 2508 O O . THR A 1 314 ? -13.078 2.016 -6.154 1.00 91.69 314 THR A O 1
ATOM 2511 N N . VAL A 1 315 ? -13.377 2.348 -3.940 1.00 90.88 315 VAL A N 1
ATOM 2512 C CA . VAL A 1 315 ? -13.877 1.005 -3.644 1.00 90.88 315 VAL A CA 1
ATOM 2513 C C . VAL A 1 315 ? -15.383 1.000 -3.865 1.00 90.88 315 VAL A C 1
ATOM 2515 O O . VAL A 1 315 ? -16.113 1.759 -3.235 1.00 90.88 315 VAL A O 1
ATOM 2518 N N . SER A 1 316 ? -15.858 0.171 -4.796 1.00 90.56 316 SER A N 1
ATOM 2519 C CA . SER A 1 316 ? -17.298 0.024 -5.021 1.00 90.56 316 SER A CA 1
ATOM 2520 C C . SER A 1 316 ? -17.939 -0.882 -3.978 1.00 90.56 316 SER A C 1
ATOM 2522 O O . SER A 1 316 ? -19.058 -0.627 -3.551 1.00 90.56 316 SER A O 1
ATOM 2524 N N . TRP A 1 317 ? -17.227 -1.940 -3.592 1.00 92.12 317 TRP A N 1
ATOM 2525 C CA . TRP A 1 317 ? -17.608 -2.863 -2.533 1.00 92.12 317 TRP A CA 1
ATOM 2526 C C . TRP A 1 317 ? -16.383 -3.662 -2.100 1.00 92.12 317 TRP A C 1
ATOM 2528 O O . TRP A 1 317 ? -15.427 -3.823 -2.868 1.00 92.12 317 TRP A O 1
ATOM 2538 N N . TYR A 1 318 ? -16.437 -4.190 -0.886 1.00 93.44 318 TYR A N 1
ATOM 2539 C CA . TYR A 1 318 ? -15.459 -5.124 -0.356 1.00 93.44 318 TYR A CA 1
ATOM 2540 C C . TYR A 1 318 ? -16.096 -6.087 0.647 1.00 93.44 318 TYR A C 1
ATOM 2542 O O . TYR A 1 318 ? -17.083 -5.759 1.308 1.00 93.44 318 TYR A O 1
ATOM 2550 N N . ASN A 1 319 ? -15.488 -7.259 0.768 1.00 94.19 319 ASN A N 1
ATOM 2551 C CA . ASN A 1 319 ? -15.676 -8.228 1.829 1.00 94.19 319 ASN A CA 1
ATOM 2552 C C . ASN A 1 319 ? -14.350 -8.338 2.582 1.00 94.19 319 ASN A C 1
ATOM 2554 O O . ASN A 1 319 ? -13.309 -8.572 1.972 1.00 94.19 319 ASN A O 1
ATOM 2558 N N . SER A 1 320 ? -14.376 -8.176 3.898 1.00 93.06 320 SER A N 1
ATOM 2559 C CA . SER A 1 320 ? -13.200 -8.332 4.750 1.00 93.06 320 SER A CA 1
ATOM 2560 C C . SER A 1 320 ? -13.540 -9.289 5.875 1.00 93.06 320 SER A C 1
ATOM 2562 O O . SER A 1 320 ? -14.522 -9.072 6.579 1.00 93.06 320 SER A O 1
ATOM 2564 N N . VAL A 1 321 ? -12.716 -10.313 6.064 1.00 93.38 321 VAL A N 1
ATOM 2565 C CA . VAL A 1 321 ? -12.764 -11.230 7.203 1.00 93.38 321 VAL A CA 1
ATOM 2566 C C . VAL A 1 321 ? -11.345 -11.402 7.718 1.00 93.38 321 VAL A C 1
ATOM 2568 O O . VAL A 1 321 ? -10.456 -11.809 6.974 1.00 93.38 321 VAL A O 1
ATOM 2571 N N . ALA A 1 322 ? -11.142 -11.092 8.990 1.00 92.56 322 ALA A N 1
ATOM 2572 C CA . ALA A 1 322 ? -9.885 -11.248 9.697 1.00 92.56 322 ALA A CA 1
ATOM 2573 C C . ALA A 1 322 ? -10.161 -11.907 11.052 1.00 92.56 322 ALA A C 1
ATOM 2575 O O . ALA A 1 322 ? -10.703 -11.294 11.972 1.00 92.56 322 ALA A O 1
ATOM 2576 N N . MET A 1 323 ? -9.780 -13.175 11.171 1.00 93.31 323 MET A N 1
ATOM 2577 C CA . MET A 1 323 ? -9.863 -13.953 12.399 1.00 93.31 323 MET A CA 1
ATOM 2578 C C . MET A 1 323 ? -8.531 -14.637 12.659 1.00 93.31 323 MET A C 1
ATOM 2580 O O . MET A 1 323 ? -8.015 -15.324 11.785 1.00 93.31 323 MET A O 1
ATOM 2584 N N . SER A 1 324 ? -7.960 -14.470 13.848 1.00 92.88 324 SER A N 1
ATOM 2585 C CA . SER A 1 324 ? -6.607 -14.962 14.139 1.00 92.88 324 SER A CA 1
ATOM 2586 C C . SER A 1 324 ? -6.397 -15.169 15.631 1.00 92.88 324 SER A C 1
ATOM 2588 O O . SER A 1 324 ? -6.888 -14.385 16.442 1.00 92.88 324 SER A O 1
ATOM 2590 N N . ASN A 1 325 ? -5.648 -16.205 16.008 1.00 90.69 325 ASN A N 1
ATOM 2591 C CA . ASN A 1 325 ? -5.400 -16.567 17.403 1.00 90.69 325 ASN A CA 1
ATOM 2592 C C . ASN A 1 325 ? -4.164 -15.911 18.057 1.00 90.69 325 ASN A C 1
ATOM 2594 O O . ASN A 1 325 ? -3.574 -16.475 18.979 1.00 90.69 325 ASN A O 1
ATOM 2598 N N . GLY A 1 326 ? -3.714 -14.759 17.551 1.00 83.62 326 GLY A N 1
ATOM 2599 C CA . GLY A 1 326 ? -2.494 -14.079 18.014 1.00 83.62 326 GLY A CA 1
ATOM 2600 C C . GLY A 1 326 ? -1.187 -14.741 17.551 1.00 83.62 326 GLY A C 1
ATOM 2601 O O . GLY A 1 326 ? -0.177 -14.059 17.424 1.00 83.62 326 GLY A O 1
ATOM 2602 N N . THR A 1 327 ? -1.204 -16.033 17.197 1.00 86.50 327 THR A N 1
ATOM 2603 C CA . THR A 1 327 ? -0.090 -16.736 16.531 1.00 86.50 327 THR A CA 1
ATOM 2604 C C . THR A 1 327 ? -0.283 -16.860 15.018 1.00 86.50 327 THR A C 1
ATOM 2606 O O . THR A 1 327 ? 0.398 -17.655 14.371 1.00 86.50 327 THR A O 1
ATOM 2609 N N . ARG A 1 328 ? -1.182 -16.045 14.445 1.00 87.12 328 ARG A N 1
ATOM 2610 C CA . ARG A 1 328 ? -1.516 -16.010 13.011 1.00 87.12 328 ARG A CA 1
ATOM 2611 C C . ARG A 1 328 ? -2.119 -17.303 12.482 1.00 87.12 328 ARG A C 1
ATOM 2613 O O . ARG A 1 328 ? -1.933 -17.650 11.325 1.00 87.12 328 ARG A O 1
ATOM 2620 N N . TYR A 1 329 ? -2.870 -18.020 13.303 1.00 91.25 329 TYR A N 1
ATOM 2621 C CA . TYR A 1 329 ? -3.673 -19.142 12.841 1.00 91.25 329 TYR A CA 1
ATOM 2622 C C . TYR A 1 329 ? -5.158 -18.775 12.888 1.00 91.25 329 TYR A C 1
ATOM 2624 O O . TYR A 1 329 ? -5.680 -18.400 13.941 1.00 91.25 329 TYR A O 1
ATOM 2632 N N . GLY A 1 330 ? -5.838 -18.855 11.743 1.00 93.12 330 GLY A N 1
ATOM 2633 C CA . GLY A 1 330 ? -7.248 -18.486 11.638 1.00 93.12 330 GLY A CA 1
ATOM 2634 C C . GLY A 1 330 ? -7.757 -18.368 10.200 1.00 93.12 330 GLY A C 1
ATOM 2635 O O . GLY A 1 330 ? -7.401 -19.182 9.351 1.00 93.12 330 GLY A O 1
ATOM 2636 N N . LEU A 1 331 ? -8.619 -17.381 9.943 1.00 93.06 331 LEU A N 1
ATOM 2637 C CA . LEU A 1 331 ? -9.219 -17.095 8.638 1.00 93.06 331 LEU A CA 1
ATOM 2638 C C . LEU A 1 331 ? -8.872 -15.677 8.209 1.00 93.06 331 LEU A C 1
ATOM 2640 O O . LEU A 1 331 ? -9.063 -14.728 8.967 1.00 93.06 331 LEU A O 1
ATOM 2644 N N . PHE A 1 332 ? -8.434 -15.523 6.967 1.00 91.62 332 PHE A N 1
ATOM 2645 C CA . PHE A 1 332 ? -8.241 -14.215 6.371 1.00 91.62 332 PHE A CA 1
ATOM 2646 C C . PHE A 1 332 ? -8.724 -14.229 4.925 1.00 91.62 332 PHE A C 1
ATOM 2648 O O . PHE A 1 332 ? -8.304 -15.069 4.126 1.00 91.62 332 PHE A O 1
ATOM 2655 N N . ILE A 1 333 ? -9.610 -13.294 4.598 1.00 91.19 333 ILE A N 1
ATOM 2656 C CA . ILE A 1 333 ? -9.972 -12.971 3.224 1.00 91.19 333 ILE A CA 1
ATOM 2657 C C . ILE A 1 333 ? -10.260 -11.478 3.115 1.00 91.19 333 ILE A C 1
ATOM 2659 O O . ILE A 1 333 ? -11.018 -10.912 3.902 1.00 91.19 333 ILE A O 1
ATOM 2663 N N . TYR A 1 334 ? -9.666 -10.847 2.112 1.00 90.62 334 TYR A N 1
ATOM 2664 C CA . TYR A 1 334 ? -10.040 -9.512 1.679 1.00 90.62 334 TY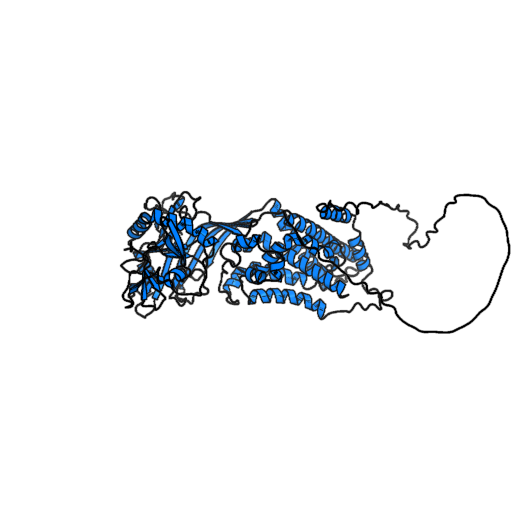R A CA 1
ATOM 2665 C C . TYR A 1 334 ? -10.323 -9.558 0.187 1.00 90.62 334 TYR A C 1
ATOM 2667 O O . TYR A 1 334 ? -9.438 -9.838 -0.620 1.00 90.62 334 TYR A O 1
ATOM 2675 N N . GLU A 1 335 ? -11.564 -9.285 -0.172 1.00 92.00 335 GLU A N 1
ATOM 2676 C CA . GLU A 1 335 ? -12.035 -9.252 -1.544 1.00 92.00 335 GLU A CA 1
ATOM 2677 C C . GLU A 1 335 ? -12.610 -7.868 -1.817 1.00 92.00 335 GLU A C 1
ATOM 2679 O O . GLU A 1 335 ? -13.440 -7.385 -1.054 1.00 92.00 335 GLU A O 1
ATOM 2684 N N . ALA A 1 336 ? -12.194 -7.213 -2.895 1.00 92.62 336 ALA A N 1
ATOM 2685 C CA . ALA A 1 336 ? -12.708 -5.893 -3.232 1.00 92.62 336 ALA A CA 1
ATOM 2686 C C . ALA A 1 336 ? -12.851 -5.707 -4.736 1.00 92.62 336 ALA A C 1
ATOM 2688 O O . ALA A 1 336 ? -12.041 -6.189 -5.533 1.00 92.62 336 ALA A O 1
ATOM 2689 N N . SER A 1 337 ? -13.865 -4.942 -5.130 1.00 93.88 337 SER A N 1
ATOM 2690 C CA . SER A 1 337 ? -13.931 -4.352 -6.461 1.00 93.88 337 SER A CA 1
ATOM 2691 C C . SER A 1 337 ? -13.620 -2.870 -6.349 1.00 93.88 337 SER A C 1
ATOM 2693 O O . SER A 1 337 ? -14.276 -2.131 -5.609 1.00 93.88 337 SER A O 1
ATOM 2695 N N . GLN A 1 338 ? -12.587 -2.440 -7.067 1.00 93.44 338 GLN A N 1
ATOM 2696 C CA . GLN A 1 338 ? -12.112 -1.070 -6.994 1.00 93.44 338 GLN A CA 1
ATOM 2697 C C . GLN A 1 338 ? -11.769 -0.497 -8.365 1.00 93.44 338 GLN A C 1
ATOM 2699 O O . GLN A 1 338 ? -11.272 -1.175 -9.271 1.00 93.44 338 GLN A O 1
ATOM 2704 N N . LYS A 1 339 ? -12.024 0.801 -8.503 1.00 94.19 339 LYS A N 1
ATOM 2705 C CA . LYS A 1 339 ? -11.547 1.630 -9.604 1.00 94.19 339 LYS A CA 1
ATOM 2706 C C . LYS A 1 339 ? -10.308 2.372 -9.121 1.00 94.19 339 LYS A C 1
ATOM 2708 O O . LYS A 1 339 ? -10.389 3.158 -8.183 1.00 94.19 339 LYS A O 1
ATOM 2713 N N . ARG A 1 340 ? -9.180 2.148 -9.786 1.00 93.31 340 ARG A N 1
ATOM 2714 C CA . ARG A 1 340 ? -7.915 2.829 -9.509 1.00 93.31 340 ARG A CA 1
ATOM 2715 C C . ARG A 1 340 ? -7.602 3.798 -10.637 1.00 93.31 340 ARG A C 1
ATOM 2717 O O . ARG A 1 340 ? -7.633 3.417 -11.808 1.00 93.31 340 ARG A O 1
ATOM 2724 N N . VAL A 1 341 ? -7.287 5.036 -10.285 1.00 94.44 341 VAL A N 1
ATOM 2725 C CA . VAL A 1 341 ? -6.797 6.069 -11.198 1.00 94.44 341 VAL A CA 1
ATOM 2726 C C . VAL A 1 341 ? -5.389 6.437 -10.758 1.00 94.44 341 VAL A C 1
ATOM 2728 O O . VAL A 1 341 ? -5.208 6.952 -9.661 1.00 94.44 341 VAL A O 1
ATOM 2731 N N . VAL A 1 342 ? -4.396 6.146 -11.591 1.00 92.88 342 VAL A N 1
ATOM 2732 C CA . VAL A 1 342 ? -2.998 6.519 -11.345 1.00 92.88 342 VAL A CA 1
ATOM 2733 C C . VAL A 1 342 ? -2.667 7.721 -12.211 1.00 92.88 342 VAL A C 1
ATOM 2735 O O . VAL A 1 342 ? -2.908 7.691 -13.416 1.00 92.88 342 VAL A O 1
ATOM 2738 N N . GLU A 1 343 ? -2.118 8.764 -11.606 1.00 92.81 343 GLU A N 1
ATOM 2739 C CA . GLU A 1 343 ? -1.681 9.993 -12.256 1.00 92.81 343 GLU A CA 1
ATOM 2740 C C . GLU A 1 343 ? -0.165 10.143 -12.115 1.00 92.81 343 GLU A C 1
ATOM 2742 O O . GLU A 1 343 ? 0.393 9.928 -11.038 1.00 92.81 343 GLU A O 1
ATOM 2747 N N . SER A 1 344 ? 0.497 10.540 -13.200 1.00 91.94 344 SER A N 1
ATOM 2748 C CA . SER A 1 344 ? 1.912 10.913 -13.198 1.00 91.94 344 SER A CA 1
ATOM 2749 C C . SER A 1 344 ? 2.097 12.224 -13.945 1.00 91.94 344 SER A C 1
ATOM 2751 O O . SER A 1 344 ? 1.568 12.403 -15.044 1.00 91.94 344 SER A O 1
ATOM 2753 N N . LYS A 1 345 ? 2.857 13.151 -13.367 1.00 90.75 345 LYS A N 1
ATOM 2754 C CA . LYS A 1 345 ? 3.168 14.431 -14.005 1.00 90.75 345 LYS A CA 1
ATOM 2755 C C . LYS A 1 345 ? 4.319 14.272 -14.992 1.00 90.75 345 LYS A C 1
ATOM 2757 O O . LYS A 1 345 ? 5.412 13.844 -14.634 1.00 90.75 345 LYS A O 1
ATOM 2762 N N . TYR A 1 346 ? 4.093 14.686 -16.236 1.00 88.44 346 TYR A N 1
ATOM 2763 C CA . TYR A 1 346 ? 5.140 14.724 -17.250 1.00 88.44 346 TYR A CA 1
ATOM 2764 C C . TYR A 1 346 ? 6.018 15.970 -17.063 1.00 88.44 346 TYR A C 1
ATOM 2766 O O . TYR A 1 346 ? 5.608 17.089 -17.372 1.00 88.44 346 TYR A O 1
ATOM 2774 N N . THR A 1 347 ? 7.224 15.784 -16.529 1.00 90.06 347 THR A N 1
ATOM 2775 C CA . THR A 1 347 ? 8.152 16.877 -16.199 1.00 90.06 347 THR A CA 1
ATOM 2776 C C . THR A 1 347 ? 9.079 17.257 -17.359 1.00 90.06 347 THR A C 1
ATOM 2778 O O . THR A 1 347 ? 9.248 16.515 -18.330 1.00 90.06 347 THR A O 1
ATOM 2781 N N . LEU A 1 348 ? 9.733 18.422 -17.257 1.00 89.75 348 LEU A N 1
ATOM 2782 C CA . LEU A 1 348 ? 10.756 18.845 -18.224 1.00 89.75 348 LEU A CA 1
ATOM 2783 C C . LEU A 1 348 ? 11.931 17.853 -18.280 1.00 89.75 348 LEU A C 1
ATOM 2785 O O . LEU A 1 348 ? 12.455 17.573 -19.356 1.00 89.75 348 LEU A O 1
ATOM 2789 N N . GLU A 1 349 ? 12.316 17.282 -17.140 1.00 90.56 349 GLU A N 1
ATOM 2790 C CA . GLU A 1 349 ? 13.360 16.254 -17.054 1.00 90.56 349 GLU A CA 1
ATOM 2791 C C . GLU A 1 349 ? 12.979 15.002 -17.851 1.00 90.56 349 GLU A C 1
ATOM 2793 O O . GLU A 1 349 ? 13.787 14.464 -18.612 1.00 90.56 349 GLU A O 1
ATOM 2798 N N . THR A 1 350 ? 11.711 14.593 -17.747 1.00 89.94 350 THR A N 1
ATOM 2799 C CA . THR A 1 350 ? 11.131 13.510 -18.546 1.00 89.94 350 THR A CA 1
ATOM 2800 C C . THR A 1 350 ? 11.169 13.834 -20.039 1.00 89.94 350 THR A C 1
ATOM 2802 O O . THR A 1 350 ? 11.571 12.996 -20.847 1.00 89.94 350 THR A O 1
ATOM 2805 N N . PHE A 1 351 ? 10.829 15.068 -20.424 1.00 90.44 351 PHE A N 1
ATOM 2806 C CA . PHE A 1 351 ? 10.911 15.513 -21.816 1.00 90.44 351 PHE A CA 1
ATOM 2807 C C . PHE A 1 351 ? 12.333 15.416 -22.382 1.00 90.44 351 PHE A C 1
ATOM 2809 O O . PHE A 1 351 ? 12.533 14.841 -23.454 1.00 90.44 351 PHE A O 1
ATOM 2816 N N . ILE A 1 352 ? 13.323 15.943 -21.655 1.00 89.19 352 ILE A N 1
ATOM 2817 C CA . ILE A 1 352 ? 14.731 15.940 -22.076 1.00 89.19 352 ILE A CA 1
ATOM 2818 C C . ILE A 1 352 ? 15.256 14.503 -22.201 1.00 89.19 352 ILE A C 1
ATOM 2820 O O . ILE A 1 352 ? 15.905 14.177 -23.203 1.00 89.19 352 ILE A O 1
ATOM 2824 N N . SER A 1 353 ? 14.937 13.635 -21.232 1.00 91.50 353 SER A N 1
ATOM 2825 C CA . SER A 1 353 ? 15.284 12.208 -21.282 1.00 91.50 353 SER A CA 1
ATOM 2826 C C . SER A 1 353 ? 14.707 11.546 -22.540 1.00 91.50 353 SER A C 1
ATOM 2828 O O . SER A 1 353 ? 15.445 10.982 -23.354 1.00 91.50 353 SER A O 1
ATOM 2830 N N . ASN A 1 354 ? 13.408 11.721 -22.785 1.00 91.31 354 ASN A N 1
ATOM 2831 C CA . ASN A 1 354 ? 12.699 11.078 -23.892 1.00 91.31 354 ASN A CA 1
ATOM 2832 C C . ASN A 1 354 ? 13.178 11.506 -25.276 1.00 91.31 354 ASN A C 1
ATOM 2834 O O . ASN A 1 354 ? 13.344 10.658 -26.153 1.00 91.31 354 ASN A O 1
ATOM 2838 N N . ILE A 1 355 ? 13.447 12.796 -25.488 1.00 90.81 355 ILE A N 1
ATOM 2839 C CA . ILE A 1 355 ? 14.010 13.274 -26.760 1.00 90.81 355 ILE A CA 1
ATOM 2840 C C . ILE A 1 355 ? 15.392 12.658 -26.997 1.00 90.81 355 ILE A C 1
ATOM 2842 O O . ILE A 1 355 ? 15.678 12.166 -28.091 1.00 90.81 355 ILE A O 1
ATOM 2846 N N . SER A 1 356 ? 16.230 12.622 -25.962 1.00 90.31 356 SER A N 1
ATOM 2847 C CA . SER A 1 356 ? 17.593 12.090 -26.051 1.00 90.31 356 SER A CA 1
ATOM 2848 C C . SER A 1 356 ? 17.600 10.594 -26.377 1.00 90.31 356 SER A C 1
ATOM 2850 O O . SER A 1 356 ? 18.339 10.139 -27.258 1.00 90.31 356 SER A O 1
ATOM 2852 N N . LEU A 1 357 ? 16.720 9.830 -25.730 1.00 92.69 357 LEU A N 1
ATOM 2853 C CA . LEU A 1 357 ? 16.541 8.403 -25.982 1.00 92.69 357 LEU A CA 1
ATOM 2854 C C . LEU A 1 357 ? 15.890 8.139 -27.340 1.00 92.69 357 LEU A C 1
ATOM 2856 O O . LEU A 1 357 ? 16.330 7.241 -28.052 1.00 92.69 357 LEU A O 1
ATOM 2860 N N . GLY A 1 358 ? 14.906 8.941 -27.748 1.00 91.50 358 GLY A N 1
ATOM 2861 C CA . GLY A 1 358 ? 14.256 8.836 -29.055 1.00 91.50 358 GLY A CA 1
ATOM 2862 C C . GLY A 1 358 ? 15.243 9.013 -30.211 1.00 91.50 358 GLY A C 1
ATOM 2863 O O . GLY A 1 358 ? 15.270 8.200 -31.137 1.00 91.50 358 GLY A O 1
ATOM 2864 N N . VAL A 1 359 ? 16.128 10.013 -30.129 1.00 89.06 359 VAL A N 1
ATOM 2865 C CA . VAL A 1 359 ? 17.202 10.219 -31.119 1.00 89.06 359 VAL A CA 1
ATOM 2866 C C . VAL A 1 359 ? 18.173 9.037 -31.134 1.00 89.06 359 VAL A C 1
ATOM 2868 O O . VAL A 1 359 ? 18.572 8.567 -32.203 1.00 89.06 359 VAL A O 1
ATOM 2871 N N . MET A 1 360 ? 18.544 8.520 -29.963 1.00 91.12 360 MET A N 1
ATOM 2872 C CA . MET A 1 360 ? 19.405 7.343 -29.861 1.00 91.12 360 MET A CA 1
ATOM 2873 C C . MET A 1 360 ? 18.753 6.094 -30.479 1.00 91.12 360 MET A C 1
ATOM 2875 O O . MET A 1 360 ? 19.412 5.364 -31.221 1.00 91.12 360 MET A O 1
ATOM 2879 N N . LEU A 1 361 ? 17.465 5.864 -30.225 1.00 92.62 361 LEU A N 1
ATOM 2880 C CA . LEU A 1 361 ? 16.707 4.750 -30.793 1.00 92.62 361 LEU A CA 1
ATOM 2881 C C . LEU A 1 361 ? 16.567 4.871 -32.309 1.00 92.62 361 LEU A C 1
ATOM 2883 O O . LEU A 1 361 ? 16.714 3.871 -33.011 1.00 92.62 361 LEU A O 1
ATOM 2887 N N . LEU A 1 362 ? 16.356 6.080 -32.834 1.00 91.38 362 LEU A N 1
ATOM 2888 C CA . LEU A 1 362 ? 16.352 6.324 -34.275 1.00 91.38 362 LEU A CA 1
ATOM 2889 C C . LEU A 1 362 ? 17.711 5.981 -34.898 1.00 91.38 362 LEU A C 1
ATOM 2891 O O . LEU A 1 362 ? 17.768 5.317 -35.932 1.00 91.38 362 LEU A O 1
ATOM 2895 N N . ARG A 1 363 ? 18.818 6.371 -34.253 1.00 88.00 363 ARG A N 1
ATOM 2896 C CA . ARG A 1 363 ? 20.170 5.994 -34.702 1.00 88.00 363 ARG A CA 1
ATOM 2897 C C . ARG A 1 363 ? 20.358 4.482 -34.709 1.00 88.00 363 ARG A C 1
ATOM 2899 O O . ARG A 1 363 ? 20.891 3.947 -35.679 1.00 88.00 363 ARG A O 1
ATOM 2906 N N . TRP A 1 364 ? 19.878 3.790 -33.678 1.00 90.94 364 TRP A N 1
ATOM 2907 C CA . TRP A 1 364 ? 19.933 2.330 -33.629 1.00 90.94 364 TRP A CA 1
ATOM 2908 C C . TRP A 1 364 ? 19.145 1.691 -34.776 1.00 90.94 364 TRP A C 1
ATOM 2910 O O . TRP A 1 364 ? 19.666 0.809 -35.459 1.00 90.94 364 TRP A O 1
ATOM 2920 N N . LEU A 1 365 ? 17.943 2.196 -35.067 1.00 90.88 365 LEU A N 1
ATOM 2921 C CA . LEU A 1 365 ? 17.138 1.740 -36.200 1.00 90.88 365 LEU A CA 1
ATOM 2922 C C . LEU A 1 365 ? 17.880 1.922 -37.527 1.00 90.88 365 LEU A C 1
ATOM 2924 O O . LEU A 1 365 ? 17.924 1.004 -38.344 1.00 90.88 365 LEU A O 1
ATOM 2928 N N . VAL A 1 366 ? 18.495 3.087 -37.739 1.00 88.25 366 VAL A N 1
ATOM 2929 C CA . VAL A 1 366 ? 19.280 3.363 -38.950 1.00 88.25 366 VAL A CA 1
ATOM 2930 C C . VAL A 1 366 ? 20.449 2.383 -39.076 1.00 88.25 366 VAL A C 1
ATOM 2932 O O . VAL A 1 366 ? 20.695 1.882 -40.175 1.00 88.25 366 VAL A O 1
ATOM 2935 N N . CYS A 1 367 ? 21.134 2.038 -37.980 1.00 85.50 367 CYS A N 1
ATOM 2936 C CA . CYS A 1 367 ? 22.175 1.003 -37.978 1.00 85.50 367 CYS A CA 1
ATOM 2937 C C . CYS A 1 367 ? 21.626 -0.374 -38.391 1.00 85.50 367 CYS A C 1
ATOM 2939 O O . CYS A 1 367 ? 22.208 -1.027 -39.257 1.00 85.50 367 CYS A O 1
ATOM 2941 N N . ILE A 1 368 ? 20.481 -0.791 -37.843 1.00 85.62 368 ILE A N 1
ATOM 2942 C CA . ILE A 1 368 ? 19.827 -2.061 -38.204 1.00 85.62 368 ILE A CA 1
ATOM 2943 C C . ILE A 1 368 ? 19.453 -2.077 -39.696 1.00 85.62 368 ILE A C 1
ATOM 2945 O O . ILE A 1 368 ? 19.795 -3.015 -40.420 1.00 85.62 368 ILE A O 1
ATOM 2949 N N . LEU A 1 369 ? 18.794 -1.022 -40.188 1.00 85.81 369 LEU A N 1
ATOM 2950 C CA . LEU A 1 369 ? 18.347 -0.923 -41.583 1.00 85.81 369 LEU A CA 1
ATOM 2951 C C . LEU A 1 369 ? 19.516 -0.853 -42.569 1.00 85.81 369 LEU A C 1
ATOM 2953 O O . LEU A 1 369 ? 19.454 -1.428 -43.657 1.00 85.81 369 LEU A O 1
ATOM 2957 N N . SER A 1 370 ? 20.592 -0.160 -42.205 1.00 83.38 370 SER A N 1
ATOM 2958 C CA . SER A 1 370 ? 21.778 -0.038 -43.054 1.00 83.38 370 SER A CA 1
ATOM 2959 C C . SER A 1 370 ? 22.585 -1.335 -43.121 1.00 83.38 370 SER A C 1
ATOM 2961 O O . SER A 1 370 ? 23.053 -1.675 -44.211 1.00 83.38 370 SER A O 1
ATOM 2963 N N . LEU A 1 371 ? 22.685 -2.099 -42.028 1.00 79.06 371 LEU A N 1
ATOM 2964 C CA . LEU A 1 371 ? 23.247 -3.456 -42.040 1.00 79.06 371 LEU A CA 1
ATOM 2965 C C . LEU A 1 371 ? 22.410 -4.395 -42.911 1.00 79.06 371 LEU A C 1
ATOM 2967 O O . LEU A 1 371 ? 22.955 -5.057 -43.795 1.00 79.06 371 LEU A O 1
ATOM 2971 N N . LEU A 1 372 ? 21.084 -4.372 -42.747 1.00 82.31 372 LEU A N 1
ATOM 2972 C CA . LEU A 1 372 ? 20.164 -5.160 -43.566 1.00 82.31 372 LEU A CA 1
ATOM 2973 C C . LEU A 1 372 ? 20.304 -4.831 -45.059 1.00 82.31 372 LEU A C 1
ATOM 2975 O O . LEU A 1 372 ? 20.375 -5.734 -45.893 1.00 82.31 372 LEU A O 1
ATOM 2979 N N . ASN A 1 373 ? 20.353 -3.545 -45.410 1.00 81.69 373 ASN A N 1
ATOM 2980 C CA . ASN A 1 373 ? 20.486 -3.127 -46.802 1.00 81.69 373 ASN A CA 1
ATOM 2981 C C . ASN A 1 373 ? 21.863 -3.496 -47.377 1.00 81.69 373 ASN A C 1
ATOM 2983 O O . ASN A 1 373 ? 21.952 -3.978 -48.503 1.00 81.69 373 ASN A O 1
ATOM 2987 N N . SER A 1 374 ? 22.934 -3.340 -46.596 1.00 76.44 374 SER A N 1
ATOM 2988 C CA . SER A 1 374 ? 24.291 -3.721 -47.017 1.00 76.44 374 SER A CA 1
ATOM 2989 C C . SER A 1 374 ? 24.411 -5.225 -47.265 1.00 76.44 374 SER A C 1
ATOM 2991 O O . SER A 1 374 ? 25.045 -5.635 -48.238 1.00 76.44 374 SER A O 1
ATOM 2993 N N . TYR A 1 375 ? 23.745 -6.039 -46.441 1.00 76.12 375 TYR A N 1
ATOM 2994 C CA . TYR A 1 375 ? 23.640 -7.479 -46.648 1.00 76.12 375 TYR A CA 1
ATOM 2995 C C . TYR A 1 375 ? 22.838 -7.824 -47.911 1.00 76.12 375 TYR A C 1
ATOM 2997 O O . TYR A 1 375 ? 23.305 -8.592 -48.752 1.00 76.12 375 TYR A O 1
ATOM 3005 N N . ARG A 1 376 ? 21.663 -7.203 -48.108 1.00 78.44 376 ARG A N 1
ATOM 3006 C CA . ARG A 1 376 ? 20.829 -7.398 -49.314 1.00 78.44 376 ARG A CA 1
ATOM 3007 C C . ARG A 1 376 ? 21.566 -7.046 -50.606 1.00 78.44 376 ARG A C 1
ATOM 3009 O O . ARG A 1 376 ? 21.389 -7.723 -51.615 1.00 78.44 376 ARG A O 1
ATOM 3016 N N . LEU A 1 377 ? 22.397 -6.007 -50.568 1.00 77.31 377 LEU A N 1
ATOM 3017 C CA . LEU A 1 377 ? 23.225 -5.570 -51.693 1.00 77.31 377 LEU A CA 1
ATOM 3018 C C . LEU A 1 377 ? 24.504 -6.412 -51.864 1.00 77.31 377 LEU A C 1
ATOM 3020 O O . LEU A 1 377 ? 25.235 -6.213 -52.831 1.00 77.31 377 LEU A O 1
ATOM 3024 N N . GLY A 1 378 ? 24.779 -7.354 -50.954 1.00 72.25 378 GLY A N 1
ATOM 3025 C CA . GLY A 1 378 ? 25.960 -8.219 -50.992 1.00 72.25 378 GLY A CA 1
ATOM 3026 C C . GLY A 1 378 ? 27.278 -7.496 -50.705 1.00 72.25 378 GLY A C 1
ATOM 3027 O O . GLY A 1 378 ? 28.335 -8.006 -51.075 1.00 72.25 378 GLY A O 1
ATOM 3028 N N . VAL A 1 379 ? 27.211 -6.315 -50.082 1.00 72.00 379 VAL A N 1
ATOM 3029 C CA . VAL A 1 379 ? 28.361 -5.453 -49.754 1.00 72.00 379 VAL A CA 1
ATOM 3030 C C . VAL A 1 379 ? 29.008 -5.866 -48.429 1.00 72.00 379 VAL A C 1
ATOM 3032 O O . VAL A 1 379 ? 30.209 -5.678 -48.249 1.00 72.00 379 VAL A O 1
ATOM 3035 N N . ALA A 1 380 ? 28.222 -6.429 -47.508 1.00 67.69 380 ALA A N 1
ATOM 3036 C CA . ALA A 1 380 ? 28.659 -6.869 -46.184 1.00 67.69 380 ALA A CA 1
ATOM 3037 C C . ALA A 1 380 ? 28.168 -8.282 -45.880 1.00 67.69 380 ALA A C 1
ATOM 3039 O O . ALA A 1 380 ? 27.079 -8.662 -46.319 1.00 67.69 380 ALA A O 1
ATOM 3040 N N . ASP A 1 381 ? 28.919 -8.997 -45.048 1.00 68.75 381 ASP A N 1
ATOM 3041 C CA . ASP A 1 381 ? 28.408 -10.181 -44.368 1.00 68.75 381 ASP A CA 1
ATOM 3042 C C . ASP A 1 381 ? 27.405 -9.789 -43.272 1.00 68.75 381 ASP A C 1
ATOM 3044 O O . ASP A 1 381 ? 27.307 -8.628 -42.860 1.00 68.75 381 ASP A O 1
ATOM 3048 N N . TRP A 1 382 ? 26.612 -10.767 -42.832 1.00 69.00 382 TRP A N 1
ATOM 3049 C CA . TRP A 1 382 ? 25.641 -10.555 -41.766 1.00 69.00 382 TRP A CA 1
ATOM 3050 C C . TRP A 1 382 ? 26.368 -10.299 -40.442 1.00 69.00 382 TRP A C 1
ATOM 3052 O O . TRP A 1 382 ? 27.102 -11.161 -39.960 1.00 69.00 382 TRP A O 1
ATOM 3062 N N . HIS A 1 383 ? 26.150 -9.124 -39.855 1.00 70.06 383 HIS A N 1
ATOM 3063 C CA . HIS A 1 383 ? 26.711 -8.742 -38.562 1.00 70.06 383 HIS A CA 1
ATOM 3064 C C . HIS A 1 383 ? 25.595 -8.393 -37.575 1.00 70.06 383 HIS A C 1
ATOM 3066 O O . HIS A 1 383 ? 24.558 -7.844 -37.952 1.00 70.06 383 HIS A O 1
ATOM 3072 N N . ASN A 1 384 ? 25.832 -8.699 -36.299 1.00 71.00 384 ASN A N 1
ATOM 3073 C CA . ASN A 1 384 ? 24.893 -8.432 -35.218 1.00 71.00 384 ASN A CA 1
ATOM 3074 C C . ASN A 1 384 ? 24.676 -6.912 -35.043 1.00 71.00 384 ASN A C 1
ATOM 3076 O O . ASN A 1 384 ? 25.626 -6.163 -34.809 1.00 71.00 384 ASN A O 1
ATOM 3080 N N . ALA A 1 385 ? 23.423 -6.462 -35.156 1.00 79.81 385 ALA A N 1
ATOM 3081 C CA . ALA A 1 385 ? 23.012 -5.054 -35.106 1.00 79.81 385 ALA A CA 1
ATOM 3082 C C . ALA A 1 385 ? 22.473 -4.644 -33.721 1.00 79.81 385 ALA A C 1
ATOM 3084 O O . ALA A 1 385 ? 21.504 -3.892 -33.605 1.00 79.81 385 ALA A O 1
ATOM 3085 N N . SER A 1 386 ? 23.074 -5.174 -32.664 1.00 83.31 386 SER A N 1
ATOM 3086 C CA . SER A 1 386 ? 22.675 -4.974 -31.271 1.00 83.31 386 SER A CA 1
ATOM 3087 C C . SER A 1 386 ? 23.045 -3.578 -30.744 1.00 83.31 386 SER A C 1
ATOM 3089 O O . SER A 1 386 ? 23.636 -2.757 -31.456 1.00 83.31 386 SER A O 1
ATOM 3091 N N . ILE A 1 387 ? 22.688 -3.273 -29.489 1.00 83.25 387 ILE A N 1
ATOM 3092 C CA . ILE A 1 387 ? 22.930 -1.954 -28.871 1.00 83.25 387 ILE A CA 1
ATOM 3093 C C . ILE A 1 387 ? 24.417 -1.553 -28.876 1.00 83.25 387 ILE A C 1
ATOM 3095 O O . ILE A 1 387 ? 24.739 -0.368 -28.931 1.00 83.25 387 ILE A O 1
ATOM 3099 N N . GLY A 1 388 ? 25.346 -2.512 -28.927 1.00 81.00 388 GLY A N 1
ATOM 3100 C CA . GLY A 1 388 ? 26.777 -2.256 -29.082 1.00 81.00 388 GLY A CA 1
ATOM 3101 C C . GLY A 1 388 ? 27.140 -1.514 -30.373 1.00 81.00 388 GLY A C 1
ATOM 3102 O O . GLY A 1 388 ? 28.190 -0.872 -30.416 1.00 81.00 388 GLY A O 1
ATOM 3103 N N . SER A 1 389 ? 26.271 -1.499 -31.391 1.00 82.25 389 SER A N 1
ATOM 3104 C CA . SER A 1 389 ? 26.423 -0.636 -32.577 1.00 82.25 389 SER A CA 1
ATOM 3105 C C . SER A 1 389 ? 26.438 0.863 -32.228 1.00 82.25 389 SER A C 1
ATOM 3107 O O . SER A 1 389 ? 27.036 1.660 -32.949 1.00 82.25 389 SER A O 1
ATOM 3109 N N . LEU A 1 390 ? 25.859 1.248 -31.084 1.00 82.75 390 LEU A N 1
ATOM 3110 C CA . LEU A 1 390 ? 25.857 2.616 -30.564 1.00 82.75 390 LEU A CA 1
ATOM 3111 C C . LEU A 1 390 ? 27.081 2.947 -29.701 1.00 82.75 390 LEU A C 1
ATOM 3113 O O . LEU A 1 390 ? 27.252 4.100 -29.316 1.00 82.75 390 LEU A O 1
ATOM 3117 N N . SER A 1 391 ? 27.958 1.981 -29.410 1.00 79.81 391 SER A N 1
ATOM 3118 C CA . SER A 1 391 ? 29.117 2.165 -28.517 1.00 79.81 391 SER A CA 1
ATOM 3119 C C . SER A 1 391 ? 30.008 3.356 -28.899 1.00 79.81 391 SER A C 1
ATOM 3121 O O . SER A 1 391 ? 30.544 4.045 -28.027 1.00 79.81 391 SER A O 1
ATOM 3123 N N . CYS A 1 392 ? 30.150 3.649 -30.194 1.00 76.31 392 CYS A N 1
ATOM 3124 C CA . CYS A 1 392 ? 30.932 4.777 -30.706 1.00 76.31 392 CYS A CA 1
ATOM 3125 C C . CYS A 1 392 ? 30.122 6.074 -30.872 1.00 76.31 392 CYS A C 1
ATOM 3127 O O . CYS A 1 392 ? 30.719 7.132 -31.064 1.00 76.31 392 CYS A O 1
ATOM 3129 N N . ALA A 1 393 ? 28.793 6.034 -30.757 1.00 79.44 393 ALA A N 1
ATOM 3130 C CA . ALA A 1 393 ? 27.955 7.216 -30.907 1.00 79.44 393 ALA A CA 1
ATOM 3131 C C . ALA A 1 393 ? 28.165 8.187 -29.734 1.00 79.44 393 ALA A C 1
ATOM 3133 O O . ALA A 1 393 ? 28.131 7.795 -28.565 1.00 79.44 393 ALA A O 1
ATOM 3134 N N . ARG A 1 394 ? 28.349 9.480 -30.034 1.00 80.81 394 ARG A N 1
ATOM 3135 C CA . ARG A 1 394 ? 28.481 10.530 -29.006 1.00 80.81 394 ARG A CA 1
ATOM 3136 C C . ARG A 1 394 ? 27.260 10.584 -28.088 1.00 80.81 394 ARG A C 1
ATOM 3138 O O . ARG A 1 394 ? 27.433 10.665 -26.879 1.00 80.81 394 ARG A O 1
ATOM 3145 N N . SER A 1 395 ? 26.057 10.449 -28.654 1.00 80.81 395 SER A N 1
ATOM 3146 C CA . SER A 1 395 ? 24.801 10.421 -27.891 1.00 80.81 395 SER A CA 1
ATOM 3147 C C . SER A 1 395 ? 24.750 9.285 -26.876 1.00 80.81 395 SER A C 1
ATOM 3149 O O . SER A 1 395 ? 24.225 9.483 -25.792 1.00 80.81 395 SER A O 1
ATOM 3151 N N . PHE A 1 396 ? 25.325 8.121 -27.194 1.00 85.06 396 PHE A N 1
ATOM 3152 C CA . PHE A 1 396 ? 25.397 7.018 -26.242 1.00 85.06 396 PHE A CA 1
ATOM 3153 C C . PHE A 1 396 ? 26.425 7.319 -25.150 1.00 85.06 396 PHE A C 1
ATOM 3155 O O . PHE A 1 396 ? 26.095 7.238 -23.986 1.00 85.06 396 PHE A O 1
ATOM 3162 N N . ASN A 1 397 ? 27.631 7.788 -25.491 1.00 86.12 397 ASN A N 1
ATOM 3163 C CA . ASN A 1 397 ? 28.673 8.075 -24.487 1.00 86.12 397 ASN A CA 1
ATOM 3164 C C . ASN A 1 397 ? 28.309 9.183 -23.488 1.00 86.12 397 ASN A C 1
ATOM 3166 O O . ASN A 1 397 ? 28.774 9.157 -22.353 1.00 86.12 397 ASN A O 1
ATOM 3170 N N . VAL A 1 398 ? 27.528 10.172 -23.925 1.00 87.81 398 VAL A N 1
ATOM 3171 C CA . VAL A 1 398 ? 27.101 11.316 -23.103 1.00 87.81 398 VAL A CA 1
ATOM 3172 C C . VAL A 1 398 ? 25.754 11.043 -22.420 1.00 87.81 398 VAL A C 1
ATOM 3174 O O . VAL A 1 398 ? 25.344 11.810 -21.553 1.00 87.81 398 VAL A O 1
ATOM 3177 N N . LEU A 1 399 ? 25.095 9.922 -22.739 1.00 90.06 399 LEU A N 1
ATOM 3178 C CA . LEU A 1 399 ? 23.807 9.542 -22.162 1.00 90.06 399 LEU A CA 1
ATOM 3179 C C . LEU A 1 399 ? 23.782 9.602 -20.624 1.00 90.06 399 LEU A C 1
ATOM 3181 O O . LEU A 1 399 ? 22.804 10.126 -20.096 1.00 90.06 399 LEU A O 1
ATOM 3185 N N . PRO A 1 400 ? 24.830 9.177 -19.882 1.00 91.19 400 PRO A N 1
ATOM 3186 C CA . PRO A 1 400 ? 24.809 9.246 -18.430 1.00 91.19 400 PRO A CA 1
ATOM 3187 C C . PRO A 1 400 ? 24.657 10.674 -17.918 1.00 91.19 400 PRO A C 1
ATOM 3189 O O . PRO A 1 400 ? 23.899 10.882 -16.984 1.00 91.19 400 PRO A O 1
ATOM 3192 N N . LEU A 1 401 ? 25.310 11.649 -18.563 1.00 89.88 401 LEU A N 1
ATOM 3193 C CA . LEU A 1 401 ? 25.226 13.067 -18.198 1.00 89.88 401 LEU A CA 1
ATOM 3194 C C . LEU A 1 401 ? 23.844 13.654 -18.496 1.00 89.88 401 LEU A C 1
ATOM 3196 O O . LEU A 1 401 ? 23.341 14.471 -17.736 1.00 89.88 401 LEU A O 1
ATOM 3200 N N . VAL A 1 402 ? 23.229 13.229 -19.596 1.00 89.75 402 VAL A N 1
ATOM 3201 C CA . VAL A 1 402 ? 21.929 13.743 -20.053 1.00 89.75 402 VAL A CA 1
ATOM 3202 C C . VAL A 1 402 ? 20.784 13.196 -19.209 1.00 89.75 402 VAL A C 1
ATOM 3204 O O . VAL A 1 402 ? 19.809 13.899 -18.967 1.00 89.75 402 VAL A O 1
ATOM 3207 N N . LEU A 1 403 ? 20.917 11.956 -18.737 1.00 92.31 403 LEU A N 1
ATOM 3208 C CA . LEU A 1 403 ? 19.942 11.316 -17.860 1.00 92.31 403 LEU A CA 1
ATOM 3209 C C . LEU A 1 403 ? 20.118 11.698 -16.382 1.00 92.31 403 LEU A C 1
ATOM 3211 O O . LEU A 1 403 ? 19.259 11.338 -15.582 1.00 92.31 403 LEU A O 1
ATOM 3215 N N . LEU A 1 404 ? 21.177 12.437 -16.008 1.00 90.88 404 LEU A N 1
ATOM 3216 C CA . LEU A 1 404 ? 21.427 12.841 -14.616 1.00 90.88 404 LEU A CA 1
ATOM 3217 C C . LEU A 1 404 ? 20.230 13.521 -13.935 1.00 90.88 404 LEU A C 1
ATOM 3219 O O . LEU A 1 404 ? 19.928 13.105 -12.817 1.00 90.88 404 LEU A O 1
ATOM 3223 N N . PRO A 1 405 ? 19.534 14.504 -14.551 1.00 88.94 405 PRO A N 1
ATOM 3224 C CA . PRO A 1 405 ? 18.409 15.174 -13.895 1.00 88.94 405 PRO A CA 1
ATOM 3225 C C . PRO A 1 405 ? 17.329 14.181 -13.459 1.00 88.94 405 PRO A C 1
ATOM 3227 O O . PRO A 1 405 ? 16.857 14.218 -12.331 1.00 88.94 405 PRO A O 1
ATOM 3230 N N . ARG A 1 406 ? 17.049 13.192 -14.314 1.00 91.00 406 ARG A N 1
ATOM 3231 C CA . ARG A 1 406 ? 16.016 12.182 -14.082 1.00 91.00 406 ARG A CA 1
ATOM 3232 C C . ARG A 1 406 ? 16.511 10.943 -13.328 1.00 91.00 406 ARG A C 1
ATOM 3234 O O . ARG A 1 406 ? 15.722 10.065 -12.983 1.00 91.00 406 ARG A O 1
ATOM 3241 N N . LEU A 1 407 ? 17.812 10.840 -13.049 1.00 92.12 407 LEU A N 1
ATOM 3242 C CA . LEU A 1 407 ? 18.412 9.620 -12.509 1.00 92.12 407 LEU A CA 1
ATOM 3243 C C . LEU A 1 407 ? 17.831 9.243 -11.139 1.00 92.12 407 LEU A C 1
ATOM 3245 O O . LEU A 1 407 ? 17.685 8.055 -10.863 1.00 92.12 407 LEU A O 1
ATOM 3249 N N . LYS A 1 408 ? 17.438 10.231 -10.318 1.00 93.19 408 LYS A N 1
ATOM 3250 C CA . LYS A 1 408 ? 16.759 9.995 -9.031 1.00 93.19 408 LYS A CA 1
ATOM 3251 C C . LYS A 1 408 ? 15.497 9.148 -9.223 1.00 93.19 408 LYS A C 1
ATOM 3253 O O . LYS A 1 408 ? 15.352 8.107 -8.585 1.00 93.19 408 LYS A O 1
ATOM 3258 N N . PHE A 1 409 ? 14.622 9.566 -10.136 1.00 91.75 409 PHE A N 1
ATOM 3259 C CA . PHE A 1 409 ? 13.398 8.837 -10.464 1.00 91.75 409 PHE A CA 1
ATOM 3260 C C . PHE A 1 409 ? 13.708 7.463 -11.065 1.00 91.75 409 PHE A C 1
ATOM 3262 O O . PHE A 1 409 ? 13.146 6.458 -10.640 1.00 91.75 409 PHE A O 1
ATOM 3269 N N . THR A 1 410 ? 14.639 7.399 -12.016 1.00 94.12 410 THR A N 1
ATOM 3270 C CA . THR A 1 410 ? 15.022 6.150 -12.687 1.00 94.12 410 THR A CA 1
ATOM 3271 C C . THR A 1 410 ? 15.544 5.099 -11.700 1.00 94.12 410 THR A C 1
ATOM 3273 O O . THR A 1 410 ? 15.195 3.922 -11.808 1.00 94.12 410 THR A O 1
ATOM 3276 N N . LEU A 1 411 ? 16.329 5.514 -10.700 1.00 95.06 411 LEU A N 1
ATOM 3277 C CA . LEU A 1 411 ? 16.777 4.642 -9.612 1.00 95.06 411 LEU A CA 1
ATOM 3278 C C . LEU A 1 411 ? 15.620 4.235 -8.700 1.00 95.06 411 LEU A C 1
ATOM 3280 O O . LEU A 1 411 ? 15.518 3.057 -8.365 1.00 95.06 411 LEU A O 1
ATOM 3284 N N . ALA A 1 412 ? 14.733 5.165 -8.335 1.00 94.06 412 ALA A N 1
ATOM 3285 C CA . ALA A 1 412 ? 13.557 4.839 -7.535 1.00 94.06 412 ALA A CA 1
ATOM 3286 C C . ALA A 1 412 ? 12.684 3.779 -8.226 1.00 94.06 412 ALA A C 1
ATOM 3288 O O . ALA A 1 412 ? 12.427 2.721 -7.654 1.00 94.06 412 ALA A O 1
ATOM 3289 N N . ALA A 1 413 ? 12.341 4.003 -9.498 1.00 93.88 413 ALA A N 1
ATOM 3290 C CA . ALA A 1 413 ? 11.578 3.071 -10.320 1.00 93.88 413 ALA A CA 1
ATOM 3291 C C . ALA A 1 413 ? 12.242 1.687 -10.394 1.00 93.88 413 ALA A C 1
ATOM 3293 O O . ALA A 1 413 ? 11.569 0.673 -10.215 1.00 93.88 413 ALA A O 1
ATOM 3294 N N . PHE A 1 414 ? 13.561 1.634 -10.614 1.00 96.00 414 PHE A N 1
ATOM 3295 C CA . PHE A 1 414 ? 14.320 0.383 -10.658 1.00 96.00 414 PHE A CA 1
ATOM 3296 C C . PHE A 1 414 ? 14.290 -0.373 -9.317 1.00 96.00 414 PHE A C 1
ATOM 3298 O O . PHE A 1 414 ? 14.018 -1.579 -9.275 1.00 96.00 414 PHE A O 1
ATOM 3305 N N . TRP A 1 415 ? 14.530 0.319 -8.202 1.00 95.44 415 TRP A N 1
ATOM 3306 C CA . TRP A 1 415 ? 14.546 -0.312 -6.882 1.00 95.44 415 TRP A CA 1
ATOM 3307 C C . TRP A 1 415 ? 13.154 -0.739 -6.400 1.00 95.44 415 TRP A C 1
ATOM 3309 O O . TRP A 1 415 ? 13.067 -1.708 -5.655 1.00 95.44 415 TRP A O 1
ATOM 3319 N N . THR A 1 416 ? 12.075 -0.158 -6.923 1.00 94.12 416 THR A N 1
ATOM 3320 C CA . THR A 1 416 ? 10.687 -0.589 -6.667 1.00 94.12 416 THR A CA 1
ATOM 3321 C C . THR A 1 416 ? 10.274 -1.859 -7.437 1.00 94.12 416 THR A C 1
ATOM 3323 O O . THR A 1 416 ? 9.307 -2.523 -7.069 1.00 94.12 416 THR A O 1
ATOM 3326 N N . VAL A 1 417 ? 10.990 -2.260 -8.498 1.00 94.50 417 VAL A N 1
ATOM 3327 C CA . VAL A 1 417 ? 10.631 -3.430 -9.336 1.00 94.50 417 VAL A CA 1
ATOM 3328 C C . VAL A 1 417 ? 10.475 -4.722 -8.520 1.00 94.50 417 VAL A C 1
ATOM 3330 O O . VAL A 1 417 ? 11.362 -5.087 -7.765 1.00 94.50 417 VAL A O 1
ATOM 3333 N N . GLY A 1 418 ? 9.390 -5.473 -8.709 1.00 89.94 418 GLY A N 1
ATOM 3334 C CA . GLY A 1 418 ? 9.191 -6.765 -8.030 1.00 89.94 418 GLY A CA 1
ATOM 3335 C C . GLY A 1 418 ? 8.650 -6.682 -6.603 1.00 89.94 418 GLY A C 1
ATOM 3336 O O . GLY A 1 418 ? 8.329 -7.720 -6.034 1.00 89.94 418 GLY A O 1
ATOM 3337 N N . CYS A 1 419 ? 8.497 -5.477 -6.058 1.00 90.88 419 CYS A N 1
ATOM 3338 C CA . CYS A 1 419 ? 7.855 -5.228 -4.775 1.00 90.88 419 CYS A CA 1
ATOM 3339 C C . CYS A 1 419 ? 6.394 -4.805 -4.997 1.00 90.88 419 CYS A C 1
ATOM 3341 O O . CYS A 1 419 ? 6.116 -3.968 -5.857 1.00 90.88 419 CYS A O 1
ATOM 3343 N N . GLU A 1 420 ? 5.471 -5.383 -4.228 1.00 88.94 420 GLU A N 1
ATOM 3344 C CA . GLU A 1 420 ? 4.068 -4.958 -4.161 1.00 88.94 420 GLU A CA 1
ATOM 3345 C C . GLU A 1 420 ? 3.886 -4.109 -2.900 1.00 88.94 420 GLU A C 1
ATOM 3347 O O . GLU A 1 420 ? 3.885 -4.648 -1.795 1.00 88.94 420 GLU A O 1
ATOM 3352 N N . PHE A 1 421 ? 3.786 -2.789 -3.057 1.00 87.69 421 PHE A N 1
ATOM 3353 C CA . PHE A 1 421 ? 3.730 -1.860 -1.928 1.00 87.69 421 PHE A CA 1
ATOM 3354 C C . PHE A 1 421 ? 2.298 -1.532 -1.489 1.00 87.69 421 PHE A C 1
ATOM 3356 O O . PHE A 1 421 ? 1.374 -1.449 -2.298 1.00 87.69 421 PHE A O 1
ATOM 3363 N N . GLU A 1 422 ? 2.147 -1.259 -0.199 1.00 81.00 422 GLU A N 1
ATOM 3364 C CA . GLU A 1 422 ? 1.002 -0.591 0.421 1.00 81.00 422 GLU A CA 1
ATOM 3365 C C . GLU A 1 422 ? 1.327 0.859 0.774 1.00 81.00 422 GLU A C 1
ATOM 3367 O O . GLU A 1 422 ? 2.495 1.233 0.899 1.00 81.00 422 GLU A O 1
ATOM 3372 N N . GLY A 1 423 ? 0.286 1.669 0.980 1.00 80.31 423 GLY A N 1
ATOM 3373 C CA . GLY A 1 423 ? 0.405 3.078 1.342 1.00 80.31 423 GLY A CA 1
ATOM 3374 C C . GLY A 1 423 ? 1.031 3.931 0.237 1.00 80.31 423 GLY A C 1
ATOM 3375 O O . GLY A 1 423 ? 0.973 3.604 -0.942 1.00 80.31 423 GLY A O 1
ATOM 3376 N N . GLN A 1 424 ? 1.689 5.024 0.618 1.00 83.12 424 GLN A N 1
ATOM 3377 C CA . GLN A 1 424 ? 2.166 6.057 -0.309 1.00 83.12 424 GLN A CA 1
ATOM 3378 C C . GLN A 1 424 ? 3.065 5.521 -1.445 1.00 83.12 424 GLN A C 1
ATOM 3380 O O . GLN A 1 424 ? 2.892 5.920 -2.597 1.00 83.12 424 GLN A O 1
ATOM 3385 N N . GLN A 1 425 ? 3.975 4.571 -1.182 1.00 87.88 425 GLN A N 1
ATOM 3386 C CA . GLN A 1 425 ? 4.839 3.977 -2.226 1.00 87.88 425 GLN A CA 1
ATOM 3387 C C . GLN A 1 425 ? 4.076 3.174 -3.290 1.00 87.88 425 GLN A C 1
ATOM 3389 O O . GLN A 1 425 ? 4.582 2.973 -4.402 1.00 87.88 425 GLN A O 1
ATOM 3394 N N . LYS A 1 426 ? 2.839 2.762 -2.998 1.00 88.62 426 LYS A N 1
ATOM 3395 C CA . LYS A 1 426 ? 1.961 2.081 -3.950 1.00 88.62 426 LYS A CA 1
ATOM 3396 C C . LYS A 1 426 ? 1.732 2.918 -5.204 1.00 88.62 426 LYS A C 1
ATOM 3398 O O . LYS A 1 426 ? 1.774 2.363 -6.302 1.00 88.62 426 LYS A O 1
ATOM 3403 N N . ALA A 1 427 ? 1.594 4.242 -5.066 1.00 89.88 427 ALA A N 1
ATOM 3404 C CA . ALA A 1 427 ? 1.370 5.151 -6.192 1.00 89.88 427 ALA A CA 1
ATOM 3405 C C . ALA A 1 427 ? 2.477 5.062 -7.260 1.00 89.88 427 ALA A C 1
ATOM 3407 O O . ALA A 1 427 ? 2.175 5.069 -8.454 1.00 89.88 427 ALA A O 1
ATOM 3408 N N . LEU A 1 428 ? 3.740 4.899 -6.846 1.00 91.75 428 LEU A N 1
ATOM 3409 C CA . LEU A 1 428 ? 4.859 4.660 -7.762 1.00 91.75 428 LEU A CA 1
ATOM 3410 C C . LEU A 1 428 ? 4.800 3.250 -8.365 1.00 91.75 428 LEU A C 1
ATOM 3412 O O . LEU A 1 428 ? 4.905 3.088 -9.580 1.00 91.75 428 LEU A O 1
ATOM 3416 N N . SER A 1 429 ? 4.626 2.224 -7.527 1.00 91.06 429 SER A N 1
ATOM 3417 C CA . SER A 1 429 ? 4.635 0.823 -7.978 1.00 91.06 429 SER A CA 1
ATOM 3418 C C . SER A 1 429 ? 3.494 0.489 -8.950 1.00 91.06 429 SER A C 1
ATOM 3420 O O . SER A 1 429 ? 3.624 -0.397 -9.790 1.00 91.06 429 SER A O 1
ATOM 3422 N N . GLU A 1 430 ? 2.385 1.223 -8.892 1.00 90.81 430 GLU A N 1
ATOM 3423 C CA . GLU A 1 430 ? 1.235 1.042 -9.780 1.00 90.81 430 GLU A CA 1
ATOM 3424 C C . GLU A 1 430 ? 1.326 1.851 -11.076 1.00 90.81 430 GLU A C 1
ATOM 3426 O O . GLU A 1 430 ? 0.630 1.554 -12.054 1.00 90.81 430 GLU A O 1
ATOM 3431 N N . ALA A 1 431 ? 2.223 2.836 -11.132 1.00 90.94 431 ALA A N 1
ATOM 3432 C CA . ALA A 1 431 ? 2.491 3.631 -12.322 1.00 90.94 431 ALA A CA 1
ATOM 3433 C C . ALA A 1 431 ? 3.334 2.841 -13.339 1.00 90.94 431 ALA A C 1
ATOM 3435 O O . ALA A 1 431 ? 4.441 3.235 -13.698 1.00 90.94 431 ALA A O 1
ATOM 3436 N N . TRP A 1 432 ? 2.811 1.720 -13.849 1.00 90.50 432 TRP A N 1
ATOM 3437 C CA . TRP A 1 432 ? 3.511 0.829 -14.789 1.00 90.50 432 TRP A CA 1
ATOM 3438 C C . TRP A 1 432 ? 4.042 1.560 -16.034 1.00 90.50 432 TRP A C 1
ATOM 3440 O O . TRP A 1 432 ? 5.107 1.227 -16.555 1.00 90.50 432 TRP A O 1
ATOM 3450 N N . PHE A 1 433 ? 3.322 2.588 -16.486 1.00 88.81 433 PHE A N 1
ATOM 3451 C CA . PHE A 1 433 ? 3.680 3.439 -17.622 1.00 88.81 433 PHE A CA 1
ATOM 3452 C C . PHE A 1 433 ? 4.844 4.401 -17.320 1.00 88.81 433 PHE A C 1
ATOM 3454 O O . PHE A 1 433 ? 5.420 4.969 -18.244 1.00 88.81 433 PHE A O 1
ATOM 3461 N N . ALA A 1 434 ? 5.224 4.549 -16.050 1.00 91.00 434 ALA A N 1
ATOM 3462 C CA . ALA A 1 434 ? 6.431 5.233 -15.600 1.00 91.00 434 ALA A CA 1
ATOM 3463 C C . ALA A 1 434 ? 7.535 4.228 -15.208 1.00 91.00 434 ALA A C 1
ATOM 3465 O O . ALA A 1 434 ? 8.697 4.431 -15.563 1.00 91.00 434 ALA A O 1
ATOM 3466 N N . ILE A 1 435 ? 7.172 3.103 -14.573 1.00 93.94 435 ILE A N 1
ATOM 3467 C CA . ILE A 1 435 ? 8.107 2.046 -14.161 1.00 93.94 435 ILE A CA 1
ATOM 3468 C C . ILE A 1 435 ? 8.776 1.373 -15.359 1.00 93.94 435 ILE A C 1
ATOM 3470 O O . ILE A 1 435 ? 10.001 1.358 -15.419 1.00 93.94 435 ILE A O 1
ATOM 3474 N N . TYR A 1 436 ? 8.030 0.815 -16.324 1.00 94.69 436 TYR A N 1
ATOM 3475 C CA . TYR A 1 436 ? 8.670 0.076 -17.425 1.00 94.69 436 TYR A CA 1
ATOM 3476 C C . TYR A 1 436 ? 9.625 0.932 -18.250 1.00 94.69 436 TYR A C 1
ATOM 3478 O O . TYR A 1 436 ? 10.725 0.466 -18.563 1.00 94.69 436 TYR A O 1
ATOM 3486 N N . PRO A 1 437 ? 9.270 2.179 -18.582 1.00 94.06 437 PRO A N 1
ATOM 3487 C CA . PRO A 1 437 ? 10.213 3.028 -19.280 1.00 94.06 437 PRO A CA 1
ATOM 3488 C C . PRO A 1 437 ? 11.372 3.467 -18.372 1.00 94.06 437 PRO A C 1
ATOM 3490 O O . PRO A 1 437 ? 12.500 3.514 -18.844 1.00 94.06 437 PRO A O 1
ATOM 3493 N N . GLY A 1 438 ? 11.145 3.657 -17.065 1.00 94.75 438 GLY A N 1
ATOM 3494 C CA . GLY A 1 438 ? 12.211 3.849 -16.075 1.00 94.75 438 GLY A CA 1
ATOM 3495 C C . GLY A 1 438 ? 13.208 2.682 -16.030 1.00 94.75 438 GLY A C 1
ATOM 3496 O O . GLY A 1 438 ? 14.414 2.904 -15.998 1.00 94.75 438 GLY A O 1
ATOM 3497 N N . ILE A 1 439 ? 12.743 1.430 -16.135 1.00 96.62 439 ILE A N 1
ATOM 3498 C CA . ILE A 1 439 ? 13.620 0.252 -16.266 1.00 96.62 439 ILE A CA 1
ATOM 3499 C C . ILE A 1 439 ? 14.438 0.342 -17.561 1.00 96.62 439 ILE A C 1
ATOM 3501 O O . ILE A 1 439 ? 15.648 0.114 -17.542 1.00 96.62 439 ILE A O 1
ATOM 3505 N N . ALA A 1 440 ? 13.807 0.679 -18.691 1.00 96.00 440 ALA A N 1
ATOM 3506 C CA . ALA A 1 440 ? 14.511 0.824 -19.965 1.00 96.00 440 ALA A CA 1
ATOM 3507 C C . ALA A 1 440 ? 15.574 1.935 -19.903 1.00 96.00 440 ALA A C 1
ATOM 3509 O O . ALA A 1 440 ? 16.713 1.718 -20.317 1.00 96.00 440 ALA A O 1
ATOM 3510 N N . GLU A 1 441 ? 15.234 3.089 -19.328 1.00 95.56 441 GLU A N 1
ATOM 3511 C CA . GLU A 1 441 ? 16.145 4.209 -19.074 1.00 95.56 441 GLU A CA 1
ATOM 3512 C C . GLU A 1 441 ? 17.331 3.792 -18.213 1.00 95.56 441 GLU A C 1
ATOM 3514 O O . GLU A 1 441 ? 18.479 4.043 -18.584 1.00 95.56 441 GLU A O 1
ATOM 3519 N N . PHE A 1 442 ? 17.064 3.095 -17.108 1.00 96.44 442 PHE A N 1
ATOM 3520 C CA . PHE A 1 442 ? 18.098 2.572 -16.226 1.00 96.44 442 PHE A CA 1
ATOM 3521 C C . PHE A 1 442 ? 19.039 1.619 -16.967 1.00 96.44 442 PHE A C 1
ATOM 3523 O O . PHE A 1 442 ? 20.258 1.745 -16.865 1.00 96.44 442 PHE A O 1
ATOM 3530 N N . MET A 1 443 ? 18.497 0.695 -17.764 1.00 95.81 443 MET A N 1
ATOM 3531 C CA . MET A 1 443 ? 19.307 -0.253 -18.527 1.00 95.81 443 MET A CA 1
ATOM 3532 C C . MET A 1 443 ? 20.172 0.440 -19.583 1.00 95.81 443 MET A C 1
ATOM 3534 O O . MET A 1 443 ? 21.336 0.074 -19.757 1.00 95.81 443 MET A O 1
ATOM 3538 N N . LEU A 1 444 ? 19.643 1.454 -20.269 1.00 94.88 444 LEU A N 1
ATOM 3539 C CA . LEU A 1 444 ? 20.387 2.242 -21.257 1.00 94.88 444 LEU A CA 1
ATOM 3540 C C . LEU A 1 444 ? 21.487 3.078 -20.587 1.00 94.88 444 LEU A C 1
ATOM 3542 O O . LEU A 1 444 ? 22.623 3.095 -21.069 1.00 94.88 444 LEU A O 1
ATOM 3546 N N . PHE A 1 445 ? 21.180 3.697 -19.445 1.00 95.25 445 PHE A N 1
ATOM 3547 C CA . PHE A 1 445 ? 22.147 4.390 -18.594 1.00 95.25 445 PHE A CA 1
ATOM 3548 C C . PHE A 1 445 ? 23.278 3.450 -18.153 1.00 95.25 445 PHE A C 1
ATOM 3550 O O . PHE A 1 445 ? 24.455 3.739 -18.384 1.00 95.25 445 PHE A O 1
ATOM 3557 N N . PHE A 1 446 ? 22.925 2.296 -17.583 1.00 94.50 446 PHE A N 1
ATOM 3558 C CA . PHE A 1 446 ? 23.865 1.295 -17.087 1.00 94.50 446 PHE A CA 1
ATOM 3559 C C . PHE A 1 446 ? 24.794 0.797 -18.199 1.00 94.50 446 PHE A C 1
ATOM 3561 O O . PHE A 1 446 ? 26.014 0.837 -18.047 1.00 94.50 446 PHE A O 1
ATOM 3568 N N . TYR A 1 447 ? 24.250 0.417 -19.358 1.00 93.44 447 TYR A N 1
ATOM 3569 C CA . TYR A 1 447 ? 25.055 -0.051 -20.490 1.00 93.44 447 TYR A CA 1
ATOM 3570 C C . TYR A 1 447 ? 25.936 1.030 -21.111 1.00 93.44 447 TYR A C 1
ATOM 3572 O O . TYR A 1 447 ? 27.037 0.732 -21.583 1.00 93.44 447 TYR A O 1
ATOM 3580 N N . SER A 1 448 ? 25.493 2.286 -21.091 1.00 93.06 448 SER A N 1
ATOM 3581 C CA . SER A 1 448 ? 26.355 3.401 -21.464 1.00 93.06 448 SER A CA 1
ATOM 3582 C C . SER A 1 448 ? 27.537 3.546 -20.499 1.00 93.06 448 SER A C 1
ATOM 3584 O O . SER A 1 448 ? 28.672 3.757 -20.936 1.00 93.06 448 SER A O 1
ATOM 3586 N N . LEU A 1 449 ? 27.300 3.390 -19.194 1.00 92.69 449 LEU A N 1
ATOM 3587 C CA . LEU A 1 449 ? 28.355 3.409 -18.180 1.00 92.69 449 LEU A CA 1
ATOM 3588 C C . LEU A 1 449 ? 29.340 2.251 -18.372 1.00 92.69 449 LEU A C 1
ATOM 3590 O O . LEU A 1 449 ? 30.553 2.462 -18.347 1.00 92.69 449 LEU A O 1
ATOM 3594 N N . LEU A 1 450 ? 28.834 1.045 -18.652 1.00 90.75 450 LEU A N 1
ATOM 3595 C CA . LEU A 1 450 ? 29.672 -0.105 -18.998 1.00 90.75 450 LEU A CA 1
ATOM 3596 C C . LEU A 1 450 ? 30.534 0.177 -20.225 1.00 90.75 450 LEU A C 1
ATOM 3598 O O . LEU A 1 450 ? 31.712 -0.170 -20.240 1.00 90.75 450 LEU A O 1
ATOM 3602 N N . ASN A 1 451 ? 29.972 0.820 -21.249 1.00 89.56 451 ASN A N 1
ATOM 3603 C CA . ASN A 1 451 ? 30.705 1.183 -22.459 1.00 89.56 451 ASN A CA 1
ATOM 3604 C C . ASN A 1 451 ? 31.812 2.200 -22.176 1.00 89.56 451 ASN A C 1
ATOM 3606 O O . ASN A 1 451 ? 32.920 2.065 -22.697 1.00 89.56 451 ASN A O 1
ATOM 3610 N N . PHE A 1 452 ? 31.543 3.182 -21.317 1.00 88.00 452 PHE A N 1
ATOM 3611 C CA . PHE A 1 452 ? 32.555 4.123 -20.851 1.00 88.00 452 PHE A CA 1
ATOM 3612 C C . PHE A 1 452 ? 33.688 3.410 -20.095 1.00 88.00 452 PHE A C 1
ATOM 3614 O O . PHE A 1 452 ? 34.857 3.575 -20.449 1.00 88.00 452 PHE A O 1
ATOM 3621 N N . LEU A 1 453 ? 33.355 2.550 -19.128 1.00 88.06 453 LEU A N 1
ATOM 3622 C CA . LEU A 1 453 ? 34.336 1.753 -18.381 1.00 88.06 453 LEU A CA 1
ATOM 3623 C C . LEU A 1 453 ? 35.151 0.840 -19.298 1.00 88.06 453 LEU A C 1
ATOM 3625 O O . LEU A 1 453 ? 36.369 0.759 -19.172 1.00 88.06 453 LEU A O 1
ATOM 3629 N N . ALA A 1 454 ? 34.512 0.187 -20.264 1.00 84.69 454 ALA A N 1
ATOM 3630 C CA . ALA A 1 454 ? 35.210 -0.664 -21.213 1.00 84.69 454 ALA A CA 1
ATOM 3631 C C . ALA A 1 454 ? 36.205 0.122 -22.063 1.00 84.69 454 ALA A C 1
ATOM 3633 O O . ALA A 1 454 ? 37.324 -0.342 -22.254 1.00 84.69 454 ALA A O 1
ATOM 3634 N N . LYS A 1 455 ? 35.861 1.338 -22.502 1.00 84.50 455 LYS A N 1
ATOM 3635 C CA . LYS A 1 455 ? 36.804 2.213 -23.213 1.00 84.50 455 LYS A CA 1
ATOM 3636 C C . LYS A 1 455 ? 38.000 2.601 -22.351 1.00 84.50 455 LYS A C 1
ATOM 3638 O O . LYS A 1 455 ? 39.118 2.560 -22.857 1.00 84.50 455 LYS A O 1
ATOM 3643 N N . LEU A 1 456 ? 37.780 2.919 -21.073 1.00 85.81 456 LEU A N 1
ATOM 3644 C CA . LEU A 1 456 ? 38.865 3.186 -20.121 1.00 85.81 456 LEU A CA 1
ATOM 3645 C C . LEU A 1 456 ? 39.769 1.963 -19.920 1.00 85.81 456 LEU A C 1
ATOM 3647 O O . LEU A 1 456 ? 40.981 2.100 -19.803 1.00 85.81 456 LEU A O 1
ATOM 3651 N N . LEU A 1 457 ? 39.186 0.765 -19.927 1.00 83.50 457 LEU A N 1
ATOM 3652 C CA . LEU A 1 457 ? 39.908 -0.500 -19.798 1.00 83.50 457 LEU A CA 1
ATOM 3653 C C . LEU A 1 457 ? 40.458 -1.036 -21.133 1.00 83.50 457 LEU A C 1
ATOM 3655 O O . LEU A 1 457 ? 41.036 -2.122 -21.149 1.00 83.50 457 LEU A O 1
ATOM 3659 N N . HIS A 1 458 ? 40.270 -0.319 -22.248 1.00 81.00 458 HIS A N 1
ATOM 3660 C CA . HIS A 1 458 ? 40.584 -0.780 -23.608 1.00 81.00 458 HIS A CA 1
ATOM 3661 C C . HIS A 1 458 ? 39.959 -2.150 -23.962 1.00 81.00 458 HIS A C 1
ATOM 3663 O O . HIS A 1 458 ? 40.581 -3.002 -24.601 1.00 81.00 458 HIS A O 1
ATOM 3669 N N . ARG A 1 459 ? 38.711 -2.367 -23.537 1.00 77.81 459 ARG A N 1
ATOM 3670 C CA . ARG A 1 459 ? 37.895 -3.571 -23.764 1.00 77.81 459 ARG A CA 1
ATOM 3671 C C . ARG A 1 459 ? 36.629 -3.237 -24.561 1.00 77.81 459 ARG A C 1
ATOM 3673 O O . ARG A 1 459 ? 36.226 -2.080 -24.668 1.00 77.81 459 ARG A O 1
ATOM 3680 N N . ARG A 1 460 ? 35.974 -4.268 -25.106 1.00 72.00 460 ARG A N 1
ATOM 3681 C CA . ARG A 1 460 ? 34.649 -4.174 -25.747 1.00 72.00 460 ARG A CA 1
ATOM 3682 C C . ARG A 1 460 ? 33.569 -4.672 -24.782 1.00 72.00 460 ARG A C 1
ATOM 3684 O O . ARG A 1 460 ? 33.735 -5.729 -24.183 1.00 72.00 460 ARG A O 1
ATOM 369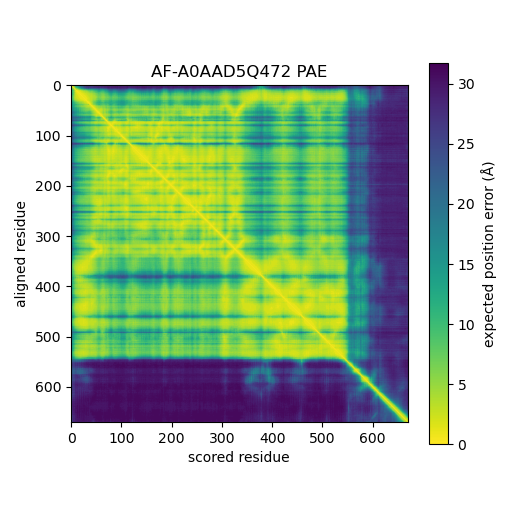1 N N . VAL A 1 461 ? 32.458 -3.942 -24.656 1.00 74.62 461 VAL A N 1
ATOM 3692 C CA . VAL A 1 461 ? 31.283 -4.409 -23.895 1.00 74.62 461 VAL A CA 1
ATOM 3693 C C . VAL A 1 461 ? 30.516 -5.447 -24.698 1.00 74.62 461 VAL A C 1
ATOM 3695 O O . VAL A 1 461 ? 30.265 -5.251 -25.888 1.00 74.62 461 VAL A O 1
ATOM 3698 N N . SER A 1 462 ? 30.113 -6.531 -24.034 1.00 80.50 462 SER A N 1
ATOM 3699 C CA . SER A 1 462 ? 29.125 -7.456 -24.581 1.00 80.50 462 SER A CA 1
ATOM 3700 C C . SER A 1 462 ? 27.720 -6.912 -24.362 1.00 80.50 462 SER A C 1
ATOM 3702 O O . SER A 1 462 ? 27.338 -6.555 -23.253 1.00 80.50 462 SER A O 1
ATOM 3704 N N . ASP A 1 463 ? 26.931 -6.898 -25.422 1.00 80.56 463 ASP A N 1
ATOM 3705 C CA . ASP A 1 463 ? 25.540 -6.456 -25.447 1.00 80.56 463 ASP A CA 1
ATOM 3706 C C . ASP A 1 463 ? 24.533 -7.614 -25.474 1.00 80.56 463 ASP A C 1
ATOM 3708 O O . ASP A 1 463 ? 23.323 -7.387 -25.473 1.00 80.56 463 ASP A O 1
ATOM 3712 N N . LYS A 1 464 ? 25.012 -8.863 -25.438 1.00 84.25 464 LYS A N 1
ATOM 3713 C CA . LYS A 1 464 ? 24.169 -10.068 -25.498 1.00 84.25 464 LYS A CA 1
ATOM 3714 C C . LYS A 1 464 ? 23.162 -10.152 -24.348 1.00 84.25 464 LYS A C 1
ATOM 3716 O O . LYS A 1 464 ? 22.046 -10.615 -24.551 1.00 84.25 464 LYS A O 1
ATOM 3721 N N . LEU A 1 465 ? 23.549 -9.694 -23.158 1.00 89.75 465 LEU A N 1
ATOM 3722 C CA . LEU A 1 465 ? 22.718 -9.761 -21.953 1.00 89.75 465 LEU A CA 1
ATOM 3723 C C . LEU A 1 465 ? 21.762 -8.567 -21.789 1.00 89.75 465 LEU A C 1
ATOM 3725 O O . LEU A 1 465 ? 20.932 -8.595 -20.881 1.00 89.75 465 LEU A O 1
ATOM 3729 N N . PHE A 1 466 ? 21.801 -7.567 -22.681 1.00 92.12 466 PHE A N 1
ATOM 3730 C CA . PHE A 1 466 ? 20.978 -6.359 -22.547 1.00 92.12 466 PHE A CA 1
ATOM 3731 C C . PHE A 1 466 ? 19.484 -6.698 -22.584 1.00 92.12 466 PHE A C 1
ATOM 3733 O O . PHE A 1 466 ? 18.740 -6.359 -21.667 1.00 92.12 466 PHE A O 1
ATOM 3740 N N . GLY A 1 467 ? 19.058 -7.412 -23.632 1.00 92.94 467 GLY A N 1
ATOM 3741 C CA . GLY A 1 467 ? 17.662 -7.802 -23.828 1.00 92.94 467 GLY A CA 1
ATOM 3742 C C . GLY A 1 467 ? 17.129 -8.718 -22.723 1.00 92.94 467 GLY A C 1
ATOM 3743 O O . GLY A 1 467 ? 16.110 -8.378 -22.125 1.00 92.94 467 GLY A O 1
ATOM 3744 N N . PRO A 1 468 ? 17.816 -9.830 -22.393 1.00 94.69 468 PRO A N 1
ATOM 3745 C CA . PRO A 1 468 ? 17.417 -10.706 -21.295 1.00 94.69 468 PRO A CA 1
ATOM 3746 C C . PRO A 1 468 ? 17.323 -9.990 -19.945 1.00 94.69 468 PRO A C 1
ATOM 3748 O O . PRO A 1 468 ? 16.368 -10.219 -19.210 1.00 94.69 468 PRO A O 1
ATOM 3751 N N . THR A 1 469 ? 18.266 -9.095 -19.634 1.00 95.75 469 THR A N 1
ATOM 3752 C CA . THR A 1 469 ? 18.260 -8.333 -18.375 1.00 95.75 469 THR A CA 1
ATOM 3753 C C . THR A 1 469 ? 17.077 -7.368 -18.309 1.00 95.75 469 THR A C 1
ATOM 3755 O O . THR A 1 469 ? 16.364 -7.329 -17.309 1.00 95.75 469 THR A O 1
ATOM 3758 N N . LEU A 1 470 ? 16.824 -6.622 -19.389 1.00 96.62 470 LEU A N 1
ATOM 3759 C CA . LEU A 1 470 ? 15.666 -5.735 -19.478 1.00 96.62 470 LEU A CA 1
ATOM 3760 C C . LEU A 1 470 ? 14.355 -6.519 -19.318 1.00 96.62 470 LEU A C 1
ATOM 3762 O O . LEU A 1 470 ? 13.508 -6.150 -18.507 1.00 96.62 470 LEU A O 1
ATOM 3766 N N . LEU A 1 471 ? 14.211 -7.628 -20.052 1.00 96.38 471 LEU A N 1
ATOM 3767 C CA . LEU A 1 471 ? 13.033 -8.489 -19.975 1.00 96.38 471 LEU A CA 1
ATOM 3768 C C . LEU A 1 471 ? 12.843 -9.052 -18.564 1.00 96.38 471 LEU A C 1
ATOM 3770 O O . LEU A 1 471 ? 11.722 -9.043 -18.065 1.00 96.38 471 LEU A O 1
ATOM 3774 N N . PHE A 1 472 ? 13.918 -9.495 -17.907 1.00 97.31 472 PHE A N 1
ATOM 3775 C CA . PHE A 1 472 ? 13.873 -10.000 -16.536 1.00 97.31 472 PHE A CA 1
ATOM 3776 C C . PHE A 1 472 ? 13.256 -8.978 -15.577 1.00 97.31 472 PHE A C 1
ATOM 3778 O O . PHE A 1 472 ? 12.319 -9.315 -14.857 1.00 97.31 472 PHE A O 1
ATOM 3785 N N . PHE A 1 473 ? 13.706 -7.720 -15.606 1.00 97.44 473 PHE A N 1
ATOM 3786 C CA . PHE A 1 473 ? 13.152 -6.681 -14.732 1.00 97.44 473 PHE A CA 1
ATOM 3787 C C . PHE A 1 473 ? 11.708 -6.312 -15.094 1.00 97.44 473 PHE A C 1
ATOM 3789 O O . PHE A 1 473 ? 10.878 -6.128 -14.201 1.00 97.44 473 PHE A O 1
ATOM 3796 N N . CYS A 1 474 ? 11.358 -6.275 -16.384 1.00 96.88 474 CYS A N 1
ATOM 3797 C CA . CYS A 1 474 ? 9.967 -6.085 -16.800 1.00 96.88 474 CYS A CA 1
ATOM 3798 C C . CYS A 1 474 ? 9.059 -7.226 -16.301 1.00 96.88 474 CYS A C 1
ATOM 3800 O O . CYS A 1 474 ? 7.963 -6.968 -15.799 1.00 96.88 474 CYS A O 1
ATOM 3802 N N . LEU A 1 475 ? 9.505 -8.482 -16.400 1.00 96.88 475 LEU A N 1
ATOM 3803 C CA . LEU A 1 475 ? 8.762 -9.642 -15.902 1.00 96.88 475 LEU A CA 1
ATOM 3804 C C . LEU A 1 475 ? 8.672 -9.640 -14.375 1.00 96.88 475 LEU A C 1
ATOM 3806 O O . LEU A 1 475 ? 7.598 -9.887 -13.836 1.00 96.88 475 LEU A O 1
ATOM 3810 N N . MET A 1 476 ? 9.754 -9.287 -13.683 1.00 95.62 476 MET A N 1
ATOM 3811 C CA . MET A 1 476 ? 9.770 -9.141 -12.228 1.00 95.62 476 MET A CA 1
ATOM 3812 C C . MET A 1 476 ? 8.736 -8.105 -11.766 1.00 95.62 476 MET A C 1
ATOM 3814 O O . MET A 1 476 ? 7.985 -8.368 -10.833 1.00 95.62 476 MET A O 1
ATOM 3818 N N . HIS A 1 477 ? 8.606 -6.968 -12.459 1.00 95.38 477 HIS A N 1
ATOM 3819 C CA . HIS A 1 477 ? 7.542 -6.005 -12.162 1.00 95.38 477 HIS A CA 1
ATOM 3820 C C . HIS A 1 477 ? 6.140 -6.531 -12.519 1.00 95.38 477 HIS A C 1
ATOM 3822 O O . HIS A 1 477 ? 5.191 -6.334 -11.760 1.00 95.38 477 HIS A O 1
ATOM 3828 N N . ARG A 1 478 ? 5.994 -7.214 -13.664 1.00 94.56 478 ARG A N 1
ATOM 3829 C CA . ARG A 1 478 ? 4.713 -7.775 -14.134 1.00 94.56 478 ARG A CA 1
ATOM 3830 C C . ARG A 1 478 ? 4.151 -8.838 -13.190 1.00 94.56 478 ARG A C 1
ATOM 3832 O O . ARG A 1 478 ? 2.928 -8.931 -13.066 1.00 94.56 478 ARG A O 1
ATOM 3839 N N . PHE A 1 479 ? 5.036 -9.630 -12.586 1.00 92.75 479 PHE A N 1
ATOM 3840 C CA . PHE A 1 479 ? 4.714 -10.733 -11.684 1.00 92.75 479 PHE A CA 1
ATOM 3841 C C . PHE A 1 479 ? 4.881 -10.378 -10.202 1.00 92.75 479 PHE A C 1
ATOM 3843 O O . PHE A 1 479 ? 4.909 -11.276 -9.368 1.00 92.75 479 PHE A O 1
ATOM 3850 N N . ARG A 1 480 ? 4.986 -9.091 -9.843 1.00 90.88 480 ARG A N 1
ATOM 3851 C CA . ARG A 1 480 ? 5.219 -8.662 -8.451 1.00 90.88 480 ARG A CA 1
ATOM 3852 C C . ARG A 1 480 ? 4.188 -9.217 -7.459 1.00 90.88 480 ARG A C 1
ATOM 3854 O O . ARG A 1 480 ? 4.574 -9.625 -6.376 1.00 90.88 480 ARG A O 1
ATOM 3861 N N . ILE A 1 481 ? 2.915 -9.324 -7.854 1.00 84.94 481 ILE A N 1
ATOM 3862 C CA . ILE A 1 481 ? 1.847 -9.884 -7.008 1.00 84.94 481 ILE A CA 1
ATOM 3863 C C . ILE A 1 481 ? 2.072 -11.386 -6.788 1.00 84.94 481 ILE A C 1
ATOM 3865 O O . ILE A 1 481 ? 1.976 -11.875 -5.668 1.00 84.94 481 ILE A O 1
ATOM 3869 N N . GLN A 1 482 ? 2.425 -12.127 -7.841 1.00 86.81 482 GLN A N 1
ATOM 3870 C CA . GLN A 1 482 ? 2.738 -13.552 -7.732 1.00 86.81 482 GLN A CA 1
ATOM 3871 C C . GLN A 1 482 ? 4.020 -13.789 -6.923 1.00 86.81 482 GLN A C 1
ATOM 3873 O O . GLN A 1 482 ? 4.077 -14.735 -6.146 1.00 86.81 482 GLN A O 1
ATOM 3878 N N . LEU A 1 483 ? 5.034 -12.928 -7.073 1.00 87.69 483 LEU A N 1
ATOM 3879 C CA . LEU A 1 483 ? 6.264 -12.976 -6.276 1.00 87.69 483 LEU A CA 1
ATOM 3880 C C . LEU A 1 483 ? 5.962 -12.708 -4.798 1.00 87.69 483 LEU A C 1
ATOM 3882 O O . LEU A 1 483 ? 6.401 -13.479 -3.949 1.00 87.69 483 LEU A O 1
ATOM 3886 N N . ALA A 1 484 ? 5.147 -11.694 -4.511 1.00 82.88 484 ALA A N 1
ATOM 3887 C CA . ALA A 1 484 ? 4.644 -11.382 -3.178 1.00 82.88 484 ALA A CA 1
ATOM 3888 C C . ALA A 1 484 ? 3.899 -12.561 -2.533 1.00 82.88 484 ALA A C 1
ATOM 3890 O O . ALA A 1 484 ? 4.093 -12.852 -1.359 1.00 82.88 484 ALA A O 1
ATOM 3891 N N . GLN A 1 485 ? 3.080 -13.277 -3.304 1.00 78.31 485 GLN A N 1
ATOM 3892 C CA . GLN A 1 485 ? 2.294 -14.419 -2.820 1.00 78.31 485 GLN A CA 1
ATOM 3893 C C . GLN A 1 485 ? 3.063 -15.753 -2.815 1.00 78.31 485 GLN A C 1
ATOM 3895 O O . GLN A 1 485 ? 2.546 -16.751 -2.320 1.00 78.31 485 GLN A O 1
ATOM 3900 N N . SER A 1 486 ? 4.276 -15.802 -3.374 1.00 82.25 486 SER A N 1
ATOM 3901 C CA . SER A 1 486 ? 5.025 -17.056 -3.551 1.00 82.25 486 SER A CA 1
ATOM 3902 C C . SER A 1 486 ? 5.618 -17.627 -2.261 1.00 82.25 486 SER A C 1
ATOM 3904 O O . SER A 1 486 ? 5.930 -18.816 -2.216 1.00 82.25 486 SER A O 1
ATOM 3906 N N . GLY A 1 487 ? 5.831 -16.787 -1.241 1.00 76.94 487 GLY A N 1
ATOM 3907 C CA . GLY A 1 487 ? 6.585 -17.150 -0.035 1.00 76.94 487 GLY A CA 1
ATOM 3908 C C . GLY A 1 487 ? 8.076 -17.427 -0.286 1.00 76.94 487 GLY A C 1
ATOM 3909 O O . GLY A 1 487 ? 8.748 -17.992 0.571 1.00 76.94 487 GLY A O 1
ATOM 3910 N N . TRP A 1 488 ? 8.616 -17.082 -1.465 1.00 81.00 488 TRP A N 1
ATOM 3911 C CA . TRP A 1 488 ? 10.036 -17.290 -1.799 1.00 81.00 488 TRP A CA 1
ATOM 3912 C C . TRP A 1 488 ? 10.971 -16.238 -1.195 1.00 81.00 488 TRP A C 1
ATOM 3914 O O . TRP A 1 488 ? 12.189 -16.417 -1.212 1.00 81.00 488 TRP A O 1
ATOM 3924 N N . PHE A 1 489 ? 10.419 -15.129 -0.709 1.00 82.56 489 PHE A N 1
ATOM 3925 C CA . PHE A 1 489 ? 11.166 -13.973 -0.229 1.00 82.56 489 PHE A CA 1
ATOM 3926 C C . PHE A 1 489 ? 10.915 -13.731 1.260 1.00 82.56 489 PHE A C 1
ATOM 3928 O O . PHE A 1 489 ? 10.016 -14.311 1.852 1.00 82.56 489 PHE A O 1
ATOM 3935 N N . GLU A 1 490 ? 11.696 -12.829 1.858 1.00 76.31 490 GLU A N 1
ATOM 3936 C CA . GLU A 1 490 ? 11.602 -12.421 3.277 1.00 76.31 490 GLU A CA 1
ATOM 3937 C C . GLU A 1 490 ? 10.285 -11.712 3.652 1.00 76.31 490 GLU A C 1
ATOM 3939 O O . GLU A 1 490 ? 10.141 -11.241 4.778 1.00 76.31 490 GLU A O 1
ATOM 3944 N N . PHE A 1 491 ? 9.343 -11.591 2.717 1.00 72.44 491 PHE A N 1
ATOM 3945 C CA . PHE A 1 491 ? 8.075 -10.909 2.907 1.00 72.44 491 PHE A CA 1
ATOM 3946 C C . PHE A 1 491 ? 6.921 -11.779 2.425 1.00 72.44 491 PHE A C 1
ATOM 3948 O O . PHE A 1 491 ? 7.002 -12.460 1.403 1.00 72.44 491 PHE A O 1
ATOM 3955 N N . ASP A 1 492 ? 5.829 -11.701 3.168 1.00 62.56 492 ASP A N 1
ATOM 3956 C CA . ASP A 1 492 ? 4.649 -12.531 2.991 1.00 62.56 492 ASP A CA 1
ATOM 3957 C C . ASP A 1 492 ? 3.507 -11.682 2.418 1.00 62.56 492 ASP A C 1
ATOM 3959 O O . ASP A 1 492 ? 2.557 -11.308 3.110 1.00 62.56 492 ASP A O 1
ATOM 3963 N N . GLY A 1 493 ? 3.612 -11.335 1.137 1.00 73.69 493 GLY A N 1
ATOM 3964 C CA . GLY A 1 493 ? 2.597 -10.555 0.436 1.00 73.69 493 GLY A CA 1
ATOM 3965 C C . GLY A 1 493 ? 3.001 -9.103 0.211 1.00 73.69 493 GLY A C 1
ATOM 3966 O O . GLY A 1 493 ? 3.938 -8.812 -0.527 1.00 73.69 493 GLY A O 1
ATOM 3967 N N . ARG A 1 494 ? 2.227 -8.172 0.762 1.00 80.06 494 ARG A N 1
ATOM 3968 C CA . ARG A 1 494 ? 2.409 -6.737 0.515 1.00 80.06 494 ARG A CA 1
ATOM 3969 C C . ARG A 1 494 ? 3.536 -6.168 1.386 1.00 80.06 494 ARG A C 1
ATOM 3971 O O . ARG A 1 494 ? 3.858 -6.713 2.438 1.00 80.06 494 ARG A O 1
ATOM 3978 N N . ILE A 1 495 ? 4.167 -5.091 0.943 1.00 82.44 495 ILE A N 1
ATOM 3979 C CA . ILE A 1 495 ? 5.273 -4.434 1.644 1.00 82.44 495 ILE A CA 1
ATOM 3980 C C . ILE A 1 495 ? 4.783 -3.065 2.114 1.00 82.44 495 ILE A C 1
ATOM 3982 O O . ILE A 1 495 ? 4.296 -2.277 1.303 1.00 82.44 495 ILE A O 1
ATOM 3986 N N . SER A 1 496 ? 4.910 -2.769 3.407 1.00 77.75 496 SER A N 1
ATOM 3987 C CA . SER A 1 496 ? 4.558 -1.454 3.946 1.00 77.75 496 SER A CA 1
ATOM 3988 C C . SER A 1 496 ? 5.435 -0.352 3.340 1.00 77.75 496 SER A C 1
ATOM 3990 O O . SER A 1 496 ? 6.567 -0.586 2.912 1.00 77.75 496 SER A O 1
ATOM 3992 N N . THR A 1 497 ? 4.910 0.873 3.272 1.00 77.88 497 THR A N 1
ATOM 3993 C CA . THR A 1 497 ? 5.703 2.019 2.809 1.00 77.88 497 THR A CA 1
ATOM 3994 C C . THR A 1 497 ? 6.901 2.234 3.741 1.00 77.88 497 THR A C 1
ATOM 3996 O O . THR A 1 497 ? 6.734 2.450 4.937 1.00 77.88 497 THR A O 1
ATOM 3999 N N . VAL A 1 498 ? 8.110 2.230 3.179 1.00 83.44 498 VAL A N 1
ATOM 4000 C CA . VAL A 1 498 ? 9.375 2.477 3.898 1.00 83.44 498 VAL A CA 1
ATOM 4001 C C . VAL A 1 498 ? 9.904 3.895 3.653 1.00 83.44 498 VAL A C 1
ATOM 4003 O O . VAL A 1 498 ? 10.618 4.456 4.490 1.00 83.44 498 VAL A O 1
ATOM 4006 N N . ILE A 1 499 ? 9.593 4.474 2.490 1.00 84.94 499 ILE A N 1
ATOM 4007 C CA . ILE A 1 499 ? 9.960 5.850 2.130 1.00 84.94 499 ILE A CA 1
ATOM 4008 C C . ILE A 1 499 ? 8.678 6.640 1.917 1.00 84.94 499 ILE A C 1
ATOM 4010 O O . ILE A 1 499 ? 7.974 6.444 0.924 1.00 84.94 499 ILE A O 1
ATOM 4014 N N . LEU A 1 500 ? 8.399 7.531 2.864 1.00 80.75 500 LEU A N 1
ATOM 4015 C CA . LEU A 1 500 ? 7.236 8.411 2.835 1.00 80.75 500 LEU A CA 1
ATOM 4016 C C . LEU A 1 500 ? 7.363 9.447 1.715 1.00 80.75 500 LEU A C 1
ATOM 4018 O O . LEU A 1 500 ? 8.462 9.820 1.313 1.00 80.75 500 LEU A O 1
ATOM 4022 N N . SER A 1 501 ? 6.228 9.959 1.256 1.00 81.62 501 SER A N 1
ATOM 4023 C CA . SER A 1 501 ? 6.125 10.958 0.194 1.00 81.62 501 SER A CA 1
ATOM 4024 C C . SER A 1 501 ? 6.948 12.217 0.485 1.00 81.62 501 SER A C 1
ATOM 4026 O O . SER A 1 501 ? 7.607 12.717 -0.420 1.00 81.62 501 SER A O 1
ATOM 4028 N N . SER A 1 502 ? 6.961 12.705 1.730 1.00 79.94 502 SER A N 1
ATOM 4029 C CA . SER A 1 502 ? 7.768 13.867 2.140 1.00 79.94 502 SER A CA 1
ATOM 4030 C C . SER A 1 502 ? 9.273 13.612 2.000 1.00 79.94 502 SER A C 1
ATOM 4032 O O . SER A 1 502 ? 10.011 14.460 1.507 1.00 79.94 502 SER A O 1
ATOM 4034 N N . GLN A 1 503 ? 9.721 12.400 2.335 1.00 84.38 503 GLN A N 1
ATOM 4035 C CA . GLN A 1 503 ? 11.129 12.005 2.250 1.00 84.38 503 GLN A CA 1
ATOM 4036 C C . GLN A 1 503 ? 11.621 11.900 0.798 1.00 84.38 503 GLN A C 1
ATOM 4038 O O . GLN A 1 503 ? 12.811 12.050 0.535 1.00 84.38 503 GLN A O 1
ATOM 4043 N N . VAL A 1 504 ? 10.732 11.656 -0.171 1.00 85.12 504 VAL A N 1
ATOM 4044 C CA . VAL A 1 504 ? 11.093 11.549 -1.601 1.00 85.12 504 VAL A CA 1
ATOM 4045 C C . VAL A 1 504 ? 11.615 12.867 -2.165 1.00 85.12 504 VAL A C 1
ATOM 4047 O O . VAL A 1 504 ? 12.546 12.878 -2.985 1.00 85.12 504 VAL A O 1
ATOM 4050 N N . ASP A 1 505 ? 11.014 13.974 -1.738 1.00 81.44 505 ASP A N 1
ATOM 4051 C CA . ASP A 1 505 ? 11.410 15.305 -2.184 1.00 81.44 505 ASP A CA 1
ATOM 4052 C C . ASP A 1 505 ? 12.748 15.722 -1.543 1.00 81.44 505 ASP A C 1
ATOM 4054 O O . ASP A 1 505 ? 13.557 16.385 -2.194 1.00 81.44 505 ASP A O 1
ATOM 4058 N N . GLU A 1 506 ? 13.041 15.232 -0.334 1.00 86.75 506 GLU A N 1
ATOM 4059 C CA . GLU A 1 506 ? 14.304 15.459 0.387 1.00 86.75 506 GLU A CA 1
ATOM 4060 C C . GLU A 1 506 ? 15.464 14.565 -0.086 1.00 86.75 506 GLU A C 1
ATOM 4062 O O . GLU A 1 506 ? 16.631 14.960 0.016 1.00 86.75 506 GLU A O 1
ATOM 4067 N N . LEU A 1 507 ? 15.162 13.376 -0.622 1.00 88.25 507 LEU A N 1
ATOM 4068 C CA . LEU A 1 507 ? 16.162 12.407 -1.075 1.00 88.25 507 LEU A CA 1
ATOM 4069 C C . LEU A 1 507 ? 17.063 12.991 -2.168 1.00 88.25 507 LEU A C 1
ATOM 4071 O O . LEU A 1 507 ? 16.616 13.383 -3.256 1.00 88.25 507 LEU A O 1
ATOM 4075 N N . ARG A 1 508 ? 18.372 12.967 -1.910 1.00 91.69 508 ARG A N 1
ATOM 4076 C CA . ARG A 1 508 ? 19.403 13.348 -2.874 1.00 91.69 508 ARG A CA 1
ATOM 4077 C C . ARG A 1 508 ? 19.794 12.140 -3.711 1.00 91.69 508 ARG A C 1
ATOM 4079 O O . ARG A 1 508 ? 19.758 10.995 -3.272 1.00 91.69 508 ARG A O 1
ATOM 4086 N N . LEU A 1 509 ? 20.267 12.398 -4.929 1.00 90.75 509 LEU A N 1
ATOM 4087 C CA . LEU A 1 509 ? 20.769 11.341 -5.810 1.00 90.75 509 LEU A CA 1
ATOM 4088 C C . LEU A 1 509 ? 21.908 10.528 -5.163 1.00 90.75 509 LEU A C 1
ATOM 4090 O O . LEU A 1 509 ? 21.993 9.321 -5.373 1.00 90.75 509 LEU A O 1
ATOM 4094 N N . ALA A 1 510 ? 22.770 11.181 -4.377 1.00 92.12 510 ALA A N 1
ATOM 4095 C CA . ALA A 1 510 ? 23.883 10.529 -3.690 1.00 92.12 510 ALA A CA 1
ATOM 4096 C C . ALA A 1 510 ? 23.417 9.470 -2.676 1.00 92.12 510 ALA A C 1
ATOM 4098 O O . ALA A 1 510 ? 24.089 8.450 -2.527 1.00 92.12 510 ALA A O 1
ATOM 4099 N N . ASP A 1 511 ? 22.246 9.659 -2.060 1.00 91.56 511 ASP A N 1
ATOM 4100 C CA . ASP A 1 511 ? 21.740 8.784 -1.000 1.00 91.56 511 ASP A CA 1
ATOM 4101 C C . ASP A 1 511 ? 21.510 7.353 -1.509 1.00 91.56 511 ASP A C 1
ATOM 4103 O O . ASP A 1 511 ? 21.793 6.391 -0.804 1.00 91.56 511 ASP A O 1
ATOM 4107 N N . PHE A 1 512 ? 21.138 7.177 -2.782 1.00 91.00 512 PHE A N 1
ATOM 4108 C CA . PHE A 1 512 ? 21.013 5.850 -3.405 1.00 91.00 512 PHE A CA 1
ATOM 4109 C C . PHE A 1 512 ? 22.319 5.040 -3.435 1.00 91.00 512 PHE A C 1
ATOM 4111 O O . PHE A 1 512 ? 22.275 3.829 -3.656 1.00 91.00 512 PHE A O 1
ATOM 4118 N N . PHE A 1 513 ? 23.468 5.693 -3.251 1.00 91.25 513 PHE A N 1
ATOM 4119 C CA . PHE A 1 513 ? 24.790 5.070 -3.297 1.00 91.25 513 PHE A CA 1
ATOM 4120 C C . PHE A 1 513 ? 25.519 5.105 -1.952 1.00 91.25 513 PHE A C 1
ATOM 4122 O O . PHE A 1 513 ? 26.364 4.246 -1.708 1.00 91.25 513 PHE A O 1
ATOM 4129 N N . THR A 1 514 ? 25.237 6.097 -1.105 1.00 89.50 514 THR A N 1
ATOM 4130 C CA . THR A 1 514 ? 25.949 6.303 0.166 1.00 89.50 514 THR A CA 1
ATOM 4131 C C . THR A 1 514 ? 25.161 5.859 1.391 1.00 89.50 514 THR A C 1
ATOM 4133 O O . THR A 1 514 ? 25.768 5.654 2.439 1.00 89.50 514 THR A O 1
ATOM 4136 N N . THR A 1 515 ? 23.838 5.719 1.288 1.00 91.44 515 THR A N 1
ATOM 4137 C CA . THR A 1 515 ? 22.967 5.308 2.398 1.00 91.44 515 THR A CA 1
ATOM 4138 C C . THR A 1 515 ? 22.185 4.041 2.049 1.00 91.44 515 THR A C 1
ATOM 4140 O O . THR A 1 515 ? 22.382 3.419 1.003 1.00 91.44 515 THR A O 1
ATOM 4143 N N . ASP A 1 516 ? 21.290 3.625 2.941 1.00 90.69 516 ASP A N 1
ATOM 4144 C CA . ASP A 1 516 ? 20.380 2.501 2.740 1.00 90.69 516 ASP A CA 1
ATOM 4145 C C . ASP A 1 516 ? 19.157 2.856 1.871 1.00 90.69 516 ASP A C 1
ATOM 4147 O O . ASP A 1 516 ? 18.270 2.019 1.704 1.00 90.69 516 ASP A O 1
ATOM 4151 N N . ALA A 1 517 ? 19.107 4.049 1.260 1.00 91.56 517 ALA A N 1
ATOM 4152 C CA . ALA A 1 517 ? 17.965 4.513 0.468 1.00 91.56 517 ALA A CA 1
ATOM 4153 C C . ALA A 1 517 ? 17.561 3.534 -0.649 1.00 91.56 517 ALA A C 1
ATOM 4155 O O . ALA A 1 517 ? 16.373 3.299 -0.860 1.00 91.56 517 ALA A O 1
ATOM 4156 N N . ALA A 1 518 ? 18.524 2.908 -1.334 1.00 93.06 518 ALA A N 1
ATOM 4157 C CA . ALA A 1 518 ? 18.237 1.907 -2.366 1.00 93.06 518 ALA A CA 1
ATOM 4158 C C . ALA A 1 518 ? 17.571 0.639 -1.797 1.00 93.06 518 ALA A C 1
ATOM 4160 O O . ALA A 1 518 ? 16.645 0.095 -2.399 1.00 93.06 518 ALA A O 1
ATOM 4161 N N . LEU A 1 519 ? 18.014 0.188 -0.619 1.00 92.75 519 LEU A N 1
ATOM 4162 C CA . LEU A 1 519 ? 17.429 -0.961 0.073 1.00 92.75 519 LEU A CA 1
ATOM 4163 C C . LEU A 1 519 ? 16.036 -0.620 0.620 1.00 92.75 519 LEU A C 1
ATOM 4165 O O . LEU A 1 519 ? 15.104 -1.404 0.442 1.00 92.75 519 LEU A O 1
ATOM 4169 N N . ARG A 1 520 ? 15.870 0.578 1.188 1.00 91.56 520 ARG A N 1
ATOM 4170 C CA . ARG A 1 520 ? 14.583 1.112 1.653 1.00 91.56 520 ARG A CA 1
ATOM 4171 C C . ARG A 1 520 ? 13.576 1.267 0.515 1.00 91.56 520 ARG A C 1
ATOM 4173 O O . ARG A 1 520 ? 12.417 0.898 0.666 1.00 91.56 520 ARG A O 1
ATOM 4180 N N . MET A 1 521 ? 14.015 1.724 -0.658 1.00 92.25 521 MET A N 1
ATOM 4181 C CA . MET A 1 521 ? 13.171 1.812 -1.858 1.00 92.25 521 MET A CA 1
ATOM 4182 C C . MET A 1 521 ? 12.745 0.434 -2.383 1.00 92.25 521 MET A C 1
ATOM 4184 O O . MET A 1 521 ? 11.701 0.303 -3.017 1.00 92.25 521 MET A O 1
ATOM 4188 N N . ASN A 1 522 ? 13.532 -0.597 -2.076 1.00 92.06 522 ASN A N 1
ATOM 4189 C CA . ASN A 1 522 ? 13.219 -2.004 -2.305 1.00 92.06 522 ASN A CA 1
ATOM 4190 C C . ASN A 1 522 ? 12.479 -2.645 -1.108 1.00 92.06 522 ASN A C 1
ATOM 4192 O O . ASN A 1 522 ? 12.502 -3.864 -0.933 1.00 92.06 522 ASN A O 1
ATOM 4196 N N . GLY A 1 523 ? 11.862 -1.840 -0.238 1.00 88.00 523 GLY A N 1
ATOM 4197 C CA . GLY A 1 523 ? 11.046 -2.352 0.859 1.00 88.00 523 GLY A CA 1
ATOM 4198 C C . GLY A 1 523 ? 11.830 -3.049 1.967 1.00 88.00 523 GLY A C 1
ATOM 4199 O O . GLY A 1 523 ? 11.272 -3.879 2.671 1.00 88.00 523 GLY A O 1
ATOM 4200 N N . ASN A 1 524 ? 13.135 -2.783 2.079 1.00 89.75 524 ASN A N 1
ATOM 4201 C CA . ASN A 1 524 ? 14.063 -3.485 2.970 1.00 89.75 524 ASN A CA 1
ATOM 4202 C C . ASN A 1 524 ? 14.188 -5.002 2.731 1.00 89.75 524 ASN A C 1
ATOM 4204 O O . ASN A 1 524 ? 14.730 -5.715 3.573 1.00 89.75 524 ASN A O 1
ATOM 4208 N N . ILE A 1 525 ? 13.777 -5.496 1.557 1.00 90.19 525 ILE A N 1
ATOM 4209 C CA . ILE A 1 525 ? 13.850 -6.923 1.217 1.00 90.19 525 ILE A CA 1
ATOM 4210 C C . ILE A 1 525 ? 15.233 -7.273 0.664 1.00 90.19 525 ILE A C 1
ATOM 4212 O O . ILE A 1 525 ? 15.550 -6.967 -0.491 1.00 90.19 525 ILE A O 1
ATOM 4216 N N . ARG A 1 526 ? 16.075 -7.941 1.458 1.00 91.94 526 ARG A N 1
ATOM 4217 C CA . ARG A 1 526 ? 17.485 -8.168 1.091 1.00 91.94 526 ARG A CA 1
ATOM 4218 C C . ARG A 1 526 ? 17.624 -9.134 -0.079 1.00 91.94 526 ARG A C 1
ATOM 4220 O O . ARG A 1 526 ? 18.351 -8.843 -1.025 1.00 91.94 526 ARG A O 1
ATOM 4227 N N . SER A 1 527 ? 16.908 -10.251 -0.056 1.00 92.12 527 SER A N 1
ATOM 4228 C CA . SER A 1 527 ? 16.876 -11.240 -1.144 1.00 92.12 527 SER A CA 1
ATOM 4229 C C . SER A 1 527 ? 16.546 -10.614 -2.503 1.00 92.12 527 SER A C 1
ATOM 4231 O O . SER A 1 527 ? 17.308 -10.779 -3.456 1.00 92.12 527 SER A O 1
ATOM 4233 N N . MET A 1 528 ? 15.468 -9.831 -2.595 1.00 91.88 528 MET A N 1
ATOM 4234 C CA . MET A 1 528 ? 15.080 -9.142 -3.833 1.00 91.88 528 MET A CA 1
ATOM 4235 C C . MET A 1 528 ? 16.147 -8.128 -4.278 1.00 91.88 528 MET A C 1
ATOM 4237 O O . MET A 1 528 ? 16.500 -8.073 -5.458 1.00 91.88 528 MET A O 1
ATOM 4241 N N . PHE A 1 529 ? 16.715 -7.374 -3.331 1.00 94.56 529 PHE A N 1
ATOM 4242 C CA . PHE A 1 529 ? 17.802 -6.432 -3.598 1.00 94.56 529 PHE A CA 1
ATOM 4243 C C . PHE A 1 529 ? 19.019 -7.144 -4.207 1.00 94.56 529 PHE A C 1
ATOM 4245 O O . PHE A 1 529 ? 19.515 -6.750 -5.266 1.00 94.56 529 PHE A O 1
ATOM 4252 N N . PHE A 1 530 ? 19.468 -8.239 -3.589 1.00 95.31 530 PHE A N 1
ATOM 4253 C CA . PHE A 1 530 ? 20.626 -8.996 -4.058 1.00 95.31 530 PHE A CA 1
ATOM 4254 C C . PHE A 1 530 ? 20.382 -9.708 -5.386 1.00 95.31 530 PHE A C 1
ATOM 4256 O O . PHE A 1 530 ? 21.312 -9.780 -6.183 1.00 95.31 530 PHE A O 1
ATOM 4263 N N . ILE A 1 531 ? 19.163 -10.169 -5.686 1.00 95.50 531 ILE A N 1
ATOM 4264 C CA . ILE A 1 531 ? 18.842 -10.714 -7.016 1.00 95.50 531 ILE A CA 1
ATOM 4265 C C . ILE A 1 531 ? 19.017 -9.641 -8.090 1.00 95.50 531 ILE A C 1
ATOM 4267 O O . ILE A 1 531 ? 19.658 -9.900 -9.109 1.00 95.50 531 ILE A O 1
ATOM 4271 N N . LYS A 1 532 ? 18.508 -8.424 -7.864 1.00 96.06 532 LYS A N 1
ATOM 4272 C CA . LYS A 1 532 ? 18.677 -7.312 -8.813 1.00 96.06 532 LYS A CA 1
ATOM 4273 C C . LYS A 1 532 ? 20.150 -6.985 -9.027 1.00 96.06 532 LYS A C 1
ATOM 4275 O O . LYS A 1 532 ? 20.600 -6.898 -10.169 1.00 96.06 532 LYS A O 1
ATOM 4280 N N . VAL A 1 533 ? 20.910 -6.865 -7.937 1.00 95.62 533 VAL A N 1
ATOM 4281 C CA . VAL A 1 533 ? 22.357 -6.610 -7.988 1.00 95.62 533 VAL A CA 1
ATOM 4282 C C . VAL A 1 533 ? 23.096 -7.746 -8.692 1.00 95.62 533 VAL A C 1
ATOM 4284 O O . VAL A 1 533 ? 23.950 -7.472 -9.529 1.00 95.62 533 VAL A O 1
ATOM 4287 N N . ALA A 1 534 ? 22.759 -9.007 -8.417 1.00 96.25 534 ALA A N 1
ATOM 4288 C CA . ALA A 1 534 ? 23.375 -10.165 -9.057 1.00 96.25 534 ALA A CA 1
ATOM 4289 C C . ALA A 1 534 ? 23.109 -10.170 -10.566 1.00 96.25 534 ALA A C 1
ATOM 4291 O O . ALA A 1 534 ? 24.047 -10.311 -11.347 1.00 96.25 534 ALA A O 1
ATOM 4292 N N . VAL A 1 535 ? 21.863 -9.936 -10.988 1.00 95.94 535 VAL A N 1
ATOM 4293 C CA . VAL A 1 535 ? 21.493 -9.840 -12.407 1.00 95.94 535 VAL A CA 1
ATOM 4294 C C . VAL A 1 535 ? 22.245 -8.699 -13.097 1.00 95.94 535 VAL A C 1
ATOM 4296 O O . VAL A 1 535 ? 22.791 -8.898 -14.183 1.00 95.94 535 VAL A O 1
ATOM 4299 N N . LEU A 1 536 ? 22.376 -7.528 -12.466 1.00 94.31 536 LEU A N 1
ATOM 4300 C CA . LEU A 1 536 ? 23.226 -6.454 -12.994 1.00 94.31 536 LEU A CA 1
ATOM 4301 C C . LEU A 1 536 ? 24.707 -6.852 -13.032 1.00 94.31 536 LEU A C 1
ATOM 4303 O O . LEU A 1 536 ? 25.382 -6.611 -14.031 1.00 94.31 536 LEU A O 1
ATOM 4307 N N . GLY A 1 537 ? 25.205 -7.521 -11.995 1.00 92.56 537 GLY A N 1
ATOM 4308 C CA . GLY A 1 537 ? 26.576 -8.014 -11.901 1.00 92.56 537 GLY A CA 1
ATOM 4309 C C . GLY A 1 537 ? 26.930 -9.031 -12.989 1.00 92.56 537 GLY A C 1
ATOM 4310 O O . GLY A 1 537 ? 28.042 -8.997 -13.515 1.00 92.56 537 GLY A O 1
ATOM 4311 N N . LEU A 1 538 ? 25.983 -9.873 -13.419 1.00 92.19 538 LEU A N 1
ATOM 4312 C CA . LEU A 1 538 ? 26.185 -10.801 -14.540 1.00 92.19 538 LEU A CA 1
ATOM 4313 C C . LEU A 1 538 ? 26.548 -10.071 -15.842 1.00 92.19 538 LEU A C 1
ATOM 4315 O O . LEU A 1 538 ? 27.325 -10.589 -16.642 1.00 92.19 538 LEU A O 1
ATOM 4319 N N . ASN A 1 539 ? 26.065 -8.841 -16.030 1.00 89.12 539 ASN A N 1
ATOM 4320 C CA . ASN A 1 539 ? 26.403 -8.009 -17.186 1.00 89.12 539 ASN A CA 1
ATOM 4321 C C . ASN A 1 539 ? 27.844 -7.463 -17.141 1.00 89.12 539 ASN A C 1
ATOM 4323 O O . ASN A 1 539 ? 28.374 -7.051 -18.174 1.00 89.12 539 ASN A O 1
ATOM 4327 N N . LEU A 1 540 ? 28.507 -7.504 -15.978 1.00 86.75 540 LEU A N 1
ATOM 4328 C CA . LEU A 1 540 ? 29.926 -7.163 -15.816 1.00 86.75 540 LEU A CA 1
ATOM 4329 C C . LEU A 1 540 ? 30.857 -8.335 -16.147 1.00 86.75 540 LEU A C 1
ATOM 4331 O O . LEU A 1 540 ? 32.007 -8.111 -16.525 1.00 86.75 540 LEU A O 1
ATOM 4335 N N . LEU A 1 541 ? 30.389 -9.584 -16.044 1.00 83.94 541 LEU A N 1
ATOM 4336 C CA . LEU A 1 541 ? 31.225 -10.767 -16.285 1.00 83.94 541 LEU A CA 1
ATOM 4337 C C . LEU A 1 541 ? 31.874 -10.780 -17.680 1.00 83.94 541 LEU A C 1
ATOM 4339 O O . LEU A 1 541 ? 33.071 -11.060 -17.749 1.00 83.94 541 LEU A O 1
ATOM 4343 N N . PRO A 1 542 ? 31.184 -10.417 -18.783 1.00 77.38 542 PRO A N 1
ATOM 4344 C CA . PRO A 1 542 ? 31.822 -10.281 -20.091 1.00 77.38 542 PRO A CA 1
ATOM 4345 C C . PRO A 1 542 ? 32.967 -9.272 -20.120 1.00 77.38 542 PRO A C 1
ATOM 4347 O O . PRO A 1 542 ? 33.958 -9.494 -20.811 1.00 77.38 542 PRO A O 1
ATOM 4350 N N . LEU A 1 543 ? 32.855 -8.189 -19.348 1.00 75.38 543 LEU A N 1
ATOM 4351 C CA . LEU A 1 543 ? 33.898 -7.176 -19.259 1.00 75.38 543 LEU A CA 1
ATOM 4352 C C . LEU A 1 543 ? 35.133 -7.707 -18.524 1.00 75.38 543 LEU A C 1
ATOM 4354 O O . LEU A 1 543 ? 36.244 -7.336 -18.891 1.00 75.38 543 LEU A O 1
ATOM 4358 N N . VAL A 1 544 ? 34.952 -8.558 -17.508 1.00 75.81 544 VAL A N 1
ATOM 4359 C CA . VAL A 1 544 ? 36.029 -9.054 -16.633 1.00 75.81 544 VAL A CA 1
ATOM 4360 C C . VAL A 1 544 ? 36.669 -10.343 -17.158 1.00 75.81 544 VAL A C 1
ATOM 4362 O O . VAL A 1 544 ? 37.896 -10.405 -17.228 1.00 75.81 544 VAL A O 1
ATOM 4365 N N . LEU A 1 545 ? 35.858 -11.339 -17.535 1.00 68.81 545 LEU A N 1
ATOM 4366 C CA . LEU A 1 545 ? 36.279 -12.721 -17.809 1.00 68.81 545 LEU A CA 1
ATOM 4367 C C . LEU A 1 545 ? 36.547 -13.019 -19.290 1.00 68.81 545 LEU A C 1
ATOM 4369 O O . LEU A 1 545 ? 37.412 -13.831 -19.597 1.00 68.81 545 LEU A O 1
ATOM 4373 N N . PHE A 1 546 ? 35.827 -12.374 -20.211 1.00 61.38 546 PHE A N 1
ATOM 4374 C CA . PHE A 1 546 ? 35.889 -12.674 -21.650 1.00 61.38 546 PHE A CA 1
ATOM 4375 C C . PHE A 1 546 ? 36.641 -11.590 -22.436 1.00 61.38 546 PHE A C 1
ATOM 4377 O O . PHE A 1 546 ? 36.268 -11.227 -23.551 1.00 61.38 546 PHE A O 1
ATOM 4384 N N . SER A 1 547 ? 37.696 -11.031 -21.833 1.00 49.50 547 SER A N 1
ATOM 4385 C CA . SER A 1 547 ? 38.453 -9.939 -22.436 1.00 49.50 547 SER A CA 1
ATOM 4386 C C . SER A 1 547 ? 39.389 -10.443 -23.533 1.00 49.50 547 SER A C 1
ATOM 4388 O O . SER A 1 547 ? 40.511 -10.866 -23.252 1.00 49.50 547 SER A O 1
ATOM 4390 N N . ASP A 1 548 ? 38.989 -10.278 -24.790 1.00 47.00 548 ASP A N 1
ATOM 4391 C CA . ASP A 1 548 ? 39.971 -10.087 -25.852 1.00 47.00 548 ASP A CA 1
ATOM 4392 C C . ASP A 1 548 ? 40.663 -8.745 -25.588 1.00 47.00 548 ASP A C 1
ATOM 4394 O O . ASP A 1 548 ? 40.097 -7.669 -25.801 1.00 47.00 548 ASP A O 1
ATOM 4398 N N . SER A 1 549 ? 41.881 -8.792 -25.042 1.00 42.62 549 SER A N 1
ATOM 4399 C CA . SER A 1 549 ? 42.686 -7.591 -24.841 1.00 42.62 549 SER A CA 1
ATOM 4400 C C . SER A 1 549 ? 42.929 -6.932 -26.198 1.00 42.62 549 SER A C 1
ATOM 4402 O O . SER A 1 549 ? 43.573 -7.530 -27.068 1.00 42.62 549 SER A O 1
ATOM 4404 N N . MET A 1 550 ? 42.472 -5.693 -26.384 1.00 45.56 550 MET A N 1
ATOM 4405 C CA . MET A 1 550 ? 42.919 -4.878 -27.509 1.00 45.56 550 MET A CA 1
ATOM 4406 C C . MET A 1 550 ? 44.348 -4.420 -27.222 1.00 45.56 550 MET A C 1
ATOM 4408 O O . MET A 1 550 ? 44.591 -3.306 -26.767 1.00 45.56 550 MET A O 1
ATOM 4412 N N . THR A 1 551 ? 45.316 -5.319 -27.407 1.00 35.44 551 THR A N 1
ATOM 4413 C CA . THR A 1 551 ? 46.726 -4.998 -27.190 1.00 35.44 551 THR A CA 1
ATOM 4414 C C . THR A 1 551 ? 47.163 -3.874 -28.128 1.00 35.44 551 THR A C 1
ATOM 4416 O O . THR A 1 551 ? 47.003 -3.917 -29.349 1.00 35.44 551 THR A O 1
ATOM 4419 N N . THR A 1 552 ? 47.804 -2.874 -27.531 1.00 38.91 552 THR A N 1
ATOM 4420 C CA . THR A 1 552 ? 48.386 -1.654 -28.113 1.00 38.91 552 THR A CA 1
ATOM 4421 C C . THR A 1 552 ? 49.483 -1.892 -29.163 1.00 38.91 552 THR A C 1
ATOM 4423 O O . THR A 1 552 ? 50.060 -0.937 -29.675 1.00 38.91 552 THR A O 1
ATOM 4426 N N . ARG A 1 553 ? 49.759 -3.142 -29.558 1.00 30.89 553 ARG A N 1
ATOM 4427 C CA . ARG A 1 553 ? 50.754 -3.491 -30.590 1.00 30.89 553 ARG A CA 1
ATOM 4428 C C . ARG A 1 553 ? 50.182 -3.629 -32.006 1.00 30.89 553 ARG A C 1
ATOM 4430 O O . ARG A 1 553 ? 50.935 -3.880 -32.940 1.00 30.89 553 ARG A O 1
ATOM 4437 N N . GLY A 1 554 ? 48.873 -3.439 -32.180 1.00 33.78 554 GLY A N 1
ATOM 4438 C CA . GLY A 1 554 ? 48.177 -3.590 -33.463 1.00 33.78 554 GLY A CA 1
ATOM 4439 C C . GLY A 1 554 ? 47.651 -2.301 -34.097 1.00 33.78 554 GLY A C 1
ATOM 4440 O O . GLY A 1 554 ? 46.945 -2.404 -35.098 1.00 33.78 554 GLY A O 1
ATOM 4441 N N . TYR A 1 555 ? 47.980 -1.117 -33.559 1.00 37.91 555 TYR A N 1
ATOM 4442 C CA . TYR A 1 555 ? 47.331 0.159 -33.921 1.00 37.91 555 TYR A CA 1
ATOM 4443 C C . TYR A 1 555 ? 47.408 0.509 -35.422 1.00 37.91 555 TYR A C 1
ATOM 4445 O O . TYR A 1 555 ? 46.601 1.294 -35.906 1.00 37.91 555 TYR A O 1
ATOM 4453 N N . TRP A 1 556 ? 48.324 -0.115 -36.175 1.00 33.41 556 TRP A N 1
ATOM 4454 C CA . TRP A 1 556 ? 48.469 0.100 -37.619 1.00 33.41 556 TRP A CA 1
ATOM 4455 C C . TRP A 1 556 ? 48.413 -1.147 -38.513 1.00 33.41 556 TRP A C 1
ATOM 4457 O O . TRP A 1 556 ? 48.215 -0.987 -39.711 1.00 33.41 556 TRP A O 1
ATOM 4467 N N . TYR A 1 557 ? 48.532 -2.375 -37.991 1.00 31.61 557 TYR A N 1
ATOM 4468 C CA . TYR A 1 557 ? 48.673 -3.563 -38.863 1.00 31.61 557 TYR A CA 1
ATOM 4469 C C . TYR A 1 557 ? 47.765 -4.756 -38.542 1.00 31.61 557 TYR A C 1
ATOM 4471 O O . TYR A 1 557 ? 47.727 -5.726 -39.291 1.00 31.61 557 TYR A O 1
ATOM 4479 N N . ARG A 1 558 ? 46.965 -4.675 -37.476 1.00 30.75 558 ARG A N 1
ATOM 4480 C CA . ARG A 1 558 ? 45.826 -5.577 -37.250 1.00 30.75 558 ARG A CA 1
ATOM 4481 C C . ARG A 1 558 ? 44.642 -4.754 -36.767 1.00 30.75 558 ARG A C 1
ATOM 4483 O O . ARG A 1 558 ? 44.106 -4.956 -35.685 1.00 30.75 558 ARG A O 1
ATOM 4490 N N . SER A 1 559 ? 44.243 -3.798 -37.608 1.00 32.50 559 SER A N 1
ATOM 4491 C CA . SER A 1 559 ? 42.838 -3.407 -37.666 1.00 32.50 559 SER A CA 1
ATOM 4492 C C . SER A 1 559 ? 42.043 -4.694 -37.836 1.00 32.50 559 SER A C 1
ATOM 4494 O O . SER A 1 559 ? 42.176 -5.350 -38.862 1.00 32.50 559 SER A O 1
ATOM 4496 N N . PHE A 1 560 ? 41.323 -5.064 -36.787 1.00 35.75 560 PHE A N 1
ATOM 4497 C CA . PHE A 1 560 ? 40.112 -5.862 -36.794 1.00 35.75 560 PHE A CA 1
ATOM 4498 C C . PHE A 1 560 ? 39.716 -6.455 -38.151 1.00 35.75 560 PHE A C 1
ATOM 4500 O O . PHE A 1 560 ? 39.428 -5.722 -39.098 1.00 35.75 560 PHE A O 1
ATOM 4507 N N . ALA A 1 561 ? 39.517 -7.772 -38.177 1.00 33.44 561 ALA A N 1
ATOM 4508 C CA . ALA A 1 561 ? 38.596 -8.429 -39.103 1.00 33.44 561 ALA A CA 1
ATOM 4509 C C . ALA A 1 561 ? 37.124 -8.004 -38.841 1.00 33.44 561 ALA A C 1
ATOM 4511 O O . ALA A 1 561 ? 36.214 -8.820 -38.858 1.00 33.44 561 ALA A O 1
ATOM 4512 N N . THR A 1 562 ? 36.896 -6.721 -38.554 1.00 38.31 562 THR A N 1
ATOM 4513 C CA . THR A 1 562 ? 35.629 -6.023 -38.744 1.00 38.31 562 THR A CA 1
ATOM 4514 C C . THR A 1 562 ? 35.539 -5.762 -40.241 1.00 38.31 562 THR A C 1
ATOM 4516 O O . THR A 1 562 ? 36.419 -5.087 -40.795 1.00 38.31 562 THR A O 1
ATOM 4519 N N . GLY A 1 563 ? 34.526 -6.308 -40.914 1.00 37.16 563 GLY A N 1
ATOM 4520 C CA . GLY A 1 563 ? 34.290 -6.023 -42.327 1.00 37.16 563 GLY A CA 1
ATOM 4521 C C . GLY A 1 563 ? 34.257 -4.508 -42.559 1.00 37.16 563 GLY A C 1
ATOM 4522 O O . GLY A 1 563 ? 33.828 -3.750 -41.687 1.00 37.16 563 GLY A O 1
ATOM 4523 N N . GLY A 1 564 ? 34.711 -4.034 -43.726 1.00 36.44 564 GLY A N 1
ATOM 4524 C CA . GLY A 1 564 ? 34.777 -2.596 -44.054 1.00 36.44 564 GLY A CA 1
ATOM 4525 C C . GLY A 1 564 ? 33.461 -1.830 -43.836 1.00 36.44 564 GLY A C 1
ATOM 4526 O O . GLY A 1 564 ? 33.463 -0.608 -43.699 1.00 36.44 564 GLY A O 1
ATOM 4527 N N . VAL A 1 565 ? 32.349 -2.553 -43.719 1.00 42.84 565 VAL A N 1
ATOM 4528 C CA . VAL A 1 565 ? 31.012 -2.042 -43.431 1.00 42.84 565 VAL A CA 1
ATOM 4529 C C . VAL A 1 565 ? 30.818 -1.637 -41.967 1.00 42.84 565 VAL A C 1
ATOM 4531 O O . VAL A 1 565 ? 30.195 -0.611 -41.734 1.00 42.84 565 VAL A O 1
ATOM 4534 N N . GLU A 1 566 ? 31.415 -2.312 -40.981 1.00 38.44 566 GLU A N 1
ATOM 4535 C CA . GLU A 1 566 ? 31.355 -1.873 -39.572 1.00 38.44 566 GLU A CA 1
ATOM 4536 C C . GLU A 1 566 ? 32.156 -0.579 -39.354 1.00 38.44 566 GLU A C 1
ATOM 4538 O O . GLU A 1 566 ? 31.710 0.315 -38.635 1.00 38.44 566 GLU A O 1
ATOM 4543 N N . LYS A 1 567 ? 33.285 -0.409 -40.061 1.00 39.75 567 LYS A N 1
ATOM 4544 C CA 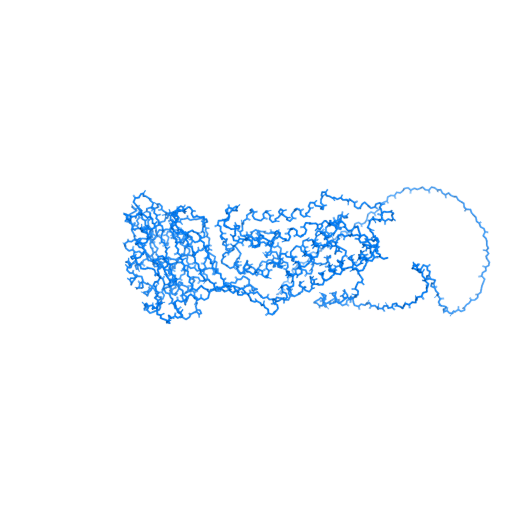. LYS A 1 567 ? 34.010 0.876 -40.127 1.00 39.75 567 LYS A CA 1
ATOM 4545 C C . LYS A 1 567 ? 33.188 1.955 -40.836 1.00 39.75 567 LYS A C 1
ATOM 4547 O O . LYS A 1 567 ? 33.151 3.092 -40.370 1.00 39.75 567 LYS A O 1
ATOM 4552 N N . ALA A 1 568 ? 32.512 1.616 -41.934 1.00 37.28 568 ALA A N 1
ATOM 4553 C CA . ALA A 1 568 ? 31.650 2.550 -42.656 1.00 37.28 568 ALA A CA 1
ATOM 4554 C C . ALA A 1 568 ? 30.387 2.926 -41.864 1.00 37.28 568 ALA A C 1
ATOM 4556 O O . ALA A 1 568 ? 29.899 4.041 -42.014 1.00 37.28 568 ALA A O 1
ATOM 4557 N N . LEU A 1 569 ? 29.882 2.041 -41.003 1.00 40.72 569 LEU A N 1
ATOM 4558 C CA . LEU A 1 569 ? 28.734 2.278 -40.127 1.00 40.72 569 LEU A CA 1
ATOM 4559 C C . LEU A 1 569 ? 29.112 3.035 -38.863 1.00 40.72 569 LEU A C 1
ATOM 4561 O O . LEU A 1 569 ? 28.392 3.953 -38.500 1.00 40.72 569 LEU A O 1
ATOM 4565 N N . ALA A 1 570 ? 30.260 2.745 -38.248 1.00 39.25 570 ALA A N 1
ATOM 4566 C CA . ALA A 1 570 ? 30.804 3.571 -37.172 1.00 39.25 570 ALA A CA 1
ATOM 4567 C C . ALA A 1 570 ? 31.107 4.999 -37.665 1.00 39.25 570 ALA A C 1
ATOM 4569 O O . ALA A 1 570 ? 30.849 5.964 -36.948 1.00 39.25 570 ALA A O 1
ATOM 4570 N N . MET A 1 571 ? 31.573 5.152 -38.914 1.00 34.75 571 MET A N 1
ATOM 4571 C CA . MET A 1 571 ? 31.706 6.464 -39.554 1.00 34.75 571 MET A CA 1
ATOM 4572 C C . MET A 1 571 ? 30.345 7.071 -39.939 1.00 34.75 571 MET A C 1
ATOM 4574 O O . MET A 1 571 ? 30.097 8.226 -39.623 1.00 34.75 571 MET A O 1
ATOM 4578 N N . ARG A 1 572 ? 29.400 6.339 -40.544 1.00 34.94 572 ARG A N 1
ATOM 4579 C CA . ARG A 1 572 ? 28.076 6.894 -40.909 1.00 34.94 572 ARG A CA 1
ATOM 4580 C C . ARG A 1 572 ? 27.195 7.228 -39.702 1.00 34.94 572 ARG A C 1
ATOM 4582 O O . ARG A 1 572 ? 26.491 8.229 -39.755 1.00 34.94 572 ARG A O 1
ATOM 4589 N N . ALA A 1 573 ? 27.284 6.479 -38.605 1.00 36.28 573 ALA A N 1
ATOM 4590 C CA . ALA A 1 573 ? 26.655 6.817 -37.325 1.00 36.28 573 ALA A CA 1
ATOM 4591 C C . ALA A 1 573 ? 27.282 8.066 -36.674 1.00 36.28 573 ALA A C 1
ATOM 4593 O O . ALA A 1 573 ? 26.639 8.710 -35.850 1.00 36.28 573 ALA A O 1
ATOM 4594 N N . SER A 1 574 ? 28.507 8.431 -37.071 1.00 37.59 574 SER A N 1
ATOM 4595 C CA . SER A 1 574 ? 29.183 9.674 -36.683 1.00 37.59 574 SER A CA 1
ATOM 4596 C C . SER A 1 574 ? 28.886 10.862 -37.615 1.00 37.59 574 SER A C 1
ATOM 4598 O O . SER A 1 574 ? 29.248 11.981 -37.263 1.00 37.59 574 SER A O 1
ATOM 4600 N N . TYR A 1 575 ? 28.274 10.649 -38.791 1.00 34.62 575 TYR A N 1
ATOM 4601 C CA . TYR A 1 575 ? 28.154 11.669 -39.851 1.00 34.62 575 TYR A CA 1
ATOM 4602 C C . TYR A 1 575 ? 26.782 11.711 -40.554 1.00 34.62 575 TYR A C 1
ATOM 4604 O O . TYR A 1 575 ? 26.670 12.215 -41.673 1.00 34.62 575 TYR A O 1
ATOM 4612 N N . LEU A 1 576 ? 25.711 11.223 -39.922 1.00 33.34 576 LEU A N 1
ATOM 4613 C CA . LEU A 1 576 ? 24.346 11.425 -40.416 1.00 33.34 576 LEU A CA 1
ATOM 4614 C C . LEU A 1 576 ? 23.842 12.825 -39.999 1.00 33.34 576 LEU A C 1
ATOM 4616 O O . LEU A 1 576 ? 23.094 12.920 -39.040 1.00 33.34 576 LEU A O 1
ATOM 4620 N N . ILE A 1 577 ? 24.299 13.865 -40.721 1.00 33.12 577 ILE A N 1
ATOM 4621 C CA . ILE A 1 577 ? 23.857 15.287 -40.750 1.00 33.12 577 ILE A CA 1
ATOM 4622 C C . ILE A 1 577 ? 23.780 16.005 -39.377 1.00 33.12 577 ILE A C 1
ATOM 4624 O O . ILE A 1 577 ? 23.205 15.514 -38.416 1.00 33.12 577 ILE A O 1
ATOM 4628 N N . SER A 1 578 ? 24.345 17.216 -39.288 1.00 46.66 578 SER A N 1
ATOM 4629 C CA . SER A 1 578 ? 24.439 18.040 -38.067 1.00 46.66 578 SER A CA 1
ATOM 4630 C C . SER A 1 578 ? 23.077 18.406 -37.423 1.00 46.66 578 SER A C 1
ATOM 4632 O O . SER A 1 578 ? 22.537 19.493 -37.604 1.00 46.66 578 SER A O 1
ATOM 4634 N N . ILE A 1 579 ? 22.527 17.474 -36.638 1.00 40.31 579 ILE A N 1
ATOM 4635 C CA . ILE A 1 579 ? 21.693 17.729 -35.448 1.00 40.31 579 ILE A CA 1
ATOM 4636 C C . ILE A 1 579 ? 22.579 17.787 -34.196 1.00 40.31 579 ILE A C 1
ATOM 4638 O O . ILE A 1 579 ? 22.182 18.368 -33.193 1.00 40.31 579 ILE A O 1
ATOM 4642 N N . ASP A 1 580 ? 23.795 17.232 -34.249 1.00 42.88 580 ASP A N 1
ATOM 4643 C CA . ASP A 1 580 ? 24.740 17.249 -33.127 1.00 42.88 580 ASP A CA 1
ATOM 4644 C C . ASP A 1 580 ? 25.133 18.683 -32.713 1.00 42.88 580 ASP A C 1
ATOM 4646 O O . ASP A 1 580 ? 25.320 18.927 -31.522 1.00 42.88 580 ASP A O 1
ATOM 4650 N N . ASP A 1 581 ? 25.166 19.650 -33.644 1.00 45.00 581 ASP A N 1
ATOM 4651 C CA . ASP A 1 581 ? 25.376 21.065 -33.293 1.00 45.00 581 ASP A CA 1
ATOM 4652 C C . ASP A 1 581 ? 24.128 21.669 -32.627 1.00 45.00 581 ASP A C 1
ATOM 4654 O O . ASP A 1 581 ? 24.246 22.441 -31.680 1.00 45.00 581 ASP A O 1
ATOM 4658 N N . TRP A 1 582 ? 22.923 21.258 -33.038 1.00 42.97 582 TRP A N 1
ATOM 4659 C CA . TRP A 1 582 ? 21.674 21.665 -32.383 1.00 42.97 582 TRP A CA 1
ATOM 4660 C C . TRP A 1 582 ? 21.532 21.059 -30.985 1.00 42.97 582 TRP A C 1
ATOM 4662 O O . TRP A 1 582 ? 21.095 21.758 -30.079 1.00 42.97 582 TRP A O 1
ATOM 4672 N N . TYR A 1 583 ? 21.941 19.802 -30.795 1.00 45.44 583 TYR A N 1
ATOM 4673 C CA . TYR A 1 583 ? 21.944 19.065 -29.526 1.00 45.44 583 TYR A CA 1
ATOM 4674 C C . TYR A 1 583 ? 22.869 19.711 -28.491 1.00 45.44 583 TYR A C 1
ATOM 4676 O O . TYR A 1 583 ? 22.472 19.907 -27.348 1.00 45.44 583 TYR A O 1
ATOM 4684 N N . VAL A 1 584 ? 24.077 20.113 -28.899 1.00 47.88 584 VAL A N 1
ATOM 4685 C CA . VAL A 1 584 ? 25.001 20.865 -28.037 1.00 47.88 584 VAL A CA 1
ATOM 4686 C C . VAL A 1 584 ? 24.453 22.268 -27.752 1.00 47.88 584 VAL A C 1
ATOM 4688 O O . VAL A 1 584 ? 24.481 22.708 -26.608 1.00 47.88 584 VAL A O 1
ATOM 4691 N N . VAL A 1 585 ? 23.881 22.955 -28.744 1.00 43.34 585 VAL A N 1
ATOM 4692 C CA . VAL A 1 585 ? 23.315 24.306 -28.565 1.00 43.34 585 VAL A CA 1
ATOM 4693 C C . VAL A 1 585 ? 22.058 24.314 -27.681 1.00 43.34 585 VAL A C 1
ATOM 4695 O O . VAL A 1 585 ? 21.902 25.229 -26.876 1.00 43.34 585 VAL A O 1
ATOM 4698 N N . THR A 1 586 ? 21.184 23.305 -27.764 1.00 48.84 586 THR A N 1
ATOM 4699 C CA . THR A 1 586 ? 19.979 23.203 -26.913 1.00 48.84 586 THR A CA 1
ATOM 4700 C C . THR A 1 586 ? 20.273 22.636 -25.527 1.00 48.84 586 THR A C 1
ATOM 4702 O O . THR A 1 586 ? 19.735 23.159 -24.555 1.00 48.84 586 THR A O 1
ATOM 4705 N N . ALA A 1 587 ? 21.166 21.648 -25.394 1.00 47.19 587 ALA A N 1
ATOM 4706 C CA . ALA A 1 587 ? 21.568 21.117 -24.087 1.00 47.19 587 ALA A CA 1
ATOM 4707 C C . ALA A 1 587 ? 22.424 22.108 -23.272 1.00 47.19 587 ALA A C 1
ATOM 4709 O O . ALA A 1 587 ? 22.394 22.072 -22.044 1.00 47.19 587 ALA A O 1
ATOM 4710 N N . LEU A 1 588 ? 23.161 23.014 -23.932 1.00 43.94 588 LEU A N 1
ATOM 4711 C CA . LEU A 1 588 ? 23.951 24.069 -23.280 1.00 43.94 588 LEU A CA 1
ATOM 4712 C C . LEU A 1 588 ? 23.220 25.421 -23.180 1.00 43.94 588 LEU A C 1
ATOM 4714 O O . LEU A 1 588 ? 23.765 26.357 -22.598 1.00 43.94 588 LEU A O 1
ATOM 4718 N N . ALA A 1 589 ? 21.994 25.552 -23.698 1.00 46.22 589 ALA A N 1
ATOM 4719 C CA . ALA A 1 589 ? 21.204 26.786 -23.606 1.00 46.22 589 ALA A CA 1
ATOM 4720 C C . ALA A 1 589 ? 20.979 27.305 -22.161 1.00 46.22 589 ALA A C 1
ATOM 4722 O O . ALA A 1 589 ? 20.976 28.527 -21.981 1.00 46.22 589 ALA A O 1
ATOM 4723 N N . PRO A 1 590 ? 20.863 26.449 -21.121 1.00 45.78 590 PRO A N 1
ATOM 4724 C CA . PRO A 1 590 ? 20.810 26.896 -19.723 1.00 45.78 590 PRO A CA 1
ATOM 4725 C C . PRO A 1 590 ? 22.151 27.431 -19.183 1.00 45.78 590 PRO A C 1
ATOM 4727 O O . PRO A 1 590 ? 22.169 28.151 -18.192 1.00 45.78 590 PRO A O 1
ATOM 4730 N N . LEU A 1 591 ? 23.280 27.122 -19.835 1.00 42.47 591 LEU A N 1
ATOM 4731 C CA . LEU A 1 591 ? 24.645 27.470 -19.403 1.00 42.47 591 LEU A CA 1
ATOM 4732 C C . LEU A 1 591 ? 25.151 28.793 -20.014 1.00 42.47 591 LEU A C 1
ATOM 4734 O O . LEU A 1 591 ? 26.353 29.000 -20.188 1.00 42.47 591 LEU A O 1
ATOM 4738 N N . ARG A 1 592 ? 24.232 29.716 -20.326 1.00 39.41 592 ARG A N 1
ATOM 4739 C CA . ARG A 1 592 ? 24.456 30.982 -21.056 1.00 39.41 592 ARG A CA 1
ATOM 4740 C C . ARG A 1 592 ? 25.477 31.967 -20.451 1.00 39.41 592 ARG A C 1
ATOM 4742 O O . ARG A 1 592 ? 25.745 32.979 -21.084 1.00 39.41 592 ARG A O 1
ATOM 4749 N N . MET A 1 593 ? 26.072 31.701 -19.285 1.00 39.06 593 MET A N 1
ATOM 4750 C CA . MET A 1 593 ? 27.035 32.608 -18.632 1.00 39.06 593 MET A CA 1
ATOM 4751 C C . MET A 1 593 ? 28.501 32.455 -19.086 1.00 39.06 593 MET A C 1
ATOM 4753 O O . MET A 1 593 ? 29.370 33.157 -18.577 1.00 39.06 593 MET A O 1
ATOM 4757 N N . LEU A 1 594 ? 28.813 31.567 -20.037 1.00 40.75 594 LEU A N 1
ATOM 4758 C CA . LEU A 1 594 ? 30.191 31.336 -20.501 1.00 40.75 594 LEU A CA 1
ATOM 4759 C C . LEU A 1 594 ? 30.361 31.739 -21.979 1.00 40.75 594 LEU A C 1
ATOM 4761 O O . LEU A 1 594 ? 30.363 30.902 -22.878 1.00 40.75 594 LEU A O 1
ATOM 4765 N N . GLU A 1 595 ? 30.536 33.040 -22.232 1.00 36.38 595 GLU A N 1
ATOM 4766 C CA . GLU A 1 595 ? 30.547 33.683 -23.567 1.00 36.38 595 GLU A CA 1
ATOM 4767 C C . GLU A 1 595 ? 31.634 33.206 -24.559 1.00 36.38 595 GLU A C 1
ATOM 4769 O O . GLU A 1 595 ? 31.588 33.543 -25.741 1.00 36.38 595 GLU A O 1
ATOM 4774 N N . LYS A 1 596 ? 32.628 32.408 -24.148 1.00 37.88 596 LYS A N 1
ATOM 4775 C CA . LYS A 1 596 ? 33.835 32.164 -24.971 1.00 37.88 596 LYS A CA 1
ATOM 4776 C C . LYS A 1 596 ? 33.779 30.987 -25.956 1.00 37.88 596 LYS A C 1
ATOM 4778 O O . LYS A 1 596 ? 34.769 30.750 -26.643 1.00 37.88 596 LYS A O 1
ATOM 4783 N N . LEU A 1 597 ? 32.667 30.258 -26.070 1.00 35.56 597 LEU A N 1
ATOM 4784 C CA . LEU A 1 597 ? 32.599 29.031 -26.892 1.00 35.56 597 LEU A CA 1
ATOM 4785 C C . LEU A 1 597 ? 31.968 29.202 -28.291 1.00 35.56 597 LEU A C 1
ATOM 4787 O O . LEU A 1 597 ? 31.863 28.231 -29.035 1.00 35.56 597 LEU A O 1
ATOM 4791 N N . TRP A 1 598 ? 31.585 30.416 -28.692 1.00 35.75 598 TRP A N 1
ATOM 4792 C CA . TRP A 1 598 ? 30.785 30.661 -29.903 1.00 35.75 598 TRP A CA 1
ATOM 4793 C C . TRP A 1 598 ? 31.587 31.239 -31.081 1.00 35.75 598 TRP A C 1
ATOM 4795 O O . TRP A 1 598 ? 31.398 32.388 -31.465 1.00 35.75 598 TRP A O 1
ATOM 4805 N N . ASN A 1 599 ? 32.485 30.459 -31.691 1.00 34.06 599 ASN A N 1
ATOM 4806 C CA . ASN A 1 599 ? 33.099 30.850 -32.972 1.00 34.06 599 ASN A CA 1
ATOM 4807 C C . ASN A 1 599 ? 33.514 29.637 -33.821 1.00 34.06 599 ASN A C 1
ATOM 4809 O O . ASN A 1 599 ? 34.668 29.208 -33.784 1.00 34.06 599 ASN A O 1
ATOM 4813 N N . HIS A 1 600 ? 32.603 29.106 -34.643 1.00 32.84 600 HIS A N 1
ATOM 4814 C CA . HIS A 1 600 ? 32.939 28.149 -35.706 1.00 32.84 600 HIS A CA 1
ATOM 4815 C C . HIS A 1 600 ? 32.403 28.631 -37.065 1.00 32.84 600 HIS A C 1
ATOM 4817 O O . HIS A 1 600 ? 31.221 28.928 -37.216 1.00 32.84 600 HIS A O 1
ATOM 4823 N N . ARG A 1 601 ? 33.302 28.737 -38.057 1.00 28.31 601 ARG A N 1
ATOM 4824 C CA . ARG A 1 601 ? 32.985 29.042 -39.464 1.00 28.31 601 ARG A CA 1
ATOM 4825 C C . ARG A 1 601 ? 32.733 27.742 -40.233 1.00 28.31 601 ARG A C 1
ATOM 4827 O O . ARG A 1 601 ? 33.485 26.784 -40.083 1.00 28.31 601 ARG A O 1
ATOM 4834 N N . ILE A 1 602 ? 31.709 27.748 -41.083 1.00 27.89 602 ILE A N 1
ATOM 4835 C CA . ILE A 1 602 ? 31.256 26.605 -41.888 1.00 27.89 602 ILE A CA 1
ATOM 4836 C C . ILE A 1 602 ? 31.972 26.614 -43.248 1.00 27.89 602 ILE A C 1
ATOM 4838 O O . ILE A 1 602 ? 32.007 27.644 -43.919 1.00 27.89 602 ILE A O 1
ATOM 4842 N N . MET A 1 603 ? 32.506 25.467 -43.678 1.00 24.59 603 MET A N 1
ATOM 4843 C CA . MET A 1 603 ? 32.959 25.240 -45.056 1.00 24.59 603 MET A CA 1
ATOM 4844 C C . MET A 1 603 ? 32.166 24.066 -45.648 1.00 24.59 603 MET A C 1
ATOM 4846 O O . MET A 1 603 ? 32.150 22.978 -45.078 1.00 24.59 603 MET A O 1
ATOM 4850 N N . VAL A 1 604 ? 31.494 24.297 -46.777 1.00 25.62 604 VAL A N 1
ATOM 4851 C CA . VAL A 1 604 ? 30.686 23.303 -47.502 1.00 25.62 604 VAL A CA 1
ATOM 4852 C C . VAL A 1 604 ? 31.455 22.927 -48.769 1.00 25.62 604 VAL A C 1
ATOM 4854 O O . VAL A 1 604 ? 31.698 23.791 -49.608 1.00 25.62 604 VAL A O 1
ATOM 4857 N N . PHE A 1 605 ? 31.897 21.674 -48.907 1.00 28.33 605 PHE A N 1
ATOM 4858 C CA . PHE A 1 605 ? 32.621 21.244 -50.109 1.00 28.33 605 PHE A CA 1
ATOM 4859 C C . PHE A 1 605 ? 31.689 21.061 -51.315 1.00 28.33 605 PHE A C 1
ATOM 4861 O O . PHE A 1 605 ? 30.572 20.558 -51.187 1.00 28.33 605 PHE A O 1
ATOM 4868 N N . SER A 1 606 ? 32.204 21.434 -52.490 1.00 29.67 606 SER A N 1
ATOM 4869 C CA . SER A 1 606 ? 31.670 21.135 -53.817 1.00 29.67 606 SER A CA 1
ATOM 4870 C C . SER A 1 606 ? 32.107 19.742 -54.287 1.00 29.67 606 SER A C 1
ATOM 4872 O O . SER A 1 606 ? 33.190 19.262 -53.956 1.00 29.67 606 SER A O 1
ATOM 4874 N N . VAL A 1 607 ? 31.256 19.088 -55.078 1.00 27.03 607 VAL A N 1
ATOM 4875 C CA . VAL A 1 607 ? 31.522 17.771 -55.668 1.00 27.03 607 VAL A CA 1
ATOM 4876 C C . VAL A 1 607 ? 31.910 17.955 -57.133 1.00 27.03 607 VAL A C 1
ATOM 4878 O O . VAL A 1 607 ? 31.130 18.507 -57.904 1.00 27.03 607 VAL A O 1
ATOM 4881 N N . THR A 1 608 ? 33.065 17.433 -57.545 1.00 27.75 608 THR A N 1
ATOM 4882 C CA . THR A 1 608 ? 33.336 17.123 -58.956 1.00 27.75 608 THR A CA 1
ATOM 4883 C C . THR A 1 608 ? 33.609 15.633 -59.117 1.00 27.75 608 THR A C 1
ATOM 4885 O O . THR A 1 608 ? 34.339 15.014 -58.347 1.00 27.75 608 THR A O 1
ATOM 4888 N N . ARG A 1 609 ? 32.947 15.048 -60.118 1.00 29.47 609 ARG A N 1
ATOM 4889 C CA . ARG A 1 609 ? 32.997 13.631 -60.478 1.00 29.47 609 ARG A CA 1
ATOM 4890 C C . ARG A 1 609 ? 33.961 13.470 -61.650 1.00 29.47 609 ARG A C 1
ATOM 4892 O O . ARG A 1 609 ? 33.701 14.019 -62.715 1.00 29.47 609 ARG A O 1
ATOM 4899 N N . THR A 1 610 ? 35.019 12.687 -61.482 1.00 31.34 610 THR A N 1
ATOM 4900 C CA . THR A 1 610 ? 35.874 12.239 -62.593 1.00 31.34 610 THR A CA 1
ATOM 4901 C C . THR A 1 610 ? 36.251 10.777 -62.397 1.00 31.34 610 THR A C 1
ATOM 4903 O O . THR A 1 610 ? 37.047 10.481 -61.514 1.00 31.34 610 THR A O 1
ATOM 4906 N N . GLY A 1 611 ? 35.702 9.904 -63.249 1.00 32.12 611 GLY A N 1
ATOM 4907 C CA . GLY A 1 611 ? 36.201 8.546 -63.505 1.00 32.12 611 GLY A CA 1
ATOM 4908 C C . GLY A 1 611 ? 35.946 7.496 -62.419 1.00 32.12 611 GLY A C 1
ATOM 4909 O O . GLY A 1 611 ? 35.908 7.798 -61.231 1.00 32.12 611 GLY A O 1
ATOM 4910 N N . ASP A 1 612 ? 35.749 6.250 -62.853 1.00 40.12 612 ASP A N 1
ATOM 4911 C CA . ASP A 1 612 ? 35.424 5.085 -62.024 1.00 40.12 612 ASP A CA 1
ATOM 4912 C C . ASP A 1 612 ? 36.564 4.718 -61.057 1.00 40.12 612 ASP A C 1
ATOM 4914 O O . ASP A 1 612 ? 37.425 3.893 -61.351 1.00 40.12 612 ASP A O 1
ATOM 4918 N N . GLY A 1 613 ? 36.576 5.334 -59.876 1.00 34.00 613 GLY A N 1
ATOM 4919 C CA . GLY A 1 613 ? 37.456 4.940 -58.777 1.00 34.00 613 GLY A CA 1
ATOM 4920 C C . GLY A 1 613 ? 37.602 6.019 -57.709 1.00 34.00 613 GLY A C 1
ATOM 4921 O O . GLY A 1 613 ? 37.926 7.164 -58.003 1.00 34.00 613 GLY A O 1
ATOM 4922 N N . PHE A 1 614 ? 37.392 5.651 -56.442 1.00 32.41 614 PHE A N 1
ATOM 4923 C CA . PHE A 1 614 ? 37.722 6.509 -55.303 1.00 32.41 614 PHE A CA 1
ATOM 4924 C C . PHE A 1 614 ? 39.200 6.331 -54.944 1.00 32.41 614 PHE A C 1
ATOM 4926 O O . PHE A 1 614 ? 39.573 5.327 -54.341 1.00 32.41 614 PHE A O 1
ATOM 4933 N N . THR A 1 615 ? 40.035 7.321 -55.253 1.00 31.97 615 THR A N 1
ATOM 4934 C CA . THR A 1 615 ? 41.360 7.470 -54.632 1.00 31.97 615 THR A CA 1
ATOM 4935 C C . THR A 1 615 ? 41.382 8.732 -53.769 1.00 31.97 615 THR A C 1
ATOM 4937 O O . THR A 1 615 ? 40.983 9.794 -54.254 1.00 31.97 615 THR A O 1
ATOM 4940 N N . PRO A 1 616 ? 41.827 8.665 -52.501 1.00 30.92 616 PRO A N 1
ATOM 4941 C CA . PRO A 1 616 ? 41.987 9.853 -51.672 1.00 30.92 616 PRO A CA 1
ATOM 4942 C C . PRO A 1 616 ? 43.081 10.748 -52.261 1.00 30.92 616 PRO A C 1
ATOM 4944 O O . PRO A 1 616 ? 44.188 10.301 -52.548 1.00 30.92 616 PRO A O 1
ATOM 4947 N N . ASN A 1 617 ? 42.746 12.019 -52.460 1.00 29.86 617 ASN A N 1
ATOM 4948 C CA . ASN A 1 617 ? 43.615 12.998 -53.094 1.00 29.86 617 ASN A CA 1
ATOM 4949 C C . ASN A 1 617 ? 44.703 13.452 -52.103 1.00 29.86 617 ASN A C 1
ATOM 4951 O O . ASN A 1 617 ? 44.480 14.346 -51.287 1.00 29.86 617 ASN A O 1
ATOM 4955 N N . THR A 1 618 ? 45.877 12.825 -52.135 1.00 40.03 618 THR A N 1
ATOM 4956 C CA . THR A 1 618 ? 47.082 13.323 -51.458 1.00 40.03 618 THR A CA 1
ATOM 4957 C C . THR A 1 618 ? 47.885 14.183 -52.421 1.00 40.03 618 THR A C 1
ATOM 4959 O O . THR A 1 618 ? 48.845 13.700 -53.000 1.00 40.03 618 THR A O 1
ATOM 4962 N N . GLU A 1 619 ? 47.483 15.441 -52.607 1.00 32.59 619 GLU A N 1
ATOM 4963 C CA . GLU A 1 619 ? 48.389 16.564 -52.895 1.00 32.59 619 GLU A CA 1
ATOM 4964 C C . GLU A 1 619 ? 47.593 17.879 -52.956 1.00 32.59 619 GLU A C 1
ATOM 4966 O O . GLU A 1 619 ? 47.058 18.275 -53.987 1.00 32.59 619 GLU A O 1
ATOM 4971 N N . SER A 1 620 ? 47.541 18.604 -51.835 1.00 30.92 620 SER A N 1
ATOM 4972 C CA . SER A 1 620 ? 47.301 20.049 -51.859 1.00 30.92 620 SER A CA 1
ATOM 4973 C C . SER A 1 620 ? 48.649 20.739 -51.697 1.00 30.92 620 SER A C 1
ATOM 4975 O O . SER A 1 620 ? 49.130 20.981 -50.590 1.00 30.92 620 SER A O 1
ATOM 4977 N N . LYS A 1 621 ? 49.294 21.027 -52.831 1.00 30.55 621 LYS A N 1
ATOM 4978 C CA . LYS A 1 621 ? 50.350 22.036 -52.894 1.00 30.55 621 LYS A CA 1
ATOM 4979 C C . LYS A 1 621 ? 49.704 23.386 -52.585 1.00 30.55 621 LYS A C 1
ATOM 4981 O O . LYS A 1 621 ? 48.983 23.941 -53.412 1.00 30.55 621 LYS A O 1
ATOM 4986 N N . MET A 1 622 ? 49.969 23.911 -51.389 1.00 28.94 622 MET A N 1
ATOM 4987 C CA . MET A 1 622 ? 49.705 25.308 -51.052 1.00 28.94 622 MET A CA 1
ATOM 4988 C C . MET A 1 622 ? 50.500 26.211 -52.001 1.00 28.94 622 MET A C 1
ATOM 4990 O O . MET A 1 622 ? 51.696 26.445 -51.831 1.00 28.94 622 MET A O 1
ATOM 4994 N N . SER A 1 623 ? 49.798 26.734 -53.000 1.00 27.98 623 SER A N 1
ATOM 4995 C CA . SER A 1 623 ? 50.189 27.908 -53.769 1.00 27.98 623 SER A CA 1
ATOM 4996 C C . SER A 1 623 ? 50.219 29.122 -52.832 1.00 27.98 623 SER A C 1
ATOM 4998 O O . SER A 1 623 ? 49.182 29.685 -52.479 1.00 27.98 623 SER A O 1
ATOM 5000 N N . LYS A 1 624 ? 51.421 29.507 -52.384 1.00 30.86 624 LYS A N 1
ATOM 5001 C CA . LYS A 1 624 ? 51.678 30.806 -51.749 1.00 30.86 624 LYS A CA 1
ATOM 5002 C C . LYS A 1 624 ? 51.638 31.884 -52.831 1.00 30.86 624 LYS A C 1
ATOM 5004 O O . LYS A 1 624 ? 52.538 31.977 -53.665 1.00 30.86 624 LYS A O 1
ATOM 5009 N N . ARG A 1 625 ? 50.592 32.711 -52.803 1.00 30.50 625 ARG A N 1
ATOM 5010 C CA . ARG A 1 625 ? 50.502 33.937 -53.599 1.00 30.50 625 ARG A CA 1
ATOM 5011 C C . ARG A 1 625 ? 51.444 34.993 -53.012 1.00 30.50 625 ARG A C 1
ATOM 5013 O O . ARG A 1 625 ? 51.400 35.274 -51.819 1.00 30.50 625 ARG A O 1
ATOM 5020 N N . ARG A 1 626 ? 52.293 35.526 -53.891 1.00 28.12 626 ARG A N 1
ATOM 5021 C CA . ARG A 1 626 ? 53.232 36.638 -53.705 1.00 28.12 626 ARG A CA 1
ATOM 5022 C C . ARG A 1 626 ? 52.578 37.867 -53.066 1.00 28.12 626 ARG A C 1
ATOM 5024 O O . ARG A 1 626 ? 51.557 38.334 -53.563 1.00 28.12 626 ARG A O 1
ATOM 5031 N N . THR A 1 627 ? 53.277 38.466 -52.109 1.00 30.20 627 THR A N 1
ATOM 5032 C CA . THR A 1 627 ? 53.384 39.923 -51.983 1.00 30.20 627 THR A CA 1
ATOM 5033 C C . THR A 1 627 ? 54.839 40.310 -52.231 1.00 30.20 627 THR A C 1
ATOM 5035 O O . THR A 1 627 ? 55.773 39.703 -51.712 1.00 30.20 627 THR A O 1
ATOM 5038 N N . SER A 1 628 ? 54.996 41.253 -53.146 1.00 28.05 628 SER A N 1
ATOM 5039 C CA . SER A 1 628 ? 56.222 41.857 -53.648 1.00 28.05 628 SER A CA 1
ATOM 5040 C C . SER A 1 628 ? 56.763 42.901 -52.677 1.00 28.05 628 SER A C 1
ATOM 5042 O O . SER A 1 628 ? 56.001 43.779 -52.292 1.00 28.05 628 SER A O 1
ATOM 5044 N N . TYR A 1 629 ? 58.061 42.855 -52.378 1.00 30.52 629 TYR A N 1
ATOM 5045 C CA . TYR A 1 629 ? 58.894 44.041 -52.160 1.00 30.52 629 TYR A CA 1
ATOM 5046 C C . TYR A 1 629 ? 60.324 43.732 -52.623 1.00 30.52 629 TYR A C 1
ATOM 5048 O O . TYR A 1 629 ? 60.845 42.641 -52.390 1.00 30.52 629 TYR A O 1
ATOM 5056 N N . GLU A 1 630 ? 60.886 44.682 -53.362 1.00 30.45 630 GLU A N 1
ATOM 5057 C CA . GLU A 1 630 ? 62.211 44.685 -53.978 1.00 30.45 630 GLU A CA 1
ATOM 5058 C C . GLU A 1 630 ? 63.341 44.796 -52.944 1.00 30.45 630 GLU A C 1
ATOM 5060 O O . GLU A 1 630 ? 63.240 45.590 -52.015 1.00 30.45 630 GLU A O 1
ATOM 5065 N N . ALA A 1 631 ? 64.438 44.059 -53.160 1.00 30.95 631 ALA A N 1
ATOM 5066 C CA . ALA A 1 631 ? 65.823 44.545 -53.082 1.00 30.95 631 ALA A CA 1
ATOM 5067 C C . ALA A 1 631 ? 66.800 43.430 -53.521 1.00 30.95 631 ALA A C 1
ATOM 5069 O O . ALA A 1 631 ? 66.592 42.251 -53.248 1.00 30.95 631 ALA A O 1
ATOM 5070 N N . SER A 1 632 ? 67.837 43.838 -54.249 1.00 28.34 632 SER A N 1
ATOM 5071 C CA . SER A 1 632 ? 68.865 43.049 -54.954 1.00 28.34 632 SER A CA 1
ATOM 5072 C C . SER A 1 632 ? 70.154 42.902 -54.087 1.00 28.34 632 SER A C 1
ATOM 5074 O O . SER A 1 632 ? 70.135 43.363 -52.949 1.00 28.34 632 SER A O 1
ATOM 5076 N N . PRO A 1 633 ? 71.305 42.382 -54.576 1.00 43.19 633 PRO A N 1
ATOM 5077 C CA . PRO A 1 633 ? 71.699 40.967 -54.666 1.00 43.19 633 PRO A CA 1
ATOM 5078 C C . PRO A 1 633 ? 73.065 40.666 -53.969 1.00 43.19 633 PRO A C 1
ATOM 5080 O O . PRO A 1 633 ? 73.616 41.532 -53.298 1.00 43.19 633 PRO A O 1
ATOM 5083 N N . ALA A 1 634 ? 73.628 39.472 -54.241 1.00 33.59 634 ALA A N 1
ATOM 5084 C CA . ALA A 1 634 ? 74.957 38.913 -53.876 1.00 33.59 634 ALA A CA 1
ATOM 5085 C C . ALA A 1 634 ? 74.931 37.960 -52.651 1.00 33.59 634 ALA A C 1
ATOM 5087 O O . ALA A 1 634 ? 74.205 38.196 -51.698 1.00 33.59 634 ALA A O 1
ATOM 5088 N N . ASP A 1 635 ? 75.637 36.827 -52.588 1.00 31.89 635 ASP A N 1
ATOM 5089 C CA . ASP A 1 635 ? 76.746 36.316 -53.396 1.00 31.89 635 ASP A CA 1
ATOM 5090 C C . ASP A 1 635 ? 76.883 34.777 -53.249 1.00 31.89 635 ASP A C 1
ATOM 5092 O O . ASP A 1 635 ? 76.235 34.147 -52.409 1.00 31.89 635 ASP A O 1
ATOM 5096 N N . ALA A 1 636 ? 77.725 34.192 -54.101 1.00 33.41 636 ALA A N 1
ATOM 5097 C CA . ALA A 1 636 ? 78.066 32.777 -54.285 1.00 33.41 636 ALA A CA 1
ATOM 5098 C C . ALA A 1 636 ? 78.436 32.004 -52.989 1.00 33.41 636 ALA A C 1
ATOM 5100 O O . ALA A 1 636 ? 78.975 32.554 -52.041 1.00 33.41 636 ALA A O 1
ATOM 5101 N N . SER A 1 637 ? 78.268 30.684 -52.858 1.00 31.58 637 SER A N 1
ATOM 5102 C CA . SER A 1 637 ? 79.046 29.634 -53.539 1.00 31.58 637 SER A CA 1
ATOM 5103 C C . SER A 1 637 ? 78.809 28.283 -52.824 1.00 31.58 637 SER A C 1
ATOM 5105 O O . SER A 1 637 ? 78.207 28.205 -51.756 1.00 31.58 637 SER A O 1
ATOM 5107 N N . ARG A 1 638 ? 79.224 27.199 -53.478 1.00 30.31 638 ARG A N 1
ATOM 5108 C CA . ARG A 1 638 ? 78.882 25.782 -53.241 1.00 30.31 638 ARG A CA 1
ATOM 5109 C C . ARG A 1 638 ? 80.003 25.057 -52.416 1.00 30.31 638 ARG A C 1
ATOM 5111 O O . ARG A 1 638 ? 80.891 25.743 -51.934 1.00 30.31 638 ARG A O 1
ATOM 5118 N N . PRO A 1 639 ? 79.983 23.715 -52.215 1.00 47.31 639 PRO A N 1
ATOM 5119 C CA . PRO A 1 639 ? 80.063 22.961 -50.937 1.00 47.31 639 PRO A CA 1
ATOM 5120 C C . PRO A 1 639 ? 81.461 22.268 -50.764 1.00 47.31 639 PRO A C 1
ATOM 5122 O O . PRO A 1 639 ? 82.406 22.831 -51.310 1.00 47.31 639 PRO A O 1
ATOM 5125 N N . PRO A 1 640 ? 81.693 21.047 -50.187 1.00 49.84 640 PRO A N 1
ATOM 5126 C CA . PRO A 1 640 ? 80.929 20.118 -49.318 1.00 49.84 640 PRO A CA 1
ATOM 5127 C C . PRO A 1 640 ? 81.754 19.459 -48.153 1.00 49.84 640 PRO A C 1
ATOM 5129 O O . PRO A 1 640 ? 82.932 19.731 -47.975 1.00 49.84 640 PRO A O 1
ATOM 5132 N N . ARG A 1 641 ? 81.143 18.445 -47.498 1.00 29.52 641 ARG A N 1
ATOM 5133 C CA . ARG A 1 641 ? 81.737 17.231 -46.858 1.00 29.52 641 ARG A CA 1
ATOM 5134 C C . ARG A 1 641 ? 82.329 17.294 -45.435 1.00 29.52 641 ARG A C 1
ATOM 5136 O O . ARG A 1 641 ? 83.142 18.138 -45.108 1.00 29.52 641 ARG A O 1
ATOM 5143 N N . GLY A 1 642 ? 82.041 16.214 -44.691 1.00 29.05 642 GLY A N 1
ATOM 5144 C CA . GLY A 1 642 ? 82.857 15.667 -43.592 1.00 29.05 642 GLY A CA 1
ATOM 5145 C C . GLY A 1 642 ? 82.065 15.521 -42.287 1.00 29.05 642 GLY A C 1
ATOM 5146 O O . GLY A 1 642 ? 81.776 16.511 -41.641 1.00 29.05 642 GLY A O 1
ATOM 5147 N N . SER A 1 643 ? 81.462 14.372 -41.971 1.00 28.14 643 SER A N 1
ATOM 5148 C CA . SER A 1 643 ? 82.054 13.149 -41.393 1.00 28.14 643 SER A CA 1
ATOM 5149 C C . SER A 1 643 ? 82.371 13.214 -39.891 1.00 28.14 643 SER A C 1
ATOM 5151 O O . SER A 1 643 ? 83.275 13.926 -39.482 1.00 28.14 643 SER A O 1
ATOM 5153 N N . ARG A 1 644 ? 81.732 12.277 -39.172 1.00 30.53 644 ARG A N 1
ATOM 5154 C CA . ARG A 1 644 ? 82.204 11.509 -38.003 1.00 30.53 644 ARG A CA 1
ATOM 5155 C C . ARG A 1 644 ? 82.403 12.184 -36.639 1.00 30.53 644 ARG A C 1
ATOM 5157 O O . ARG A 1 644 ? 83.274 13.015 -36.449 1.00 30.53 644 ARG A O 1
ATOM 5164 N N . GLY A 1 645 ? 81.763 11.517 -35.673 1.00 28.84 645 GLY A N 1
ATOM 5165 C CA . GLY A 1 645 ? 82.259 11.264 -34.319 1.00 28.84 645 GLY A CA 1
ATOM 5166 C C . GLY A 1 645 ? 81.607 12.149 -33.266 1.00 28.84 645 GLY A C 1
ATOM 5167 O O . GLY A 1 645 ? 81.219 13.262 -33.575 1.00 28.84 645 GLY A O 1
ATOM 5168 N N . GLN A 1 646 ? 81.447 11.782 -32.001 1.00 28.05 646 GLN A N 1
ATOM 5169 C CA . GLN A 1 646 ? 81.570 10.567 -31.188 1.00 28.05 646 GLN A CA 1
ATOM 5170 C C . GLN A 1 646 ? 81.363 11.093 -29.741 1.00 28.05 646 GLN A C 1
ATOM 5172 O O . GLN A 1 646 ? 81.617 12.269 -29.501 1.00 28.05 646 GLN A O 1
ATOM 5177 N N . HIS A 1 647 ? 80.989 10.229 -28.794 1.00 30.97 647 HIS A N 1
ATOM 5178 C CA . HIS A 1 647 ? 80.939 10.474 -27.336 1.00 30.97 647 HIS A CA 1
ATOM 5179 C C . HIS A 1 647 ? 79.771 11.339 -26.808 1.00 30.97 647 HIS A C 1
ATOM 5181 O O . HIS A 1 647 ? 79.586 12.476 -27.213 1.00 30.97 647 HIS A O 1
ATOM 5187 N N . ASP A 1 648 ? 78.816 10.813 -26.031 1.00 31.25 648 ASP A N 1
ATOM 5188 C CA . ASP A 1 648 ? 78.885 10.143 -24.712 1.00 31.25 648 ASP A CA 1
ATOM 5189 C C . ASP A 1 648 ? 79.025 11.155 -23.563 1.00 31.25 648 ASP A C 1
ATOM 5191 O O . ASP A 1 648 ? 80.096 11.719 -23.382 1.00 31.25 648 ASP A O 1
ATOM 5195 N N . GLN A 1 649 ? 77.944 11.379 -22.798 1.00 30.09 649 GLN A N 1
ATOM 5196 C CA . GLN A 1 649 ? 77.985 11.440 -21.329 1.00 30.09 649 GLN A CA 1
ATOM 5197 C C . GLN A 1 649 ? 76.604 11.648 -20.680 1.00 30.09 649 GLN A C 1
ATOM 5199 O O . GLN A 1 649 ? 75.797 12.499 -21.046 1.00 30.09 649 GLN A O 1
ATOM 5204 N N . ARG A 1 650 ? 76.386 10.830 -19.648 1.00 30.11 650 ARG A N 1
ATOM 5205 C CA . ARG A 1 650 ? 75.342 10.879 -18.617 1.00 30.11 650 ARG A CA 1
ATOM 520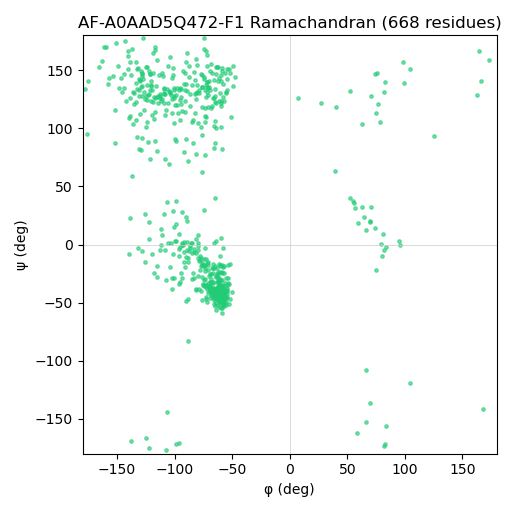6 C C . ARG A 1 650 ? 75.391 12.192 -17.813 1.00 30.11 650 ARG A C 1
ATOM 5208 O O . ARG A 1 650 ? 76.482 12.615 -17.461 1.00 30.11 650 ARG A O 1
ATOM 5215 N N . TYR A 1 651 ? 74.239 12.722 -17.378 1.00 28.58 651 TYR A N 1
ATOM 5216 C CA . TYR A 1 651 ? 73.774 12.716 -15.968 1.00 28.58 651 TYR A CA 1
ATOM 5217 C C . TYR A 1 651 ? 72.597 13.687 -15.691 1.00 28.58 651 TYR A C 1
ATOM 5219 O O . TYR A 1 651 ? 72.597 14.834 -16.112 1.00 28.58 651 TYR A O 1
ATOM 5227 N N . ARG A 1 652 ? 71.674 13.196 -14.844 1.00 29.47 652 ARG A N 1
ATOM 5228 C CA . ARG A 1 652 ? 70.859 13.887 -13.811 1.00 29.47 652 ARG A CA 1
ATOM 5229 C C . ARG A 1 652 ? 69.840 14.979 -14.192 1.00 29.47 652 ARG A C 1
ATOM 5231 O O . ARG A 1 652 ? 70.140 16.157 -14.310 1.00 29.47 652 ARG A O 1
ATOM 5238 N N . ALA A 1 653 ? 68.578 14.545 -14.151 1.00 27.77 653 ALA A N 1
ATOM 5239 C CA . ALA A 1 653 ? 67.522 14.988 -13.229 1.00 27.77 653 ALA A CA 1
ATOM 5240 C C . ALA A 1 653 ? 67.581 16.416 -12.642 1.00 27.77 653 ALA A C 1
ATOM 5242 O O . ALA A 1 653 ? 68.429 16.710 -11.802 1.00 27.77 653 ALA A O 1
ATOM 5243 N N . LYS A 1 654 ? 66.520 17.194 -12.903 1.00 28.75 654 LYS A N 1
ATOM 5244 C CA . LYS A 1 654 ? 65.848 18.033 -11.895 1.00 28.75 654 LYS A CA 1
ATOM 5245 C C . LYS A 1 654 ? 64.329 17.974 -12.097 1.00 28.75 654 LYS A C 1
ATOM 5247 O O . LYS A 1 654 ? 63.803 18.525 -13.058 1.00 28.75 654 LYS A O 1
ATOM 5252 N N . LEU A 1 655 ? 63.648 17.304 -11.163 1.00 26.47 655 LEU A N 1
ATOM 5253 C CA . LEU A 1 655 ? 62.247 17.561 -10.828 1.00 26.47 655 LEU A CA 1
ATOM 5254 C C . LEU A 1 655 ? 62.119 19.019 -10.362 1.00 26.47 655 LEU A C 1
ATOM 5256 O O . LEU A 1 655 ? 62.959 19.497 -9.598 1.00 26.47 655 LEU A O 1
ATOM 5260 N N . LYS A 1 656 ? 61.036 19.692 -10.751 1.00 25.58 656 LYS A N 1
ATOM 5261 C CA . LYS A 1 656 ? 60.562 20.903 -10.076 1.00 25.58 656 LYS A CA 1
ATOM 5262 C C . LYS A 1 656 ? 59.083 20.708 -9.750 1.00 25.58 656 LYS A C 1
ATOM 5264 O O . LYS A 1 656 ? 58.215 20.953 -10.578 1.00 25.58 656 LYS A O 1
ATOM 5269 N N . ILE A 1 657 ? 58.844 20.189 -8.549 1.00 27.61 657 ILE A N 1
ATOM 5270 C CA . ILE A 1 657 ? 57.559 20.246 -7.851 1.00 27.61 657 ILE A CA 1
ATOM 5271 C C . ILE A 1 657 ? 57.381 21.698 -7.396 1.00 27.61 657 ILE A C 1
ATOM 5273 O O . ILE A 1 657 ? 58.334 22.310 -6.908 1.00 27.61 657 ILE A O 1
ATOM 5277 N N . ARG A 1 658 ? 56.189 22.267 -7.582 1.00 24.95 658 ARG A N 1
ATOM 5278 C CA . ARG A 1 658 ? 55.793 23.525 -6.947 1.00 24.95 658 ARG A CA 1
ATOM 5279 C C . ARG A 1 658 ? 54.512 23.246 -6.173 1.00 24.95 658 ARG A C 1
ATOM 5281 O O . ARG A 1 658 ? 53.465 23.030 -6.775 1.00 24.95 658 ARG A O 1
ATOM 5288 N N . GLU A 1 659 ? 54.666 23.166 -4.859 1.00 27.48 659 GLU A N 1
ATOM 5289 C CA . GLU A 1 659 ? 53.580 23.074 -3.893 1.00 27.48 659 GLU A CA 1
ATOM 5290 C C . GLU A 1 659 ? 52.831 24.401 -3.761 1.00 27.48 659 GLU A C 1
ATOM 5292 O O . GLU A 1 659 ? 53.354 25.491 -4.014 1.00 27.48 659 GLU A O 1
ATOM 5297 N N . VAL A 1 660 ? 51.576 24.220 -3.369 1.00 26.95 660 VAL A N 1
ATOM 5298 C CA . VAL A 1 660 ? 50.556 25.191 -2.995 1.00 26.95 660 VAL A CA 1
ATOM 5299 C C . VAL A 1 660 ? 50.902 25.799 -1.632 1.00 26.95 660 VAL A C 1
ATOM 5301 O O . VAL A 1 660 ? 51.302 25.085 -0.721 1.00 26.95 660 VAL A O 1
ATOM 5304 N N . SER A 1 661 ? 50.687 27.105 -1.480 1.00 27.16 661 SER A N 1
ATOM 5305 C CA . SER A 1 661 ? 50.537 27.764 -0.180 1.00 27.16 661 SER A CA 1
ATOM 5306 C C . SER A 1 661 ? 49.270 28.614 -0.247 1.00 27.16 661 SER A C 1
ATOM 5308 O O . SER A 1 661 ? 49.194 29.553 -1.040 1.00 27.16 661 SER A O 1
ATOM 5310 N N . LEU A 1 662 ? 48.258 28.216 0.522 1.00 29.03 662 LEU A N 1
ATOM 5311 C CA . LEU A 1 662 ? 47.064 28.999 0.826 1.00 29.03 662 LEU A CA 1
ATOM 5312 C C . LEU A 1 662 ? 47.263 29.536 2.241 1.00 29.03 662 LEU A C 1
ATOM 5314 O O . LEU A 1 662 ? 47.330 28.761 3.194 1.00 29.03 662 LEU A O 1
ATOM 5318 N N . ALA A 1 663 ? 47.409 30.853 2.346 1.00 28.11 663 ALA A N 1
ATOM 5319 C CA . ALA A 1 663 ? 47.437 31.561 3.611 1.00 28.11 663 ALA A CA 1
ATOM 5320 C C . ALA A 1 663 ? 46.003 31.906 4.031 1.00 28.11 663 ALA A C 1
ATOM 5322 O O . ALA A 1 663 ? 45.226 32.458 3.253 1.00 28.11 663 ALA A O 1
ATOM 5323 N N . SER A 1 664 ? 45.707 31.556 5.274 1.00 28.83 664 SER A N 1
ATOM 5324 C CA . SER A 1 664 ? 44.598 32.005 6.105 1.00 28.83 664 SER A CA 1
ATOM 5325 C C . SER A 1 664 ? 44.598 33.524 6.287 1.00 28.83 664 SER A C 1
ATOM 5327 O O . SER A 1 664 ? 45.642 34.096 6.602 1.00 28.83 664 SER A O 1
ATOM 5329 N N . HIS A 1 665 ? 43.423 34.145 6.210 1.00 27.62 665 HIS A N 1
ATOM 5330 C CA . HIS A 1 665 ? 43.134 35.344 6.989 1.00 27.62 665 HIS A CA 1
ATOM 5331 C C . HIS A 1 665 ? 41.681 35.305 7.456 1.00 27.62 665 HIS A C 1
ATOM 5333 O O . HIS A 1 665 ? 40.762 35.160 6.654 1.00 27.62 665 HIS A O 1
ATOM 5339 N N . ASP A 1 666 ? 41.552 35.398 8.770 1.00 31.61 666 ASP A N 1
ATOM 5340 C CA . ASP A 1 666 ? 40.342 35.484 9.571 1.00 31.61 666 ASP A CA 1
ATOM 5341 C C . ASP A 1 666 ? 40.191 36.931 10.085 1.00 31.61 666 ASP A C 1
ATOM 5343 O O . ASP A 1 666 ? 41.214 37.591 10.308 1.00 31.61 666 ASP A O 1
ATOM 5347 N N . VAL A 1 667 ? 38.923 37.310 10.346 1.00 33.41 667 VAL A N 1
ATOM 5348 C CA . VAL A 1 667 ? 38.420 38.310 11.332 1.00 33.41 667 VAL A CA 1
ATOM 5349 C C . VAL A 1 667 ? 38.488 39.792 10.862 1.00 33.41 667 VAL A C 1
ATOM 5351 O O . VAL A 1 667 ? 39.486 40.199 10.278 1.00 33.41 667 VAL A O 1
ATOM 5354 N N . GLU A 1 668 ? 37.455 40.654 10.959 1.00 32.75 668 GLU A N 1
ATOM 5355 C CA . GLU A 1 668 ? 36.449 40.900 12.022 1.00 32.75 668 GLU A CA 1
ATOM 5356 C C . GLU A 1 668 ? 35.239 41.757 11.526 1.00 32.75 668 GLU A C 1
ATOM 5358 O O . GLU A 1 668 ? 35.402 42.554 10.601 1.00 32.75 668 GLU A O 1
ATOM 5363 N N . ASP A 1 669 ? 34.079 41.557 12.174 1.00 41.59 669 ASP A N 1
ATOM 5364 C CA . ASP A 1 669 ? 32.939 42.438 12.555 1.00 41.59 669 ASP A CA 1
ATOM 5365 C C . ASP A 1 669 ? 32.354 43.556 11.647 1.00 41.59 669 ASP A C 1
ATOM 5367 O O . ASP A 1 669 ? 33.003 44.564 11.368 1.00 41.59 669 ASP A O 1
ATOM 5371 N N . ASP A 1 670 ? 31.063 43.408 11.282 1.00 38.66 670 ASP A N 1
ATOM 5372 C CA . ASP A 1 670 ? 29.887 44.176 11.789 1.00 38.66 670 ASP A CA 1
ATOM 5373 C C . ASP A 1 670 ? 28.555 43.511 11.352 1.00 38.66 670 ASP A C 1
ATOM 5375 O O . ASP A 1 670 ? 28.472 43.047 10.185 1.00 38.66 670 ASP A O 1
#

Radius of gyration: 36.62 Å; Cα contacts (8 Å, |Δi|>4): 1074; chains: 1; bounding box: 116×70×102 Å

Mean predicted aligned error: 13.65 Å

Sequence (670 aa):
MGKRLQGVSGWNLLEFVYNCSLWGFVATLVFSQFLGIIWNTVTSRQHLIYGRHMSEGLYAISGYNDEPYADRNIICIAEGRSFVPTQLSKALKDSALSKVVDTSGTAVNSYRIVWRDEITLDDATAEFYTPVCDKISAHLDKIQTSCSALGYNITRDSLRVTDDTFSTTTKIIPRALPILIMPFWDNGIYAHYAIPTWDGIGCLFRLNGNIEQPDQPDAVFRSVSRDTRDAKTREWLMKPGGVWRNGWYEDGSGQRFYSDFISTNPEDPFGILARQFDGKTGLEYDCKAKHPPSACFDPPRKEWWGSEFSMTETVSWYNSVAMSNGTRYGLFIYEASQKRVVESKYTLETFISNISLGVMLLRWLVCILSLLNSYRLGVADWHNASIGSLSCARSFNVLPLVLLPRLKFTLAAFWTVGCEFEGQQKALSEAWFAIYPGIAEFMLFFYSLLNFLAKLLHRRVSDKLFGPTLLFFCLMHRFRIQLAQSGWFEFDGRISTVILSSQVDELRLADFFTTDAALRMNGNIRSMFFIKVAVLGLNLLPLVLFSDSMTTRGYWYRSFATGGVEKALAMRASYLISIDDWYVVTALAPLRMLEKLWNHRIMVFSVTRTGDGFTPNTESKMSKRRTSYEASPADASRPPRGSRGQHDQRYRAKLKIREVSLASHDVEDD

Solvent-accessible surface area (backbone atoms only — not comparable to full-atom values): 38280 Å² total; per-residue (Å²): 141,86,79,72,81,87,68,73,50,73,64,61,55,49,54,50,52,50,38,54,50,48,50,50,50,54,47,51,36,52,53,52,43,63,47,26,76,82,51,36,63,50,77,48,78,47,78,48,77,45,76,56,67,76,89,78,51,74,42,78,55,71,57,69,71,67,52,50,48,38,40,83,20,37,31,28,33,60,56,94,92,47,32,43,54,39,49,39,54,60,40,70,70,34,71,91,52,26,42,82,78,42,66,84,53,73,76,27,48,19,35,51,29,32,77,62,81,92,72,76,84,45,70,68,44,42,59,60,36,29,62,29,29,46,42,48,63,78,29,39,70,28,55,53,50,44,39,43,76,36,65,39,57,62,57,83,72,43,29,32,37,22,65,27,82,84,47,34,42,27,33,34,27,75,55,24,50,35,46,44,38,17,26,42,37,88,76,40,87,55,52,40,35,37,28,27,7,69,72,1,54,37,43,59,35,37,68,36,36,33,43,77,36,78,88,37,88,47,32,32,34,36,31,44,41,44,66,52,54,53,52,50,53,26,60,75,67,72,39,80,82,36,48,48,38,19,35,23,42,30,51,79,82,81,52,46,28,42,69,51,59,40,21,62,36,90,81,35,94,80,72,39,51,46,50,40,28,33,32,80,82,40,48,73,58,63,64,83,46,100,76,42,57,74,74,70,46,58,68,71,45,75,43,40,32,38,97,47,24,28,25,36,41,33,47,75,29,34,41,39,38,44,29,29,43,82,80,36,43,29,44,42,31,40,37,34,40,32,42,39,38,38,37,46,65,72,44,71,52,54,51,55,39,47,54,56,50,50,55,51,51,51,51,49,51,50,51,39,53,49,53,52,49,32,35,76,70,67,76,36,75,93,70,88,59,45,75,56,74,41,65,82,29,66,72,43,66,47,36,54,71,65,38,47,82,42,39,53,59,25,51,48,36,48,34,31,50,38,53,37,50,36,67,35,42,22,27,55,61,68,31,52,73,54,31,53,25,20,41,51,51,42,52,54,38,51,52,30,50,46,40,54,53,20,56,77,68,49,41,70,62,70,52,81,56,53,61,60,52,53,50,49,51,50,48,38,42,74,39,8,65,58,52,17,66,60,61,83,52,100,48,45,36,70,34,66,54,67,57,52,32,74,52,54,72,67,58,53,69,64,37,56,75,75,50,64,50,43,46,34,50,34,56,65,37,62,66,65,50,50,51,55,52,49,59,57,48,59,62,46,44,46,58,72,76,63,60,70,72,65,60,87,86,28,89,84,83,56,74,62,96,60,57,73,55,58,58,50,44,57,49,44,68,71,62,73,66,87,51,66,61,53,52,52,53,61,74,44,54,87,60,70,87,63,83,87,78,84,82,82,87,88,83,83,86,84,87,83,91,75,73,100,66,94,69,87,85,89,75,84,80,82,80,80,80,84,83,89,81,91,84,87,86,88,80,89,85,84,90,85,90,83,84,87,86,79,87,90,83,88,84,82,88,81,87,82,86,82,85,89,84,85,82,88,86,80,90,83,91,136

Organism: Pythium insidiosum (NCBI:txid114742)

pLDDT: mean 78.6, std 22.48, range [24.59, 97.69]

Foldseek 3Di:
DPDPVVPDDPVLVVLLVVQVVLLVLLCCLLVLVVVCVVDQKDKDWDKDKDFDDLVVAKDFFFFDFQPQQEQLKWWFFDDPPFTFIDRNVVQVPDPVQKDWDWQQLPAFFAAEGAYDDDADQDPVLRVLCRLLRRLCVVLVVLLVLLLVVLVFQFDAFFHKYAYHLPGSIIMTRRRTGQKMWGASGRSHLFTWIWGTHRQQQIFIWGWAACSNDVPGPFTKIKGFRPVLQLVLVCVSNVQNPWGHGNNWTGSVPRFTKHKGKEKLPLVCPRSGHMWMAGSRPSHTWPCVDPDGDPSSFGDWDKAAAAPFKIKTKGWRIWIWIDMARSSRIGGTIIITIIMMMIGGRCDPLSVQLSVLVVVLSVLLVVQSVLLVVCVVVVNDDSDRSHSLLCLLFPSLLCLLVSNVVVVLVLLLLLLLQLAAADGNLNRSLVPLSSNLSSLSSVLSNLVSVVSVVCVVVQFRFDRPLSSVLSVVSNVSSVCSQVSLCVPPFPHNGHAYQQQGNVNSVVDDPCCCPVHCVSCNSNSVTVVVVVVNVVSSVVSCCCSPPVTPRPDPPPPPPDDDPPRVVSVVSSVCSVDVDPPVVVVCCVVCVVVPPPPPPDDDDDDDDDDDDDDDDDDPDPDDPPDDDDDDDDDDDDDDDDDDDDDDDDDDDDDDDDDDDDDDDDDDDDDDDD